Protein AF-A0A7R9M012-F1 (afdb_monomer)

Radius of gyration: 38.67 Å; Cα contacts (8 Å, |Δi|>4): 1023; chains: 1; bounding box: 116×91×99 Å

Organism: NCBI:txid334625

Secondary structure (DSSP, 8-state):
-HHHHHHHTTTTTGGGGGGGGGS---------SS--TTHHHHHHHHTT-HHHHHHHHHH---SSHHHHHHHHHHHHHHHHHTT-HHHHHHH--TTS-HHHHHHHHHHHHHTS-HHHHHHHHHHHHHHGGG--TT-HHHHHHHHHHHHHTT-HHHHHHHHTTS--HHHHHHHHHHHHHTT-HHHHHHHHHHHHHHHTT-HHHHHHHHHHHHHH-TTHHHHHHHHHHHHHHHTT--HHHHHHHHHHHHHTT-HHHHHHHHHHHHHH-TT-HHHHHHHHHHHHHTT--HHHHHHHHHHHHHH-TT-HHHHHHHHHHHHHHHHHHHHHHHHHHHHHHHHHHHHHHHHHHHHHHHHHHHHHTT-SS------------------------------------------------GGGHHHHGGG----EEEEEEEEETTTTEEEEEEEEEESPPPS-TTT----EEEEEEEES-TT-EEEPPP--S-SS-EEEEEEEEES--HHHHTT-EEEEEEEE--SSSPPEEEEEEEEEGGGS-TTGGGG-EEEEEEPBPTTHHHHHH---EEEEEEEEEGGGTEEEEEEEEEES----STTS---EEEEEEEEETTEEEEEEEPPP-TT-SS-EEEEEEEEEPPTTSTTTSEEEEEEEEE--SSSPPPEEEEEEESTTS-HHHHHHHHHHHHSTT--EEEEEE-B-

Nearest PDB structures (foldseek):
  3mkr-assembly1_A  TM=9.824E-01  e=4.310E-24  Bos taurus
  6tzt-assembly1_A  TM=9.731E-01  e=6.600E-24  Homo sapiens
  5a1v-assembly1_Q  TM=9.823E-01  e=2.864E-23  Mus musculus
  1ugk-assembly1_A  TM=9.211E-01  e=1.365E-11  Homo sapiens
  4lcv-assembly3_C  TM=9.199E-01  e=1.934E-10  Rattus norvegicus

Mean predicted aligned error: 21.12 Å

pLDDT: mean 76.09, std 19.94, range [22.23, 97.62]

Solvent-accessible surface area (backbone atoms only — not comparable to full-atom values): 39254 Å² total; per-residue (Å²): 111,86,72,49,57,76,52,46,66,62,48,78,47,68,61,67,65,74,55,71,66,61,85,56,72,88,84,83,88,76,92,64,103,64,85,68,87,52,51,67,38,46,50,26,37,58,49,55,35,31,70,56,16,39,55,42,44,76,66,57,77,60,92,44,74,65,54,40,52,52,43,50,49,51,34,44,51,29,34,46,75,70,69,41,29,64,60,41,56,71,69,61,51,94,89,53,60,67,66,52,51,40,52,31,49,45,29,49,48,75,69,42,56,71,78,51,34,64,48,52,52,57,52,44,62,56,52,65,76,70,64,58,62,84,45,53,56,48,34,48,42,53,25,48,52,28,52,75,74,62,40,54,66,63,18,45,59,43,24,74,58,26,97,41,68,54,37,41,50,49,46,25,51,50,24,54,74,67,72,33,62,72,57,22,55,53,37,49,48,52,39,41,72,75,38,71,83,40,69,67,40,50,51,54,50,26,57,51,23,51,74,65,38,72,81,32,19,59,58,20,26,50,49,32,45,53,53,28,73,75,51,77,67,22,58,55,31,29,46,49,30,22,54,22,26,48,76,69,68,38,53,74,65,19,49,57,37,36,49,58,21,36,79,74,41,77,70,43,63,58,43,37,52,53,46,40,53,44,33,59,77,70,68,50,64,66,68,61,35,49,49,36,53,49,53,40,48,74,68,41,57,87,36,69,68,50,50,50,51,57,46,52,52,49,52,50,51,53,49,53,52,49,53,52,49,51,53,51,52,51,52,51,50,53,52,52,51,52,53,50,49,51,50,50,51,50,52,50,49,50,49,49,50,57,43,54,75,62,47,86,72,76,80,86,90,91,87,90,90,89,83,90,86,92,86,92,86,93,93,86,86,91,84,93,88,92,93,86,88,90,84,90,85,88,91,89,81,89,89,86,90,87,88,90,87,88,86,88,76,73,83,60,54,78,68,57,56,78,80,57,75,44,23,36,42,34,34,33,40,30,44,40,79,93,70,23,26,43,35,39,34,41,38,30,43,38,64,38,69,59,80,40,92,92,72,65,51,23,26,38,31,41,40,41,35,46,36,86,53,82,83,52,64,52,66,59,72,74,41,73,66,35,46,58,45,73,66,71,43,79,45,75,46,69,75,53,49,78,78,51,40,61,68,29,31,43,37,38,38,37,26,27,61,53,95,89,58,70,50,47,73,66,22,34,39,79,46,56,46,60,83,49,65,70,80,52,26,62,75,50,39,80,47,75,46,67,29,37,54,78,63,59,62,40,75,76,69,36,40,24,36,38,35,42,27,39,23,33,33,76,98,72,39,31,39,38,40,32,41,42,33,38,36,63,36,49,59,77,39,98,86,69,22,22,25,37,29,41,40,39,29,41,28,46,80,90,40,79,78,46,80,50,71,57,74,71,38,74,71,33,37,55,39,76,64,72,43,78,45,80,42,79,52,70,84,95,60,76,61,77,50,36,34,39,41,38,37,34,27,34,62,46,96,80,52,72,62,46,76,55,18,28,44,57,38,19,75,91,44,57,77,71,33,27,46,56,40,49,56,28,68,76,34,64,70,38,80,48,72,52,80,43,70,36,40,127

InterPro domains:
  IPR000008 C2 domain [PF00168] (437-536)
  IPR000008 C2 domain [PF00168] (574-677)
  IPR000008 C2 domain [PR00360] (590-602)
  IPR000008 C2 domain [PR00360] (619-632)
  IPR000008 C2 domain [PR00360] (644-652)
  IPR000008 C2 domain [PS50004] (421-545)
  IPR000008 C2 domain [PS50004] (558-692)
  IPR000008 C2 domain [SM00239] (437-543)
  IPR000008 C2 domain [SM00239] (574-689)
  IPR001565 Synaptotagmin [PR00399] (562-577)
  IPR001565 Synaptotagmin [PR00399] (577-590)
  IPR001565 Synaptotagmin [PR00399] (635-650)
  IPR001565 Synaptotagmin [PR00399] (655-665)
  IPR006822 Coatomer, epsilon subunit [PF04733] (35-317)
  IPR006822 Coatomer, epsilon subunit [PTHR10805] (31-320)
  IPR011990 Tetratricopeptide-like helical domain superfamily [G3DSA:1.25.40.10] (36-323)
  IPR011990 Tetratricopeptide-like helical domain superfamily [SSF48452] (174-288)
  IPR035892 C2 domain superfamily [G3DSA:2.60.40.150] (417-546)
  IPR035892 C2 domain superfamily [G3DSA:2.60.40.150] (547-696)
  IPR035892 C2 domain superfamily [SSF49562] (419-536)

Foldseek 3Di:
DVVVVVVVLVVLCVLLVLCPLLLDADDDCPDDPDPDLCVQLRLCSRLLVLVVNLVSLVVRDDPDPVSVLNSVLSNLVSCVSVLVLVCLLVPDDPVDDPLSVLSNLLSCLSVDDVVVVVVSLVVLVVVLVVDDLAPVSNLSSSLSSCVVVVVLVSSLVSLVSHPGLSSLLVPLSSCLVVVNLVVNVVSLVVNCVRPVPDLSSLQSQLSSLLSVADPSLVVSLVSLVCSCVVDPNALSSLLSNLSSCVSVVVLVVSVVSLVVSCVRPVLPLSSLVSQLVSCVSVVHDVVSSVVSVVSNCVSPVPDVVNVVVVVVVVVVVVVVVVVVVVVVVVVVVVVVVVVVVVVVVVVVVVVVVVVVVVPVPPDDDDDDDDDDDDDDDDDDYDDDDDDDDYDDDDDDDDDDDDDDDDDDDDPCVVVVVPVWFQWKWKKKWAADQVQRKIKIWGFKTAQGDDPDPVVQFFFKKKWKDKPPDGPRIDIFDTHTGDRIDTGRDIDMDTDHHPVCLQVIKIKMWMWGDDDPDATHTSAIDIDRSNVDDPVVNNVMDMDMDTGGHLCPQCVVQALWKWKKKWAAAVVQQKIKIWGFKTASGAQSDPVRFFFKKKKKFKAFQNHGDDIDIFDTHPGHRIDGGRDMDMDRHDPPPPQQRIKMKMWMWGDDPRGDIGTSFMDMAGCPDDDVSNVSNVVNVVDHRDMDIDMDGGHD

Sequence (696 aa):
MKHTEHTIGRRCHDSRNAWQPLLTVVVTTNMSSAPDLLFELRNAFYLGNYQQSINEALKVKPQTSEHKLERDVFMYRSYVAQKKYRVVCDEINSSMPSQLQDIKYLATYLAADDNKKANIVKELETKTQTLDANDWIQCLMFATIYYYENNLETALRVLHSCDHIECSAMVLQIYVKLDRLDLARKELKRIQETDDDSTLCQLCQASIDLAQGGDKLQDAYYIYQELADKYSASPLLLNGQAVALIGQTKYTEAEALVQEAIDKDSNNAETLINSIVLTQYLGKPPEVTNRYISQLKDSNINHPFIQDYLAKERELQNHILYDNASAAATVVAVCIGSAFFIVVIAATTCYLYKRRNSEQFGHKTLLIKRNIPVDQSISFKKSSAVKSPGSGAVLKKSPSPTGNKSPPDKENELKAMNEMFLGKLHFKLKYNYEKRALCVTIIKCSDLPPKDPNFGSSDPYIKLQLLPEKQHKVKTRVLRKTHNPVYDEDFTFYGINPNQLQTTVLHFVVLSFDRYSRDDVIGEVFCQLNLLEFDSLEKQIHLTKDISPRSHKMRMQGRGEILVSLCYQPAANRLTVVILKARNLPKMDLTGLCDPYVKIYLVHNNQKIVKKRTHVKKRTTSPVFNESFVFDIPYNEGLENVSIEFQVLDYDRVTKNEVIGKLELGPKTGASTLKHWQDVIASPRRQIAEWHKLKD

Structure (mmCIF, N/CA/C/O backbone):
data_AF-A0A7R9M012-F1
#
_entry.id   AF-A0A7R9M012-F1
#
loop_
_atom_site.group_PDB
_atom_site.id
_atom_site.type_symbol
_atom_site.label_atom_id
_atom_site.label_alt_id
_atom_site.label_comp_id
_atom_site.label_asym_id
_atom_site.label_entity_id
_atom_site.label_seq_id
_atom_site.pdbx_PDB_ins_code
_atom_site.Cartn_x
_atom_site.Cartn_y
_atom_site.Cartn_z
_atom_site.occupancy
_atom_site.B_iso_or_equiv
_atom_site.auth_seq_id
_atom_site.auth_comp_id
_atom_site.auth_asym_id
_atom_site.auth_atom_id
_atom_site.pdbx_PDB_model_num
ATOM 1 N N . MET A 1 1 ? -32.598 10.092 -6.531 1.00 30.45 1 MET A N 1
ATOM 2 C CA . MET A 1 1 ? -32.163 9.499 -5.246 1.00 30.45 1 MET A CA 1
ATOM 3 C C . MET A 1 1 ? -31.434 8.169 -5.456 1.00 30.45 1 MET A C 1
ATOM 5 O O . MET A 1 1 ? -30.219 8.233 -5.516 1.00 30.45 1 MET A O 1
ATOM 9 N N . LYS A 1 2 ? -32.066 7.007 -5.703 1.00 24.34 2 LYS A N 1
ATOM 10 C CA . LYS A 1 2 ? -31.281 5.749 -5.857 1.00 24.34 2 LYS A CA 1
ATOM 11 C C . LYS A 1 2 ? -30.385 5.634 -7.111 1.00 24.34 2 LYS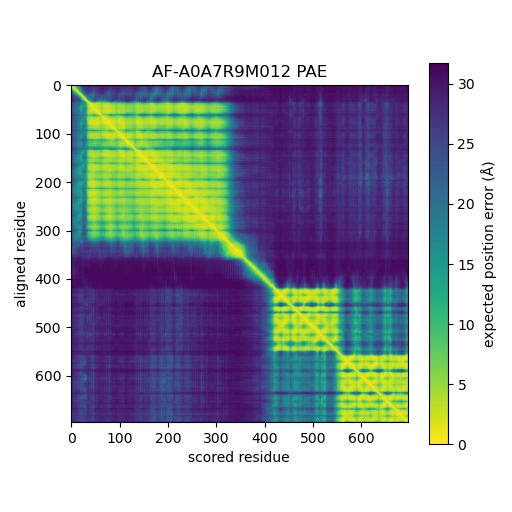 A C 1
ATOM 13 O O . LYS A 1 2 ? -29.413 4.894 -7.098 1.00 24.34 2 LYS A O 1
ATOM 18 N N . HIS A 1 3 ? -30.659 6.378 -8.189 1.00 22.23 3 HIS A N 1
ATOM 19 C CA . HIS A 1 3 ? -29.786 6.388 -9.383 1.00 22.23 3 HIS A CA 1
ATOM 20 C C . HIS A 1 3 ? -28.566 7.325 -9.272 1.00 22.23 3 HIS A C 1
ATOM 22 O O . HIS A 1 3 ? -27.617 7.202 -10.047 1.00 22.23 3 HIS A O 1
ATOM 28 N N . THR A 1 4 ? -28.576 8.265 -8.323 1.00 25.73 4 THR A N 1
ATOM 29 C CA . THR A 1 4 ? -27.504 9.263 -8.166 1.00 25.73 4 THR A CA 1
ATOM 30 C C . THR A 1 4 ? -26.292 8.696 -7.423 1.00 25.73 4 THR A C 1
ATOM 32 O O . THR A 1 4 ? -25.166 9.002 -7.800 1.00 25.73 4 THR A O 1
ATOM 35 N N . GLU A 1 5 ? -26.498 7.795 -6.459 1.00 28.30 5 GLU A N 1
ATOM 36 C CA . GLU A 1 5 ? -25.434 7.182 -5.642 1.00 28.30 5 GLU A CA 1
ATOM 37 C C . GLU A 1 5 ? -24.418 6.411 -6.509 1.00 28.30 5 GLU A C 1
ATOM 39 O O . GLU A 1 5 ? -23.224 6.711 -6.494 1.00 28.30 5 GLU A O 1
ATOM 44 N N . HIS A 1 6 ? -24.896 5.506 -7.373 1.00 26.39 6 HIS A N 1
ATOM 45 C CA . HIS A 1 6 ? -24.043 4.746 -8.302 1.00 26.39 6 HIS A CA 1
ATOM 46 C C . HIS A 1 6 ? -23.325 5.606 -9.357 1.00 26.39 6 HIS A C 1
ATOM 48 O O . HIS A 1 6 ? -22.335 5.157 -9.934 1.00 26.39 6 HIS A O 1
ATOM 54 N N . THR A 1 7 ? -23.810 6.822 -9.619 1.00 26.98 7 THR A N 1
ATOM 55 C CA . THR A 1 7 ? -23.239 7.721 -10.634 1.00 26.98 7 THR A CA 1
ATOM 56 C C . THR A 1 7 ? -22.210 8.679 -10.026 1.00 26.98 7 THR A C 1
ATOM 58 O O . THR A 1 7 ? -21.230 9.017 -10.682 1.00 26.98 7 THR A O 1
ATOM 61 N N . ILE A 1 8 ? -22.379 9.080 -8.761 1.00 32.84 8 ILE A N 1
ATOM 62 C CA . ILE A 1 8 ? -21.459 9.994 -8.063 1.00 32.84 8 ILE A CA 1
ATOM 63 C C . ILE A 1 8 ? -20.239 9.248 -7.503 1.00 32.84 8 ILE A C 1
ATOM 65 O O . ILE A 1 8 ? -19.140 9.799 -7.517 1.00 32.84 8 ILE A O 1
ATOM 69 N N . GLY A 1 9 ? -20.368 7.958 -7.166 1.00 27.31 9 GLY A N 1
ATOM 70 C CA . GLY A 1 9 ? -19.204 7.089 -6.929 1.00 27.31 9 GLY A CA 1
ATOM 71 C C . GLY A 1 9 ? -18.236 7.030 -8.125 1.00 27.31 9 GLY A C 1
ATOM 72 O O . GLY A 1 9 ? -17.039 6.863 -7.928 1.00 27.31 9 GLY A O 1
ATOM 73 N N . ARG A 1 10 ? -18.730 7.263 -9.353 1.00 29.94 10 ARG A N 1
ATOM 74 C CA . ARG A 1 10 ? -17.916 7.426 -10.573 1.00 29.94 10 ARG A CA 1
ATOM 75 C C . ARG A 1 10 ? -17.471 8.869 -10.865 1.00 29.94 10 ARG A C 1
ATOM 77 O O . ARG A 1 10 ? -16.824 9.072 -11.879 1.00 29.94 10 ARG A O 1
ATOM 84 N N . ARG A 1 11 ? -17.797 9.856 -10.021 1.00 31.41 11 ARG A N 1
ATOM 85 C CA . ARG A 1 11 ? -17.380 11.271 -10.171 1.00 31.41 11 ARG A CA 1
ATOM 86 C C . ARG A 1 11 ? -16.433 11.749 -9.073 1.00 31.41 11 ARG A C 1
ATOM 88 O O . ARG A 1 11 ? -15.522 12.515 -9.356 1.00 31.41 11 ARG A O 1
ATOM 95 N N . CYS A 1 12 ? -16.471 11.124 -7.894 1.00 31.89 12 CYS A N 1
ATOM 96 C CA . CYS A 1 12 ? -15.289 11.027 -7.018 1.00 31.89 12 CYS A CA 1
ATOM 97 C C . CYS A 1 12 ? -14.171 10.136 -7.623 1.00 31.89 12 CYS A C 1
ATOM 99 O O . CYS A 1 12 ? -13.249 9.715 -6.929 1.00 31.89 12 CYS A O 1
ATOM 101 N N . HIS A 1 13 ? -14.269 9.812 -8.916 1.00 33.12 13 HIS A N 1
ATOM 102 C CA . HIS A 1 13 ? -13.211 9.241 -9.739 1.00 33.12 13 HIS A CA 1
ATOM 103 C C . HIS A 1 13 ? -12.628 10.251 -10.745 1.00 33.12 13 HIS A C 1
ATOM 105 O O . HIS A 1 13 ? -11.571 9.975 -11.296 1.00 33.12 13 HIS A O 1
ATOM 111 N N . ASP A 1 14 ? -13.205 11.439 -10.949 1.00 30.73 14 ASP A N 1
ATOM 112 C CA . ASP A 1 14 ? -12.584 12.459 -11.816 1.00 30.73 14 ASP A CA 1
ATOM 113 C C . ASP A 1 14 ? -11.448 13.223 -11.092 1.00 30.73 14 ASP A C 1
ATOM 115 O O . ASP A 1 14 ? -10.538 13.775 -11.717 1.00 30.73 14 ASP A O 1
ATOM 119 N N . SER A 1 15 ? -11.390 13.106 -9.758 1.00 31.28 15 SER A N 1
ATOM 120 C CA . SER A 1 15 ? -10.203 13.375 -8.930 1.00 31.28 15 SER A CA 1
ATOM 121 C C . SER A 1 15 ? -9.100 12.301 -9.044 1.00 31.28 15 SER A C 1
ATOM 123 O O . SER A 1 15 ? -8.095 12.368 -8.341 1.00 31.28 15 SER A O 1
ATOM 125 N N . ARG A 1 16 ? -9.183 11.344 -9.989 1.00 37.38 16 ARG A N 1
ATOM 126 C CA . ARG A 1 16 ? -8.056 10.447 -10.357 1.00 37.38 16 ARG A CA 1
ATOM 127 C C . ARG A 1 16 ? -6.813 11.191 -10.877 1.00 37.38 16 ARG A C 1
ATOM 129 O O . ARG A 1 16 ? -5.779 10.561 -11.089 1.00 37.38 16 ARG A O 1
ATOM 136 N N . ASN A 1 17 ? -6.878 12.509 -11.060 1.00 34.59 17 ASN A N 1
ATOM 137 C CA . ASN A 1 17 ? -5.708 13.345 -11.337 1.00 34.59 17 ASN A CA 1
ATOM 138 C C . ASN A 1 17 ? -4.788 13.542 -10.112 1.00 34.59 17 ASN A C 1
ATOM 140 O O . ASN A 1 17 ? -3.627 13.900 -10.307 1.00 34.59 17 ASN A O 1
ATOM 144 N N . ALA A 1 18 ? -5.224 13.155 -8.903 1.00 33.06 18 ALA A N 1
ATOM 145 C CA . ALA A 1 18 ? -4.474 13.261 -7.644 1.00 33.06 18 ALA A CA 1
ATOM 146 C C . ALA A 1 18 ? -3.142 12.487 -7.556 1.00 33.06 18 ALA A C 1
ATOM 148 O O . ALA A 1 18 ? -2.463 12.501 -6.530 1.00 33.06 18 ALA A O 1
ATOM 149 N N . TRP A 1 19 ? -2.754 11.823 -8.641 1.00 37.22 19 TRP A N 1
ATOM 150 C CA . TRP A 1 19 ? -1.579 10.968 -8.760 1.00 37.22 19 TRP A CA 1
ATOM 151 C C . TRP A 1 19 ? -0.474 11.560 -9.655 1.00 37.22 19 TRP A C 1
ATOM 153 O O . TRP A 1 19 ? 0.454 10.849 -10.034 1.00 37.22 19 TRP A O 1
ATOM 163 N N . GLN A 1 20 ? -0.523 12.863 -9.967 1.00 34.38 20 GLN A N 1
ATOM 164 C CA . GLN A 1 20 ? 0.629 13.591 -10.536 1.00 34.38 20 GLN A CA 1
ATOM 165 C C . GLN A 1 20 ? 1.944 13.422 -9.726 1.00 34.38 20 GLN A C 1
ATOM 167 O O . GLN A 1 20 ? 3.003 13.385 -10.348 1.00 34.38 20 GLN A O 1
ATOM 172 N N . PRO A 1 21 ? 1.925 13.243 -8.386 1.00 32.97 21 PRO A N 1
ATOM 173 C CA . PRO A 1 21 ? 3.121 12.906 -7.602 1.00 32.97 21 PRO A CA 1
ATOM 174 C C . PRO A 1 21 ? 3.850 11.592 -7.933 1.00 32.97 21 PRO A C 1
ATOM 176 O O . PRO A 1 21 ? 5.022 11.473 -7.597 1.00 32.97 21 PRO A O 1
ATOM 179 N N . LEU A 1 22 ? 3.189 10.595 -8.539 1.00 31.00 22 LEU A N 1
ATOM 180 C CA . LEU A 1 22 ? 3.741 9.233 -8.684 1.00 31.00 22 LEU A CA 1
ATOM 181 C C . LEU A 1 22 ? 4.612 9.005 -9.931 1.00 31.00 22 LEU A C 1
ATOM 183 O O . LEU A 1 22 ? 5.098 7.898 -10.139 1.00 31.00 22 LEU A O 1
ATOM 187 N N . LEU A 1 23 ? 4.817 10.021 -10.768 1.00 34.97 23 LEU A N 1
ATOM 188 C CA . LEU A 1 23 ? 5.495 9.906 -12.069 1.00 34.97 23 LEU A CA 1
ATOM 189 C C . LEU A 1 23 ? 7.034 9.784 -11.937 1.00 34.97 23 LEU A C 1
ATOM 191 O O . LEU A 1 23 ? 7.772 10.356 -12.743 1.00 34.97 23 LEU A O 1
ATOM 195 N N . THR A 1 24 ? 7.528 9.242 -10.815 1.00 35.41 24 THR A N 1
ATOM 196 C CA . THR A 1 24 ? 8.920 9.387 -10.350 1.00 35.41 24 THR A CA 1
ATOM 197 C C . THR A 1 24 ? 9.291 8.523 -9.114 1.00 35.41 24 THR A C 1
ATOM 199 O O . THR A 1 24 ? 8.583 8.568 -8.111 1.00 35.41 24 THR A O 1
ATOM 202 N N . VAL A 1 25 ? 10.451 7.821 -9.118 1.00 31.05 25 VAL A N 1
ATOM 203 C CA . VAL A 1 25 ? 10.977 7.014 -7.977 1.00 31.05 25 VAL A CA 1
ATOM 204 C C . VAL A 1 25 ? 11.865 5.723 -8.219 1.00 31.05 25 VAL A C 1
ATOM 206 O O . VAL A 1 25 ? 11.310 4.652 -8.033 1.00 31.05 25 VAL A O 1
ATOM 209 N N . VAL A 1 26 ? 13.190 5.673 -8.540 1.00 33.88 26 VAL A N 1
ATOM 210 C CA . VAL A 1 26 ? 13.907 4.376 -8.909 1.00 33.88 26 VAL A CA 1
ATOM 211 C C . VAL A 1 26 ? 15.337 4.114 -8.380 1.00 33.88 26 VAL A C 1
ATOM 213 O O . VAL A 1 26 ? 16.207 4.946 -8.606 1.00 33.88 26 VAL A O 1
ATOM 216 N N . VAL A 1 27 ? 15.629 2.875 -7.921 1.00 31.69 27 VAL A N 1
ATOM 217 C CA . VAL A 1 27 ? 16.791 2.059 -8.402 1.00 31.69 27 VAL A CA 1
ATOM 218 C C . VAL A 1 27 ? 16.610 0.548 -8.164 1.00 31.69 27 VAL A C 1
ATOM 220 O O . VAL A 1 27 ? 15.783 0.142 -7.348 1.00 31.69 27 VAL A O 1
ATOM 223 N N . THR A 1 28 ? 17.359 -0.283 -8.903 1.00 26.95 28 THR A N 1
ATOM 224 C CA . THR A 1 28 ? 17.386 -1.754 -8.804 1.00 26.95 28 THR A CA 1
ATOM 225 C C . THR A 1 28 ? 18.166 -2.271 -7.587 1.00 26.95 28 THR A C 1
ATOM 227 O O . THR A 1 28 ? 19.281 -1.842 -7.301 1.00 26.95 28 THR A O 1
ATOM 230 N N . THR A 1 29 ? 17.637 -3.292 -6.908 1.00 28.52 29 THR A N 1
ATOM 231 C CA . THR A 1 29 ? 18.329 -4.000 -5.817 1.00 28.52 29 THR A CA 1
ATOM 232 C C . THR A 1 29 ? 19.202 -5.147 -6.335 1.00 28.52 29 THR A C 1
ATOM 234 O O . THR A 1 29 ? 18.869 -6.324 -6.204 1.00 28.52 29 THR A O 1
ATOM 237 N N . ASN A 1 30 ? 20.378 -4.823 -6.879 1.00 28.78 30 ASN A N 1
ATOM 238 C CA . ASN A 1 30 ? 21.427 -5.835 -7.028 1.00 28.78 30 ASN A CA 1
ATOM 239 C C . ASN A 1 30 ? 22.006 -6.145 -5.632 1.00 28.78 30 ASN A C 1
ATOM 241 O O . ASN A 1 30 ? 22.483 -5.237 -4.947 1.00 28.78 30 ASN A O 1
ATOM 245 N N . MET A 1 31 ? 21.893 -7.391 -5.154 1.00 32.97 31 MET A N 1
ATOM 246 C CA . MET A 1 31 ? 22.081 -7.689 -3.726 1.00 32.97 31 MET A CA 1
ATOM 247 C C . MET A 1 31 ? 23.529 -7.479 -3.257 1.00 32.97 31 MET A C 1
ATOM 249 O O . MET A 1 31 ? 24.405 -8.308 -3.497 1.00 32.97 31 MET A O 1
ATOM 253 N N . SER A 1 32 ? 23.749 -6.417 -2.483 1.00 26.00 32 SER A N 1
ATOM 254 C CA . SER A 1 32 ? 24.942 -6.225 -1.657 1.00 26.00 32 SER A CA 1
ATOM 255 C C . SER A 1 32 ? 24.527 -5.859 -0.229 1.00 26.00 32 SER A C 1
ATOM 257 O O . SER A 1 32 ? 23.496 -5.227 -0.006 1.00 26.00 32 SER A O 1
ATOM 259 N N . SER A 1 33 ? 25.290 -6.313 0.766 1.00 32.12 33 SER A N 1
ATOM 260 C CA . SER A 1 33 ? 24.915 -6.245 2.186 1.00 32.12 33 SER A CA 1
ATOM 261 C C . SER A 1 33 ? 25.265 -4.899 2.838 1.00 32.12 33 SER A C 1
ATOM 263 O O . SER A 1 33 ? 25.902 -4.864 3.892 1.00 32.12 33 SER A O 1
ATOM 265 N N . ALA A 1 34 ? 24.892 -3.796 2.191 1.00 35.31 34 ALA A N 1
ATOM 266 C CA . ALA A 1 34 ? 25.137 -2.428 2.642 1.00 35.31 34 ALA A CA 1
ATOM 267 C C . ALA A 1 34 ? 23.809 -1.668 2.835 1.00 35.31 34 ALA A C 1
ATOM 269 O O . ALA A 1 34 ? 22.834 -1.970 2.145 1.00 35.31 34 ALA A O 1
ATOM 270 N N . PRO A 1 35 ? 23.738 -0.684 3.751 1.00 50.91 35 PRO A N 1
ATOM 271 C CA . PRO A 1 35 ? 22.584 0.203 3.836 1.00 50.91 35 PRO A CA 1
ATOM 272 C C . PRO A 1 35 ? 22.498 1.066 2.571 1.00 50.91 35 PRO A C 1
ATOM 274 O O . PRO A 1 35 ? 23.465 1.726 2.191 1.00 50.91 35 PRO A O 1
ATOM 277 N N . ASP A 1 36 ? 21.330 1.066 1.935 1.00 66.69 36 ASP A N 1
ATOM 278 C CA . ASP A 1 36 ? 21.049 1.865 0.744 1.00 66.69 36 ASP A CA 1
ATOM 279 C C . ASP A 1 36 ? 21.087 3.366 1.073 1.00 66.69 36 ASP A C 1
ATOM 281 O O . ASP A 1 36 ? 20.206 3.908 1.745 1.00 66.69 36 ASP A O 1
ATOM 285 N N . LEU A 1 37 ? 22.132 4.033 0.577 1.00 66.44 37 LEU A N 1
ATOM 286 C CA . LEU A 1 37 ? 22.452 5.435 0.851 1.00 66.44 37 LEU A CA 1
ATOM 287 C C . LEU A 1 37 ? 21.399 6.420 0.307 1.00 66.44 37 LEU A C 1
ATOM 289 O O . LEU A 1 37 ? 21.404 7.590 0.689 1.00 66.44 37 LEU A O 1
ATOM 293 N N . LEU A 1 38 ? 20.514 5.970 -0.588 1.00 76.12 38 LEU A N 1
ATOM 294 C CA . LEU A 1 38 ? 19.482 6.790 -1.223 1.00 76.12 38 LEU A CA 1
ATOM 295 C C . LEU A 1 38 ? 18.068 6.454 -0.723 1.00 76.12 38 LEU A C 1
ATOM 297 O O . LEU A 1 38 ? 17.128 7.170 -1.059 1.00 76.12 38 LEU A O 1
ATOM 301 N N . PHE A 1 39 ? 17.899 5.439 0.133 1.00 81.00 39 PHE A N 1
ATOM 302 C CA . PHE A 1 39 ? 16.597 4.963 0.621 1.00 81.00 39 PHE A CA 1
ATOM 303 C C . PHE A 1 39 ? 15.715 6.060 1.244 1.00 81.00 39 PHE A C 1
ATOM 305 O O . PHE A 1 39 ? 14.523 6.150 0.941 1.00 81.00 39 PHE A O 1
ATOM 312 N N . GLU A 1 40 ? 16.270 6.920 2.103 1.00 78.44 40 GLU A N 1
ATOM 313 C CA . GLU A 1 40 ? 15.509 8.007 2.744 1.00 78.44 40 GLU A CA 1
ATOM 314 C C . GLU A 1 40 ? 15.035 9.048 1.721 1.00 78.44 40 GLU A C 1
ATOM 316 O O . GLU A 1 40 ? 13.873 9.457 1.736 1.00 78.44 40 GLU A O 1
ATOM 321 N N . LEU A 1 41 ? 15.909 9.395 0.775 1.00 83.31 41 LEU A N 1
ATOM 322 C CA . LEU A 1 41 ? 15.634 10.274 -0.360 1.00 83.31 41 LEU A CA 1
ATOM 323 C C . LEU A 1 41 ? 14.582 9.665 -1.307 1.00 83.31 41 LEU A C 1
ATOM 325 O O . LEU A 1 41 ? 13.682 10.380 -1.750 1.00 83.31 41 LEU A O 1
ATOM 329 N N . ARG A 1 42 ? 14.610 8.341 -1.543 1.00 81.06 42 ARG A N 1
ATOM 330 C CA . ARG A 1 42 ? 13.593 7.649 -2.353 1.00 81.06 42 ARG A CA 1
ATOM 331 C C . ARG A 1 42 ? 12.210 7.747 -1.714 1.00 81.06 42 ARG A C 1
ATOM 333 O O . ARG A 1 42 ? 11.245 8.143 -2.363 1.00 81.06 42 ARG A O 1
ATOM 340 N N . ASN A 1 43 ? 12.122 7.431 -0.423 1.00 83.50 43 ASN A N 1
ATOM 341 C CA . ASN A 1 43 ? 10.866 7.477 0.324 1.00 83.50 43 ASN A CA 1
ATOM 342 C C . ASN A 1 43 ? 10.328 8.907 0.469 1.00 83.50 43 ASN A C 1
ATOM 344 O O . ASN A 1 43 ? 9.134 9.131 0.281 1.00 83.50 43 ASN A O 1
ATOM 348 N N . ALA A 1 44 ? 11.196 9.887 0.741 1.00 83.06 44 ALA A N 1
ATOM 349 C CA . ALA A 1 44 ? 10.804 11.292 0.793 1.00 83.06 44 ALA A CA 1
ATOM 350 C C . ALA A 1 44 ? 10.228 11.782 -0.547 1.00 83.06 44 ALA A C 1
ATOM 352 O O . ALA A 1 44 ? 9.294 12.585 -0.536 1.00 83.06 44 ALA A O 1
ATOM 353 N N . PHE A 1 45 ? 10.725 11.272 -1.683 1.00 84.75 45 PHE A N 1
ATOM 354 C CA . PHE A 1 45 ? 10.101 11.523 -2.978 1.00 84.75 45 PHE A CA 1
ATOM 355 C C . PHE A 1 45 ? 8.719 10.861 -3.093 1.00 84.75 45 PHE A C 1
ATOM 357 O O . PHE A 1 45 ? 7.730 11.577 -3.233 1.00 84.75 45 PHE A O 1
ATOM 364 N N . TYR A 1 46 ? 8.640 9.522 -3.020 1.00 82.44 46 TYR A N 1
ATOM 365 C CA . TYR A 1 46 ? 7.406 8.754 -3.279 1.00 82.44 46 TYR A CA 1
ATOM 366 C C . TYR A 1 46 ? 6.200 9.253 -2.473 1.00 82.44 46 TYR A C 1
ATOM 368 O O . TYR A 1 46 ? 5.065 9.242 -2.944 1.00 82.44 46 TYR A O 1
ATOM 376 N N . LEU A 1 47 ? 6.448 9.676 -1.232 1.00 82.81 47 LEU A N 1
ATOM 377 C CA . LEU A 1 47 ? 5.419 10.119 -0.297 1.00 82.81 47 LEU A CA 1
ATOM 378 C C . LEU A 1 47 ? 4.996 11.582 -0.524 1.00 82.81 47 LEU A C 1
ATOM 380 O O . LEU A 1 47 ? 4.162 12.087 0.220 1.00 82.81 47 LEU A O 1
ATOM 384 N N . GLY A 1 48 ? 5.542 12.279 -1.526 1.00 79.00 48 GLY A N 1
ATOM 385 C CA . GLY A 1 48 ? 5.215 13.668 -1.868 1.00 79.00 48 GLY A CA 1
ATOM 386 C C . GLY A 1 48 ? 5.946 14.731 -1.038 1.00 79.00 48 GLY A C 1
ATOM 387 O O . GLY A 1 48 ? 5.641 15.917 -1.147 1.00 79.00 48 GLY A O 1
ATOM 388 N N . ASN A 1 49 ? 6.926 14.348 -0.214 1.00 84.50 49 ASN A N 1
ATOM 389 C CA . ASN A 1 49 ? 7.691 15.261 0.643 1.00 84.50 49 ASN A CA 1
ATOM 390 C C . ASN A 1 49 ? 8.911 15.841 -0.099 1.00 84.50 49 ASN A C 1
ATOM 392 O O . ASN A 1 49 ? 10.047 15.781 0.373 1.00 84.50 49 ASN A O 1
ATOM 396 N N . TYR A 1 50 ? 8.687 16.439 -1.274 1.00 84.81 50 TYR A N 1
ATOM 397 C CA . TYR A 1 50 ? 9.753 16.847 -2.204 1.00 84.81 50 TYR A CA 1
ATOM 398 C C . TYR A 1 50 ? 10.813 17.770 -1.592 1.00 84.81 50 TYR A C 1
ATOM 400 O O . TYR A 1 50 ? 11.984 17.679 -1.947 1.00 84.81 50 TYR A O 1
ATOM 408 N N . GLN A 1 51 ? 10.435 18.655 -0.660 1.00 86.12 51 GLN A N 1
ATOM 409 C CA . GLN A 1 51 ? 11.417 19.531 -0.011 1.00 86.12 51 GLN A CA 1
ATOM 410 C C . GLN A 1 51 ? 12.352 18.749 0.919 1.00 86.12 51 GLN A C 1
ATOM 412 O O . GLN A 1 51 ? 13.528 19.084 1.014 1.00 86.12 51 GLN A O 1
ATOM 417 N N . GLN A 1 52 ? 11.861 17.684 1.556 1.00 85.44 52 GLN A N 1
ATOM 418 C CA . GLN A 1 52 ? 12.693 16.760 2.322 1.00 85.44 52 GLN A CA 1
ATOM 419 C C . GLN A 1 52 ? 13.591 15.944 1.378 1.00 85.44 52 GLN A C 1
ATOM 421 O O . GLN A 1 52 ? 14.785 15.856 1.629 1.00 85.44 52 GLN A O 1
ATOM 426 N N . SER A 1 53 ? 13.062 15.462 0.246 1.00 85.00 53 SER A N 1
ATOM 427 C CA . SER A 1 53 ? 13.849 14.783 -0.801 1.00 85.00 53 SER A CA 1
ATOM 428 C C . SER A 1 53 ? 15.033 15.635 -1.295 1.00 85.00 53 SER A C 1
ATOM 430 O O . SER A 1 53 ? 16.169 15.164 -1.310 1.00 85.00 53 SER A O 1
ATOM 432 N N . ILE A 1 54 ? 14.807 16.923 -1.599 1.00 87.50 54 ILE A N 1
ATOM 433 C CA . ILE A 1 54 ? 15.872 17.878 -1.970 1.00 87.50 54 ILE A CA 1
ATOM 434 C C . ILE A 1 54 ? 16.870 18.071 -0.817 1.00 87.50 54 ILE A C 1
ATOM 436 O O . ILE A 1 54 ? 18.081 18.047 -1.035 1.00 87.50 54 ILE A O 1
ATOM 440 N N . ASN A 1 55 ? 16.385 18.240 0.416 1.00 89.12 55 ASN A N 1
ATOM 441 C CA . ASN A 1 55 ? 17.252 18.445 1.578 1.00 89.12 55 ASN A CA 1
ATOM 442 C C . ASN A 1 55 ? 18.155 17.226 1.855 1.00 89.12 55 ASN A C 1
ATOM 444 O O . ASN A 1 55 ? 19.321 17.410 2.206 1.00 89.12 55 ASN A O 1
ATOM 448 N N . GLU A 1 56 ? 17.660 15.998 1.663 1.00 85.50 56 GLU A N 1
ATOM 449 C CA . GLU A 1 56 ? 18.478 14.782 1.758 1.00 85.50 56 GLU A CA 1
ATOM 450 C C . GLU A 1 56 ? 19.431 14.631 0.560 1.00 85.50 56 GLU A C 1
ATOM 452 O O . GLU A 1 56 ? 20.597 14.288 0.758 1.00 85.50 56 GLU A O 1
ATOM 457 N N . ALA A 1 57 ? 19.020 14.997 -0.661 1.00 85.06 57 ALA A N 1
ATOM 458 C CA . ALA A 1 57 ? 19.896 14.984 -1.842 1.00 85.06 57 ALA A CA 1
ATOM 459 C C . ALA A 1 57 ? 21.144 15.867 -1.664 1.00 85.06 57 ALA A C 1
ATOM 461 O O . ALA A 1 57 ? 22.245 15.487 -2.067 1.00 85.06 57 ALA A O 1
ATOM 462 N N . LEU A 1 58 ? 20.995 17.019 -1.003 1.00 85.44 58 LEU A N 1
ATOM 463 C CA . LEU A 1 58 ? 22.103 17.927 -0.692 1.00 85.44 58 LEU A CA 1
ATOM 464 C C . LEU A 1 58 ? 23.024 17.409 0.431 1.00 85.44 58 LEU A C 1
ATOM 466 O O . LEU A 1 58 ? 24.193 17.795 0.484 1.00 85.44 58 LEU A O 1
ATOM 470 N N . LYS A 1 59 ? 22.537 16.521 1.310 1.00 84.31 59 LYS A N 1
ATOM 471 C CA . LYS A 1 59 ? 23.338 15.873 2.367 1.00 84.31 59 LYS A CA 1
ATOM 472 C C . LYS A 1 59 ? 24.085 14.634 1.866 1.00 84.31 59 LYS A C 1
ATOM 474 O O . LYS A 1 59 ? 25.206 14.382 2.315 1.00 84.31 59 LYS A O 1
ATOM 479 N N . VAL A 1 60 ? 23.482 13.849 0.967 1.00 82.12 60 VAL A N 1
ATOM 480 C CA . VAL A 1 60 ? 24.075 12.602 0.462 1.00 82.12 60 VAL A CA 1
ATOM 481 C C . VAL A 1 60 ? 25.336 12.901 -0.351 1.00 82.12 60 VAL A C 1
ATOM 483 O O . VAL A 1 60 ? 25.297 13.526 -1.416 1.00 82.12 60 VAL A O 1
ATOM 486 N N . LYS A 1 61 ? 26.468 12.395 0.150 1.00 74.50 61 LYS A N 1
ATOM 487 C CA . LYS A 1 61 ? 27.762 12.372 -0.540 1.00 74.50 61 LYS A CA 1
ATOM 488 C C . LYS A 1 61 ? 27.853 11.081 -1.369 1.00 74.50 61 LYS A C 1
ATOM 490 O O . LYS A 1 61 ? 28.034 10.019 -0.772 1.00 74.50 61 LYS A O 1
ATOM 495 N N . PRO A 1 62 ? 27.708 11.131 -2.705 1.00 73.88 62 PRO A N 1
ATOM 496 C CA . PRO A 1 62 ? 27.704 9.927 -3.528 1.00 73.88 62 PRO A CA 1
ATOM 497 C C . PRO A 1 62 ? 29.096 9.285 -3.569 1.00 73.88 62 PRO A C 1
ATOM 499 O O . PRO A 1 62 ? 30.095 9.971 -3.776 1.00 73.88 62 PRO A O 1
ATOM 502 N N . GLN A 1 63 ? 29.151 7.963 -3.393 1.00 67.62 63 GLN A N 1
ATOM 503 C CA . GLN A 1 63 ? 30.399 7.185 -3.442 1.00 67.62 63 GLN A CA 1
ATOM 504 C C . GLN A 1 63 ? 30.744 6.688 -4.859 1.00 67.62 63 GLN A C 1
ATOM 506 O O . GLN A 1 63 ? 31.896 6.366 -5.133 1.00 67.62 63 GLN A O 1
ATOM 511 N N . THR A 1 64 ? 29.760 6.665 -5.764 1.00 75.75 64 THR A N 1
ATOM 512 C CA . THR A 1 64 ? 29.878 6.161 -7.144 1.00 75.75 64 THR A CA 1
ATOM 513 C C . THR A 1 64 ? 29.320 7.196 -8.122 1.00 75.75 64 THR A C 1
ATOM 515 O O . THR A 1 64 ? 28.429 7.969 -7.765 1.00 75.75 64 THR A O 1
ATOM 518 N N . SER A 1 65 ? 29.792 7.187 -9.370 1.00 74.44 65 SER A N 1
ATOM 519 C CA . SER A 1 65 ? 29.210 7.955 -10.483 1.00 74.44 65 SER A CA 1
ATOM 520 C C . SER A 1 65 ? 27.713 7.678 -10.667 1.00 74.44 65 SER A C 1
ATOM 522 O O . SER A 1 65 ? 26.937 8.615 -10.835 1.00 74.44 65 SER A O 1
ATOM 524 N N . GLU A 1 66 ? 27.305 6.413 -10.560 1.00 74.44 66 GLU A N 1
ATOM 525 C CA . GLU A 1 66 ? 25.909 5.961 -10.643 1.00 74.44 66 GLU A CA 1
ATOM 526 C C . GLU A 1 66 ? 25.061 6.544 -9.503 1.00 74.44 66 GLU A C 1
ATOM 528 O O . GLU A 1 66 ? 24.083 7.241 -9.758 1.00 74.44 66 GLU A O 1
ATOM 533 N N . HIS A 1 67 ? 25.501 6.386 -8.247 1.00 78.19 67 HIS A N 1
ATOM 534 C CA . HIS A 1 67 ? 24.850 6.994 -7.079 1.00 78.19 67 HIS A CA 1
ATOM 535 C C . HIS A 1 67 ? 24.760 8.527 -7.161 1.00 78.19 67 HIS A C 1
ATOM 537 O O . HIS A 1 67 ? 23.829 9.116 -6.614 1.00 78.19 67 HIS A O 1
ATOM 543 N N . LYS A 1 68 ? 25.713 9.198 -7.829 1.00 81.31 68 LYS A N 1
ATOM 544 C CA . LYS A 1 68 ? 25.617 10.640 -8.098 1.00 81.31 68 LYS A CA 1
ATOM 545 C C . LYS A 1 68 ? 24.507 10.930 -9.108 1.00 81.31 68 LYS A C 1
ATOM 547 O O . LYS A 1 68 ? 23.669 11.783 -8.836 1.00 81.31 68 LYS A O 1
ATOM 552 N N . LEU A 1 69 ? 24.503 10.232 -10.245 1.00 82.31 69 LEU A N 1
ATOM 553 C CA . LEU A 1 69 ? 23.489 10.404 -11.285 1.00 82.31 69 LEU A CA 1
ATOM 554 C C . LEU A 1 69 ? 22.083 10.171 -10.725 1.00 82.31 69 LEU A C 1
ATOM 556 O O . LEU A 1 69 ? 21.210 11.007 -10.925 1.00 82.31 69 LEU A O 1
ATOM 560 N N . GLU A 1 70 ? 21.881 9.089 -9.975 1.00 80.69 70 GLU A N 1
ATOM 561 C CA . GLU A 1 70 ? 20.590 8.744 -9.377 1.00 80.69 70 GLU A CA 1
ATOM 562 C C . GLU A 1 70 ? 20.107 9.818 -8.383 1.00 80.69 70 GLU A C 1
ATOM 564 O O . GLU A 1 70 ? 18.983 10.312 -8.481 1.00 80.69 70 GLU A O 1
ATOM 569 N N . ARG A 1 71 ? 20.980 10.267 -7.474 1.00 86.69 71 ARG A N 1
ATOM 570 C CA . ARG A 1 71 ? 20.697 11.374 -6.547 1.00 86.69 71 ARG A CA 1
ATOM 571 C C . ARG A 1 71 ? 20.279 12.652 -7.284 1.00 86.69 71 ARG A C 1
ATOM 573 O O . ARG A 1 71 ? 19.302 13.297 -6.900 1.00 86.69 71 ARG A O 1
ATOM 580 N N . ASP A 1 72 ? 21.011 13.013 -8.336 1.00 84.81 72 ASP A N 1
ATOM 581 C CA . ASP A 1 72 ? 20.784 14.241 -9.103 1.00 84.81 72 ASP A CA 1
ATOM 582 C C . ASP A 1 72 ? 19.463 14.146 -9.899 1.00 84.81 72 ASP A C 1
ATOM 584 O O . ASP A 1 72 ? 18.643 15.064 -9.849 1.00 84.81 72 ASP A O 1
ATOM 588 N N . VAL A 1 73 ? 19.191 12.991 -10.522 1.00 86.50 73 VAL A N 1
ATOM 589 C CA . VAL A 1 73 ? 17.910 12.622 -11.159 1.00 86.50 73 VAL A CA 1
ATOM 590 C C . VAL A 1 73 ? 16.737 12.907 -10.212 1.00 86.50 73 VAL A C 1
ATOM 592 O O . VAL A 1 73 ? 15.789 13.599 -10.587 1.00 86.50 73 VAL A O 1
ATOM 595 N N . PHE A 1 74 ? 16.800 12.448 -8.961 1.00 84.81 74 PHE A N 1
ATOM 596 C CA . PHE A 1 74 ? 15.726 12.620 -7.973 1.00 84.81 74 PHE A CA 1
ATOM 597 C C . PHE A 1 74 ? 15.576 14.063 -7.489 1.00 84.81 74 PHE A C 1
ATOM 599 O O . PHE A 1 74 ? 14.455 14.529 -7.266 1.00 84.81 74 PHE A O 1
ATOM 606 N N . MET A 1 75 ? 16.687 14.782 -7.336 1.00 86.75 75 MET A N 1
ATOM 607 C CA . MET A 1 75 ? 16.688 16.192 -6.955 1.00 86.75 75 MET A CA 1
ATOM 608 C C . MET A 1 75 ? 15.970 17.039 -8.017 1.00 86.75 75 MET A C 1
ATOM 610 O O . MET A 1 75 ? 15.041 17.779 -7.692 1.00 86.75 75 MET A O 1
ATOM 614 N N . TYR A 1 76 ? 16.307 16.863 -9.299 1.00 86.56 76 TYR A N 1
ATOM 615 C CA . TYR A 1 76 ? 15.634 17.564 -10.397 1.00 86.56 76 TYR A CA 1
ATOM 616 C C . TYR A 1 76 ? 14.167 17.157 -10.546 1.00 86.56 76 TYR A C 1
ATOM 618 O O . TYR A 1 76 ? 13.303 18.022 -10.686 1.00 86.56 76 TYR A O 1
ATOM 626 N N . ARG A 1 77 ? 13.852 15.867 -10.409 1.00 85.56 77 ARG A N 1
ATOM 627 C CA . ARG A 1 77 ? 12.470 15.361 -10.355 1.00 85.56 77 ARG A CA 1
ATOM 628 C C . ARG A 1 77 ? 11.662 15.987 -9.203 1.00 85.56 77 ARG A C 1
ATOM 630 O O . ARG A 1 77 ? 10.510 16.363 -9.400 1.00 85.56 77 ARG A O 1
ATOM 637 N N . SER A 1 78 ? 12.281 16.215 -8.042 1.00 85.12 78 SER A N 1
ATOM 638 C CA . SER A 1 78 ? 11.675 16.946 -6.912 1.00 85.12 78 SER A CA 1
ATOM 639 C C . SER A 1 78 ? 11.392 18.415 -7.251 1.00 85.12 78 SER A C 1
ATOM 641 O O . SER A 1 78 ? 10.335 18.934 -6.891 1.00 85.12 78 SER A O 1
ATOM 643 N N . TYR A 1 79 ? 12.285 19.088 -7.986 1.00 85.00 79 TYR A N 1
ATOM 644 C CA . TYR A 1 79 ? 12.038 20.446 -8.486 1.00 85.00 79 TYR A CA 1
ATOM 645 C C . TYR A 1 79 ? 10.912 20.499 -9.534 1.00 85.00 79 TYR A C 1
ATOM 647 O O . TYR A 1 79 ? 10.097 21.423 -9.484 1.00 85.00 79 TYR A O 1
ATOM 655 N N . VAL A 1 80 ? 10.806 19.506 -10.431 1.00 84.44 80 VAL A N 1
ATOM 656 C CA . VAL A 1 80 ? 9.667 19.373 -11.364 1.00 84.44 80 VAL A CA 1
ATOM 657 C C . VAL A 1 80 ? 8.354 19.219 -10.592 1.00 84.44 80 VAL A C 1
ATOM 659 O O . VAL A 1 80 ? 7.408 19.957 -10.855 1.00 84.44 80 VAL A O 1
ATOM 662 N N . ALA A 1 81 ? 8.304 18.337 -9.590 1.00 81.19 81 ALA A N 1
ATOM 663 C CA . ALA A 1 81 ? 7.104 18.117 -8.781 1.00 81.19 81 ALA A CA 1
ATOM 664 C C . ALA A 1 81 ? 6.699 19.349 -7.939 1.00 81.19 81 ALA A C 1
ATOM 666 O O . ALA A 1 81 ? 5.514 19.621 -7.759 1.00 81.19 81 ALA A O 1
ATOM 667 N N . GLN A 1 82 ? 7.668 20.167 -7.507 1.00 81.25 82 GLN A N 1
ATOM 668 C CA . GLN A 1 82 ? 7.429 21.491 -6.909 1.00 81.25 82 GLN A CA 1
ATOM 669 C C . GLN A 1 82 ? 7.057 22.593 -7.929 1.00 81.25 82 GLN A C 1
ATOM 671 O O . GLN A 1 82 ? 6.997 23.766 -7.559 1.00 81.25 82 GLN A O 1
ATOM 676 N N . LYS A 1 83 ? 6.841 22.260 -9.211 1.00 81.19 83 LYS A N 1
ATOM 677 C CA . LYS A 1 83 ? 6.562 23.196 -10.322 1.00 81.19 83 LYS A CA 1
ATOM 678 C C . LYS A 1 83 ? 7.682 24.228 -10.576 1.00 81.19 83 LYS A C 1
ATOM 680 O O . LYS A 1 83 ? 7.480 25.227 -11.264 1.00 81.19 83 LYS A O 1
ATOM 685 N N . LYS A 1 84 ? 8.900 23.988 -10.070 1.00 85.38 84 LYS A N 1
ATOM 686 C CA . LYS A 1 84 ? 10.079 24.872 -10.190 1.00 85.38 84 LYS A CA 1
ATOM 687 C C . LYS A 1 84 ? 10.850 24.627 -11.495 1.00 85.38 84 LYS A C 1
ATOM 689 O O . LYS A 1 84 ? 12.076 24.557 -11.499 1.00 85.38 84 LYS A O 1
ATOM 694 N N . TYR A 1 85 ? 10.134 24.518 -12.616 1.00 85.25 85 TYR A N 1
ATOM 695 C CA . TYR A 1 85 ? 10.682 24.069 -13.905 1.00 85.25 85 TYR A CA 1
ATOM 696 C C . TYR A 1 85 ? 11.888 24.886 -14.395 1.00 85.25 85 TYR A C 1
ATOM 698 O O . TYR A 1 85 ? 12.798 24.317 -14.987 1.00 85.25 85 TYR A O 1
ATOM 706 N N . ARG A 1 86 ? 11.933 26.199 -14.110 1.00 85.06 86 ARG A N 1
ATOM 707 C CA . ARG A 1 86 ? 13.059 27.075 -14.493 1.00 85.06 86 ARG A CA 1
ATOM 708 C C . ARG A 1 86 ? 14.396 26.568 -13.948 1.00 85.06 86 ARG A C 1
ATOM 710 O O . ARG A 1 86 ? 15.314 26.391 -14.729 1.00 85.06 86 ARG A O 1
ATOM 717 N N . VAL A 1 87 ? 14.457 26.203 -12.664 1.00 86.00 87 VAL A N 1
ATOM 718 C CA . VAL A 1 87 ? 15.669 25.657 -12.016 1.00 86.00 87 VAL A CA 1
ATOM 719 C C . VAL A 1 87 ? 16.202 24.443 -12.785 1.00 86.00 87 VAL A C 1
ATOM 721 O O . VAL A 1 87 ? 17.385 24.360 -13.092 1.00 86.00 87 VAL A O 1
ATOM 724 N N . VAL A 1 88 ? 15.306 23.535 -13.179 1.00 85.12 88 VAL A N 1
ATOM 725 C CA . VAL A 1 88 ? 15.638 22.322 -13.943 1.00 85.12 88 VAL A CA 1
ATOM 726 C C . VAL A 1 88 ? 16.125 22.663 -15.357 1.00 85.12 88 VAL A C 1
ATOM 728 O O . VAL A 1 88 ? 17.079 22.063 -15.850 1.00 85.12 88 VAL A O 1
ATOM 731 N N . CYS A 1 89 ? 15.501 23.644 -16.011 1.00 84.94 89 CYS A N 1
ATOM 732 C CA . CYS A 1 89 ? 15.902 24.106 -17.339 1.00 84.94 89 CYS A CA 1
ATOM 733 C C . CYS A 1 89 ? 17.222 24.894 -17.339 1.00 84.94 89 CYS A C 1
ATOM 735 O O . CYS A 1 89 ? 17.958 24.803 -18.322 1.00 84.94 89 CYS A O 1
ATOM 737 N N . ASP A 1 90 ? 17.530 25.629 -16.273 1.00 85.50 90 ASP A N 1
ATOM 738 C CA . ASP A 1 90 ? 18.700 26.507 -16.177 1.00 85.50 90 ASP A CA 1
ATOM 739 C C . ASP A 1 90 ? 19.951 25.750 -15.679 1.00 85.50 90 ASP A C 1
ATOM 741 O O . ASP A 1 90 ? 21.057 25.996 -16.160 1.00 85.50 90 ASP A O 1
ATOM 745 N N . GLU A 1 91 ? 19.796 24.784 -14.764 1.00 84.75 91 GLU A N 1
ATOM 746 C CA . GLU A 1 91 ? 20.921 24.007 -14.218 1.00 84.75 91 GLU A CA 1
ATOM 747 C C . GLU A 1 91 ? 21.349 22.831 -15.117 1.00 84.75 91 GLU A C 1
ATOM 749 O O . GLU A 1 91 ? 22.549 22.547 -15.235 1.00 84.75 91 GLU A O 1
ATOM 754 N N . ILE A 1 92 ? 20.405 22.156 -15.791 1.00 84.12 92 ILE A N 1
ATOM 755 C CA . ILE A 1 92 ? 20.721 21.000 -16.644 1.00 84.12 92 ILE A CA 1
ATOM 756 C C . ILE A 1 92 ? 21.260 21.468 -18.001 1.00 84.12 92 ILE A C 1
ATOM 758 O O . ILE A 1 92 ? 20.528 21.906 -18.893 1.00 84.12 92 ILE A O 1
ATOM 762 N N . ASN A 1 93 ? 22.572 21.339 -18.174 1.00 81.94 93 ASN A N 1
ATOM 763 C CA . ASN A 1 93 ? 23.292 21.697 -19.395 1.00 81.94 93 ASN A CA 1
ATOM 764 C C . ASN A 1 93 ? 23.475 20.486 -20.323 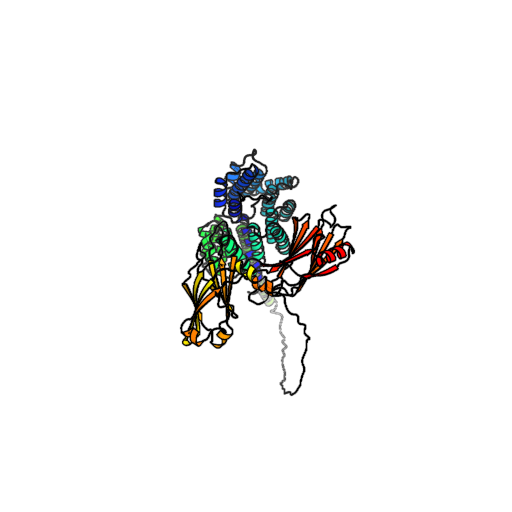1.00 81.94 93 ASN A C 1
ATOM 766 O O . ASN A 1 93 ? 23.553 19.355 -19.852 1.00 81.94 93 ASN A O 1
ATOM 770 N N . SER A 1 94 ? 23.637 20.709 -21.631 1.00 73.06 94 SER A N 1
ATOM 771 C CA . SER A 1 94 ? 23.790 19.654 -22.660 1.00 73.06 94 SER A CA 1
ATOM 772 C C . SER A 1 94 ? 25.041 18.767 -22.523 1.00 73.06 94 SER A C 1
ATOM 774 O O . SER A 1 94 ? 25.184 17.795 -23.255 1.00 73.06 94 SER A O 1
ATOM 776 N N . SER A 1 95 ? 25.934 19.084 -21.580 1.00 75.00 95 SER A N 1
ATOM 777 C CA . SER A 1 95 ? 27.094 18.268 -21.187 1.00 75.00 95 SER A CA 1
ATOM 778 C C . SER A 1 95 ? 26.757 17.219 -20.103 1.00 75.00 95 SER A C 1
ATOM 780 O O . SER A 1 95 ? 27.594 16.398 -19.734 1.00 75.00 95 SER A O 1
ATOM 782 N N . MET A 1 96 ? 25.539 17.246 -19.549 1.00 81.00 96 MET A N 1
ATOM 783 C CA . MET A 1 96 ? 25.065 16.270 -18.560 1.00 81.00 96 MET A CA 1
ATOM 784 C C . MET A 1 96 ? 24.510 14.990 -19.224 1.00 81.00 96 MET A C 1
ATOM 786 O O . MET A 1 96 ? 24.052 15.066 -20.367 1.00 81.00 96 MET A O 1
ATOM 790 N N . PRO A 1 97 ? 24.494 13.834 -18.525 1.00 81.00 97 PRO A N 1
ATOM 791 C CA . PRO A 1 97 ? 23.999 12.560 -19.066 1.00 81.00 97 PRO A CA 1
ATOM 792 C C . PRO A 1 97 ? 22.562 12.611 -19.614 1.00 81.00 97 PRO A C 1
ATOM 794 O O . PRO A 1 97 ? 21.755 13.431 -19.167 1.00 81.00 97 PRO A O 1
ATOM 797 N N . SER A 1 98 ? 22.234 11.712 -20.552 1.00 79.19 98 SER A N 1
ATOM 798 C CA . SER A 1 98 ? 20.933 11.640 -21.251 1.00 79.19 98 SER A CA 1
ATOM 799 C C . SER A 1 98 ? 19.745 11.647 -20.291 1.00 79.19 98 SER A C 1
ATOM 801 O O . SER A 1 98 ? 18.809 12.420 -20.470 1.00 79.19 98 SER A O 1
ATOM 803 N N . GLN A 1 99 ? 19.866 10.898 -19.198 1.00 80.31 99 GLN A N 1
ATOM 804 C CA . GLN A 1 99 ? 18.884 10.779 -18.122 1.00 80.31 99 GLN A CA 1
ATOM 805 C C . GLN A 1 99 ? 18.450 12.138 -17.543 1.00 80.31 99 GLN A C 1
ATOM 807 O O . GLN A 1 99 ? 17.291 12.332 -17.180 1.00 80.31 99 GLN A O 1
ATOM 812 N N . LEU A 1 100 ? 19.375 13.102 -17.454 1.00 82.81 100 LEU A N 1
ATOM 813 C CA . LEU A 1 100 ? 19.073 14.459 -16.995 1.00 82.81 100 LEU A CA 1
ATOM 814 C C . LEU A 1 100 ? 18.463 15.312 -18.117 1.00 82.81 100 LEU A C 1
ATOM 816 O O . LEU A 1 100 ? 17.577 16.125 -17.848 1.00 82.81 100 LEU A O 1
ATOM 820 N N . GLN A 1 101 ? 18.856 15.091 -19.375 1.00 83.19 101 GLN A N 1
ATOM 821 C CA . GLN A 1 101 ? 18.226 15.751 -20.525 1.00 83.19 101 GLN A CA 1
ATOM 822 C C . GLN A 1 101 ? 16.749 15.360 -20.666 1.00 83.19 101 GLN A C 1
ATOM 824 O O . GLN A 1 101 ? 15.926 16.231 -20.930 1.00 83.19 101 GLN A O 1
ATOM 829 N N . ASP A 1 102 ? 16.390 14.098 -20.418 1.00 82.94 102 ASP A N 1
ATOM 830 C CA . ASP A 1 102 ? 14.998 13.629 -20.476 1.00 82.94 102 ASP A CA 1
ATOM 831 C C . ASP A 1 102 ? 14.123 14.268 -19.375 1.00 82.94 102 ASP A C 1
ATOM 833 O O . ASP A 1 102 ? 12.976 14.649 -19.622 1.00 82.94 102 ASP A O 1
ATOM 837 N N . ILE A 1 103 ? 14.686 14.514 -18.183 1.00 83.44 103 ILE A N 1
ATOM 838 C CA . ILE A 1 103 ? 14.021 15.288 -17.116 1.00 83.44 103 ILE A CA 1
ATOM 839 C C . ILE A 1 103 ? 13.873 16.764 -17.516 1.00 83.44 103 ILE A C 1
ATOM 841 O O . ILE A 1 103 ? 12.816 17.359 -17.294 1.00 83.44 103 ILE A O 1
ATOM 845 N N . LYS A 1 104 ? 14.890 17.363 -18.152 1.00 85.00 104 LYS A N 1
ATOM 846 C CA . LYS A 1 104 ? 14.794 18.722 -18.716 1.00 85.00 104 LYS A CA 1
ATOM 847 C C . LYS A 1 104 ? 13.769 18.802 -19.851 1.00 85.00 104 LYS A C 1
ATOM 849 O O . LYS A 1 104 ? 13.095 19.824 -19.983 1.00 85.00 104 LYS A O 1
ATOM 854 N N . TYR A 1 105 ? 13.599 17.738 -20.632 1.00 83.56 105 TYR A N 1
ATOM 855 C CA . TYR A 1 105 ? 12.601 17.644 -21.697 1.00 83.56 105 TYR A CA 1
ATOM 856 C C . TYR A 1 105 ? 11.177 17.643 -21.119 1.00 83.56 105 TYR A C 1
ATOM 858 O O . TYR A 1 105 ? 10.350 18.457 -21.533 1.00 83.56 105 TYR A O 1
ATOM 866 N N . LEU A 1 106 ? 10.924 16.849 -20.069 1.00 83.06 106 LEU A N 1
ATOM 867 C CA . LEU A 1 106 ? 9.674 16.903 -19.302 1.00 83.06 106 LEU A CA 1
ATOM 868 C C . LEU A 1 106 ? 9.448 18.278 -18.642 1.00 83.06 106 LEU A C 1
ATOM 870 O O . LEU A 1 106 ? 8.351 18.826 -18.731 1.00 83.06 106 LEU A O 1
ATOM 874 N N . ALA A 1 107 ? 10.469 18.873 -18.016 1.00 84.25 107 ALA A N 1
ATOM 875 C CA . ALA A 1 107 ? 10.359 20.206 -17.412 1.00 84.25 107 ALA A CA 1
ATOM 876 C C . ALA A 1 107 ? 10.036 21.293 -18.456 1.00 84.25 107 ALA A C 1
ATOM 878 O O . ALA A 1 107 ? 9.225 22.182 -18.197 1.00 84.25 107 ALA A O 1
ATOM 879 N N . THR A 1 108 ? 10.619 21.189 -19.655 1.00 86.50 108 THR A N 1
ATOM 880 C CA . THR A 1 108 ? 10.343 22.079 -20.794 1.00 86.50 108 THR A CA 1
ATOM 881 C C . THR A 1 108 ? 8.910 21.902 -21.295 1.00 86.50 108 THR A C 1
ATOM 883 O O . THR A 1 108 ? 8.230 22.898 -21.518 1.00 86.50 108 THR A O 1
ATOM 886 N N . TYR A 1 109 ? 8.420 20.662 -21.404 1.00 85.69 109 TYR A N 1
ATOM 887 C CA . TYR A 1 109 ? 7.026 20.357 -21.746 1.00 85.69 109 TYR A CA 1
ATOM 888 C C . TYR A 1 109 ? 6.028 20.930 -20.720 1.00 85.69 109 TYR A C 1
ATOM 890 O O . TYR A 1 109 ? 5.056 21.582 -21.096 1.00 85.69 109 TYR A O 1
ATOM 898 N N . LEU A 1 110 ? 6.284 20.756 -19.419 1.00 81.12 110 LEU A N 1
ATOM 899 C CA . LEU A 1 110 ? 5.406 21.259 -18.352 1.00 81.12 110 LEU A CA 1
ATOM 900 C C . LEU A 1 110 ? 5.442 22.791 -18.198 1.00 81.12 110 LEU A C 1
ATOM 902 O O . LEU A 1 110 ? 4.485 23.378 -17.692 1.00 81.12 110 LEU A O 1
ATOM 906 N N . ALA A 1 111 ? 6.515 23.443 -18.656 1.00 84.12 111 ALA A N 1
ATOM 907 C CA . ALA A 1 111 ? 6.649 24.900 -18.717 1.00 84.12 111 ALA A CA 1
ATOM 908 C C . ALA A 1 111 ? 6.204 25.521 -20.060 1.00 84.12 111 ALA A C 1
ATOM 910 O O . ALA A 1 111 ? 6.265 26.742 -20.214 1.00 84.12 111 ALA A O 1
ATOM 911 N N . ALA A 1 112 ? 5.806 24.708 -21.043 1.00 82.56 112 ALA A N 1
ATOM 912 C CA . ALA A 1 112 ? 5.495 25.150 -22.398 1.00 82.56 112 ALA A CA 1
ATOM 913 C C . ALA A 1 112 ? 4.046 25.640 -22.568 1.00 82.56 112 ALA A C 1
ATOM 915 O O . ALA A 1 112 ? 3.108 25.098 -21.985 1.00 82.56 112 ALA A O 1
ATOM 916 N N . ASP A 1 113 ? 3.857 26.614 -23.462 1.00 78.94 113 ASP A N 1
ATOM 917 C CA . ASP A 1 113 ? 2.545 26.957 -24.024 1.00 78.94 113 ASP A CA 1
ATOM 918 C C . ASP A 1 113 ? 2.041 25.817 -24.930 1.00 78.94 113 ASP A C 1
ATOM 920 O O . ASP A 1 113 ? 2.843 25.082 -25.510 1.00 78.94 113 ASP A O 1
ATOM 924 N N . ASP A 1 114 ? 0.730 25.693 -25.141 1.00 76.12 114 ASP A N 1
ATOM 925 C CA . ASP A 1 114 ? 0.148 24.537 -25.851 1.00 76.12 114 ASP A CA 1
ATOM 926 C C . ASP A 1 114 ? 0.664 24.373 -27.298 1.00 76.12 114 ASP A C 1
ATOM 928 O O . ASP A 1 114 ? 0.927 23.260 -27.752 1.00 76.12 114 ASP A O 1
ATOM 932 N N . ASN A 1 115 ? 0.949 25.482 -27.992 1.00 76.69 115 ASN A N 1
ATOM 933 C CA . ASN A 1 115 ? 1.593 25.466 -29.315 1.00 76.69 115 ASN A CA 1
ATOM 934 C C . ASN A 1 115 ? 3.018 24.876 -29.294 1.00 76.69 115 ASN A C 1
ATOM 936 O O . ASN A 1 115 ? 3.472 24.311 -30.288 1.00 76.69 115 ASN A O 1
ATOM 940 N N . LYS A 1 116 ? 3.743 25.016 -28.177 1.00 79.75 116 LYS A N 1
ATOM 941 C CA . LYS A 1 116 ? 5.077 24.430 -27.982 1.00 79.75 116 LYS A CA 1
ATOM 942 C C . LYS A 1 116 ? 4.964 22.963 -27.560 1.00 79.75 116 LYS A C 1
ATOM 944 O O . LYS A 1 116 ? 5.700 22.146 -28.109 1.00 79.75 116 LYS A O 1
ATOM 949 N N . LYS A 1 117 ? 4.004 22.606 -26.691 1.00 82.12 117 LYS A N 1
ATOM 950 C CA . LYS A 1 117 ? 3.685 21.202 -26.352 1.00 82.12 117 LYS A CA 1
ATOM 951 C C . LYS A 1 117 ? 3.422 20.374 -27.609 1.00 82.12 117 LYS A C 1
ATOM 953 O O . LYS A 1 117 ? 4.090 19.370 -27.822 1.00 82.12 117 LYS A O 1
ATOM 958 N N . ALA A 1 118 ? 2.558 20.855 -28.506 1.00 81.31 118 ALA A N 1
ATOM 959 C CA . ALA A 1 118 ? 2.221 20.167 -29.755 1.00 81.31 118 ALA A CA 1
ATOM 960 C C . ALA A 1 118 ? 3.415 19.945 -30.712 1.00 81.31 118 ALA A C 1
ATOM 962 O O . ALA A 1 118 ? 3.353 19.071 -31.579 1.00 81.31 118 ALA A O 1
ATOM 963 N N . ASN A 1 119 ? 4.500 20.717 -30.579 1.00 83.81 119 ASN A N 1
ATOM 964 C CA . ASN A 1 119 ? 5.747 20.491 -31.318 1.00 83.81 119 ASN A CA 1
ATOM 965 C C . ASN A 1 119 ? 6.673 19.509 -30.583 1.00 83.81 119 ASN A C 1
ATOM 967 O O . ASN A 1 119 ? 7.231 18.620 -31.222 1.00 83.81 119 ASN A O 1
ATOM 971 N N . ILE A 1 120 ? 6.772 19.619 -29.253 1.00 84.12 120 ILE A N 1
ATOM 972 C CA . ILE A 1 120 ? 7.497 18.670 -28.392 1.00 84.12 120 ILE A CA 1
ATOM 973 C C . ILE A 1 120 ? 6.937 17.250 -28.560 1.00 84.12 120 ILE A C 1
ATOM 975 O O . ILE A 1 120 ? 7.704 16.308 -28.703 1.00 84.12 120 ILE A O 1
ATOM 979 N N . VAL A 1 121 ? 5.614 17.080 -28.636 1.00 83.38 121 VAL A N 1
ATOM 980 C CA . VAL A 1 121 ? 4.974 15.763 -28.818 1.00 83.38 121 VAL A CA 1
ATOM 981 C C . VAL A 1 121 ? 5.327 15.122 -30.169 1.00 83.38 121 VAL A C 1
ATOM 983 O O . VAL A 1 121 ? 5.577 13.924 -30.221 1.00 83.38 121 VAL A O 1
ATOM 986 N N . LYS A 1 122 ? 5.452 15.895 -31.255 1.00 82.69 122 LYS A N 1
ATOM 987 C CA . LYS A 1 122 ? 5.874 15.364 -32.573 1.00 82.69 122 LYS A CA 1
ATOM 988 C C . LYS A 1 122 ? 7.350 14.954 -32.597 1.00 82.69 122 LYS A C 1
ATOM 990 O O . LYS A 1 122 ? 7.738 13.974 -33.234 1.00 82.69 122 LYS A O 1
ATOM 995 N N . GLU A 1 123 ? 8.194 15.703 -31.892 1.00 83.31 123 GLU A N 1
ATOM 996 C CA . GLU A 1 123 ? 9.600 15.340 -31.702 1.00 83.31 123 GLU A CA 1
ATOM 997 C C . GLU A 1 123 ? 9.727 14.093 -30.798 1.00 83.31 123 GLU A C 1
ATOM 999 O O . GLU A 1 123 ? 10.508 13.189 -31.099 1.00 83.31 123 GLU A O 1
ATOM 1004 N N . LEU A 1 124 ? 8.892 13.984 -29.758 1.00 83.25 124 LEU A N 1
ATOM 1005 C CA . LEU A 1 124 ? 8.757 12.810 -28.893 1.00 83.25 124 LEU A CA 1
ATOM 1006 C C . LEU A 1 124 ? 8.325 11.564 -29.681 1.00 83.25 124 LEU A C 1
ATOM 1008 O O . LEU A 1 124 ? 8.950 10.519 -29.524 1.00 83.25 124 LEU A O 1
ATOM 1012 N N . GLU A 1 125 ? 7.323 11.655 -30.561 1.00 81.38 125 GLU A N 1
ATOM 1013 C CA . GLU A 1 125 ? 6.891 10.559 -31.453 1.00 81.38 125 GLU A CA 1
ATOM 1014 C C . GLU A 1 125 ? 8.029 10.042 -32.348 1.00 81.38 125 GLU A C 1
ATOM 1016 O O . GLU A 1 125 ? 8.092 8.851 -32.666 1.00 81.38 125 GLU A O 1
ATOM 1021 N N . THR A 1 126 ? 8.958 10.927 -32.720 1.00 81.25 126 THR A N 1
ATOM 1022 C CA . THR A 1 126 ? 10.157 10.574 -33.491 1.00 81.25 126 THR A CA 1
ATOM 1023 C C . THR A 1 126 ? 11.190 9.875 -32.597 1.00 81.25 126 THR A C 1
ATOM 1025 O O . THR A 1 126 ? 11.634 8.775 -32.916 1.00 81.25 126 THR A O 1
ATOM 1028 N N . LYS A 1 127 ? 11.511 10.449 -31.428 1.00 77.56 127 LYS A N 1
ATOM 1029 C CA . LYS A 1 127 ? 12.446 9.876 -30.433 1.00 77.56 127 LYS A CA 1
ATOM 1030 C C . LYS A 1 127 ? 11.970 8.544 -29.839 1.00 77.56 127 LYS A C 1
ATOM 1032 O O . LYS A 1 127 ? 12.779 7.680 -29.521 1.00 77.56 127 LYS A O 1
ATOM 1037 N N . THR A 1 128 ? 10.657 8.337 -29.749 1.00 74.38 128 THR A N 1
ATOM 1038 C CA . THR A 1 128 ? 10.033 7.089 -29.271 1.00 74.38 128 THR A CA 1
ATOM 1039 C C . THR A 1 128 ? 10.367 5.892 -30.174 1.00 74.38 128 THR A C 1
ATOM 1041 O O . THR A 1 128 ? 10.318 4.750 -29.727 1.00 74.38 128 THR A O 1
ATOM 1044 N N . GLN A 1 129 ? 10.741 6.122 -31.438 1.00 70.50 129 GLN A N 1
ATOM 1045 C CA . GLN A 1 129 ? 11.138 5.059 -32.373 1.00 70.50 129 GLN A CA 1
ATOM 1046 C C . GLN A 1 129 ? 12.601 4.616 -32.195 1.00 70.50 129 GLN A C 1
ATOM 1048 O O . GLN A 1 129 ? 12.991 3.582 -32.733 1.00 70.50 129 GLN A O 1
ATOM 1053 N N . THR A 1 130 ? 13.397 5.368 -31.429 1.00 67.88 130 THR A N 1
ATOM 1054 C CA . THR A 1 130 ? 14.823 5.117 -31.157 1.00 67.88 130 THR A CA 1
ATOM 1055 C C . THR A 1 130 ? 15.093 4.911 -29.660 1.00 67.88 130 THR A C 1
ATOM 1057 O O . THR A 1 130 ? 16.145 5.304 -29.168 1.00 67.88 130 THR A O 1
ATOM 1060 N N . LEU A 1 131 ? 14.124 4.353 -28.926 1.00 68.88 131 LEU A N 1
ATOM 1061 C CA . LEU A 1 131 ? 14.214 4.098 -27.484 1.00 68.88 131 LEU A CA 1
ATOM 1062 C C . LEU A 1 131 ? 15.227 2.991 -27.153 1.00 68.88 131 LEU A C 1
ATOM 1064 O O . LEU A 1 131 ? 15.049 1.840 -27.559 1.00 68.88 131 LEU A O 1
ATOM 1068 N N . ASP A 1 132 ? 16.220 3.313 -26.323 1.00 63.56 132 ASP A N 1
ATOM 1069 C CA . ASP A 1 132 ? 17.070 2.318 -25.666 1.00 63.56 132 ASP A CA 1
ATOM 1070 C C . ASP A 1 132 ? 16.323 1.704 -24.472 1.00 63.56 132 ASP A C 1
ATOM 1072 O O . ASP A 1 132 ? 16.182 2.327 -23.421 1.00 63.56 132 ASP A O 1
ATOM 1076 N N . ALA A 1 133 ? 15.887 0.446 -24.593 1.00 60.88 133 ALA A N 1
ATOM 1077 C CA . ALA A 1 133 ? 15.117 -0.263 -23.556 1.00 60.88 133 ALA A CA 1
ATOM 1078 C C . ALA A 1 133 ? 15.861 -0.473 -22.213 1.00 60.88 133 ALA A C 1
ATOM 1080 O O . ALA A 1 133 ? 15.269 -0.944 -21.243 1.00 60.88 133 ALA A O 1
ATOM 1081 N N . ASN A 1 134 ? 17.150 -0.121 -22.146 1.00 63.22 134 ASN A N 1
ATOM 1082 C CA . ASN A 1 134 ? 17.937 -0.106 -20.912 1.00 63.22 134 ASN A CA 1
ATOM 1083 C C . ASN A 1 134 ? 17.770 1.203 -20.111 1.00 63.22 134 ASN A C 1
ATOM 1085 O O . ASN A 1 134 ? 18.031 1.205 -18.907 1.00 63.22 134 ASN A O 1
ATOM 1089 N N . ASP A 1 135 ? 17.348 2.311 -20.739 1.00 77.62 135 ASP A N 1
ATOM 1090 C CA . ASP A 1 135 ? 17.150 3.596 -20.059 1.00 77.62 135 ASP A CA 1
ATOM 1091 C C . ASP A 1 135 ? 15.691 3.773 -19.609 1.00 77.62 135 ASP A C 1
ATOM 1093 O O . ASP A 1 135 ? 14.828 4.355 -20.275 1.00 77.62 135 ASP A O 1
ATOM 1097 N N . TRP A 1 136 ? 15.419 3.260 -18.411 1.00 79.31 136 TRP A N 1
ATOM 1098 C CA . TRP A 1 136 ? 14.116 3.371 -17.764 1.00 79.31 136 TRP A CA 1
ATOM 1099 C C . TRP A 1 136 ? 13.717 4.828 -17.446 1.00 79.31 136 TRP A C 1
ATOM 1101 O O . TRP A 1 136 ? 12.520 5.087 -17.297 1.00 79.31 136 TRP A O 1
ATOM 1111 N N . ILE A 1 137 ? 14.659 5.786 -17.361 1.00 80.62 137 ILE A N 1
ATOM 1112 C CA . ILE A 1 137 ? 14.327 7.211 -17.161 1.00 80.62 137 ILE A CA 1
ATOM 1113 C C . ILE A 1 137 ? 13.664 7.732 -18.421 1.00 80.62 137 ILE A C 1
ATOM 1115 O O . ILE A 1 137 ? 12.595 8.338 -18.336 1.00 80.62 137 ILE A O 1
ATOM 1119 N N . GLN A 1 138 ? 14.250 7.443 -19.579 1.00 81.75 138 GLN A N 1
ATOM 1120 C CA . GLN A 1 138 ? 13.695 7.847 -20.862 1.00 81.75 138 GLN A CA 1
ATOM 1121 C C . GLN A 1 138 ? 12.306 7.232 -21.094 1.00 81.75 138 GLN A C 1
ATOM 1123 O O . GLN A 1 138 ? 11.354 7.968 -21.361 1.00 81.75 138 GLN A O 1
ATOM 1128 N N . CYS A 1 139 ? 12.156 5.916 -20.870 1.00 82.56 139 CYS A N 1
ATOM 1129 C CA . CYS A 1 139 ? 10.857 5.222 -20.863 1.00 82.56 139 CYS A CA 1
ATOM 1130 C C . CYS A 1 139 ? 9.798 5.981 -20.037 1.00 82.56 139 CYS A C 1
ATOM 1132 O O . CYS A 1 139 ? 8.707 6.292 -20.522 1.00 82.56 139 CYS A O 1
ATOM 1134 N N . LEU A 1 140 ? 10.123 6.306 -18.785 1.00 82.62 140 LEU A N 1
ATOM 1135 C CA . LEU A 1 140 ? 9.190 6.913 -17.843 1.00 82.62 140 LEU A CA 1
ATOM 1136 C C . LEU A 1 140 ? 8.888 8.390 -18.153 1.00 82.62 140 LEU A C 1
ATOM 1138 O O . LEU A 1 140 ? 7.728 8.801 -18.102 1.00 82.62 140 LEU A O 1
ATOM 1142 N N . MET A 1 141 ? 9.896 9.205 -18.483 1.00 85.19 141 MET A N 1
ATOM 1143 C CA . MET A 1 141 ? 9.695 10.623 -18.817 1.00 85.19 141 MET A CA 1
ATOM 1144 C C . MET A 1 141 ? 8.882 10.774 -20.109 1.00 85.19 141 MET A C 1
ATOM 1146 O O . MET A 1 141 ? 7.992 11.623 -20.177 1.00 85.19 141 MET A O 1
ATOM 1150 N N . PHE A 1 142 ? 9.100 9.910 -21.105 1.00 84.25 142 PHE A N 1
ATOM 1151 C CA . PHE A 1 142 ? 8.320 9.924 -22.345 1.00 84.25 142 PHE A CA 1
ATOM 1152 C C . PHE A 1 142 ? 6.877 9.460 -22.103 1.00 84.25 142 PHE A C 1
ATOM 1154 O O . PHE A 1 142 ? 5.933 10.131 -22.525 1.00 84.25 142 PHE A O 1
ATOM 1161 N N . ALA A 1 143 ? 6.679 8.375 -21.348 1.00 84.38 143 ALA A N 1
ATOM 1162 C CA . ALA A 1 143 ? 5.347 7.934 -20.933 1.00 84.38 143 ALA A CA 1
ATOM 1163 C C . ALA A 1 143 ? 4.612 8.983 -20.080 1.00 84.38 143 ALA A C 1
ATOM 1165 O O . ALA A 1 143 ? 3.388 9.091 -20.163 1.00 84.38 143 ALA A O 1
ATOM 1166 N N . THR A 1 144 ? 5.342 9.791 -19.305 1.00 82.69 144 THR A N 1
ATOM 1167 C CA . THR A 1 144 ? 4.790 10.915 -18.533 1.00 82.69 144 THR A CA 1
ATOM 1168 C C . THR A 1 144 ? 4.205 11.986 -19.447 1.00 82.69 144 THR A C 1
ATOM 1170 O O . THR A 1 144 ? 3.078 12.422 -19.221 1.00 82.69 144 THR A O 1
ATOM 1173 N N . ILE A 1 145 ? 4.911 12.368 -20.515 1.00 83.38 145 ILE A N 1
ATOM 1174 C CA . ILE A 1 145 ? 4.392 13.332 -21.497 1.00 83.38 145 ILE A CA 1
ATOM 1175 C C . ILE A 1 145 ? 3.138 12.764 -22.187 1.00 83.38 145 ILE A C 1
ATOM 1177 O O . ILE A 1 145 ? 2.103 13.430 -22.217 1.00 83.38 145 ILE A O 1
ATOM 1181 N N . TYR A 1 146 ? 3.165 11.502 -22.635 1.00 84.44 146 TYR A N 1
ATOM 1182 C CA . TYR A 1 146 ? 1.984 10.845 -23.216 1.00 84.44 146 TYR A CA 1
ATOM 1183 C C . TYR A 1 146 ? 0.798 10.727 -22.233 1.00 84.44 146 TYR A C 1
ATOM 1185 O O . TYR A 1 146 ? -0.355 10.820 -22.654 1.00 84.44 146 TYR A O 1
ATOM 1193 N N . TYR A 1 147 ? 1.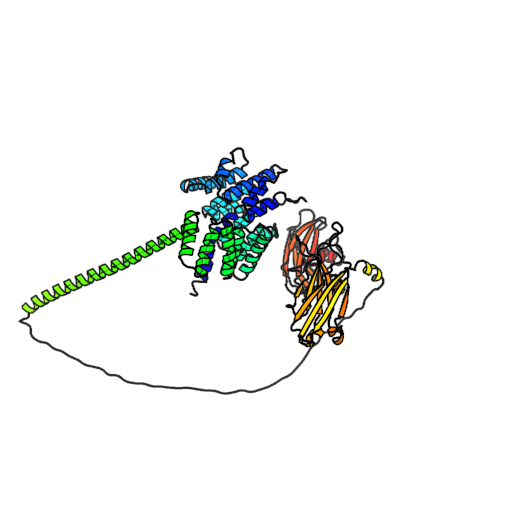045 10.573 -20.926 1.00 83.56 147 TYR A N 1
ATOM 1194 C CA . TYR A 1 147 ? -0.002 10.564 -19.895 1.00 83.56 147 TYR A CA 1
ATOM 1195 C C . TYR A 1 147 ? -0.702 11.926 -19.742 1.00 83.56 147 TYR A C 1
ATOM 1197 O O . TYR A 1 147 ? -1.924 11.953 -19.543 1.00 83.56 147 TYR A O 1
ATOM 1205 N N . TYR A 1 148 ? 0.041 13.035 -19.865 1.00 80.88 148 TYR A N 1
ATOM 1206 C CA . TYR A 1 148 ? -0.508 14.398 -19.859 1.00 80.88 148 TYR A CA 1
ATOM 1207 C C . TYR A 1 148 ? -1.280 14.724 -21.146 1.00 80.88 148 TYR A C 1
ATOM 1209 O O . TYR A 1 148 ? -2.383 15.257 -21.059 1.00 80.88 148 TYR A O 1
ATOM 1217 N N . GLU A 1 149 ? -0.789 14.296 -22.314 1.00 82.44 149 GLU A N 1
ATOM 1218 C CA . GLU A 1 149 ? -1.527 14.341 -23.596 1.00 82.44 149 GLU A CA 1
ATOM 1219 C C . GLU A 1 149 ? -2.707 13.343 -23.661 1.00 82.44 149 GLU A C 1
ATOM 1221 O O . GLU A 1 149 ? -3.393 13.226 -24.675 1.00 82.44 149 GLU A O 1
ATOM 1226 N N . ASN A 1 150 ? -2.947 12.588 -22.583 1.00 80.44 150 ASN A N 1
ATOM 1227 C CA . ASN A 1 150 ? -3.979 11.557 -22.461 1.00 80.44 150 ASN A CA 1
ATOM 1228 C C . ASN A 1 150 ? -3.885 10.410 -23.498 1.00 80.44 150 ASN A C 1
ATOM 1230 O O . ASN A 1 150 ? -4.823 9.621 -23.635 1.00 80.44 150 ASN A O 1
ATOM 1234 N N . ASN A 1 151 ? -2.743 10.255 -24.174 1.00 85.31 151 ASN A N 1
ATOM 1235 C CA . ASN A 1 151 ? -2.451 9.133 -25.065 1.00 85.31 151 ASN A CA 1
ATOM 1236 C C . ASN A 1 151 ? -1.948 7.928 -24.251 1.00 85.31 151 ASN A C 1
ATOM 1238 O O . ASN A 1 151 ? -0.766 7.586 -24.206 1.00 85.31 151 ASN A O 1
ATOM 1242 N N . LEU A 1 152 ? -2.881 7.300 -23.536 1.00 83.00 152 LEU A N 1
ATOM 1243 C CA . LEU A 1 152 ? -2.577 6.230 -22.585 1.00 83.00 152 LEU A CA 1
ATOM 1244 C C . LEU A 1 152 ? -2.070 4.945 -23.266 1.00 83.00 152 LEU A C 1
ATOM 1246 O O . LEU A 1 152 ? -1.359 4.166 -22.635 1.00 83.00 152 LEU A O 1
ATOM 1250 N N . GLU A 1 153 ? -2.379 4.732 -24.549 1.00 85.75 153 GLU A N 1
ATOM 1251 C CA . GLU A 1 153 ? -1.924 3.557 -25.301 1.00 85.75 153 GLU A CA 1
ATOM 1252 C C . GLU A 1 153 ? -0.442 3.644 -25.691 1.00 85.75 153 GLU A C 1
ATOM 1254 O O . GLU A 1 153 ? 0.288 2.663 -25.524 1.00 85.75 153 GLU A O 1
ATOM 1259 N N . THR A 1 154 ? 0.048 4.809 -26.143 1.00 85.31 154 THR A N 1
ATOM 1260 C CA . THR A 1 154 ? 1.489 4.989 -26.399 1.00 85.31 154 THR A CA 1
ATOM 1261 C C . THR A 1 154 ? 2.289 4.984 -25.100 1.00 85.31 154 THR A C 1
ATOM 1263 O O . THR A 1 154 ? 3.349 4.360 -25.059 1.00 85.31 154 THR A O 1
ATOM 1266 N N . ALA A 1 155 ? 1.758 5.572 -24.020 1.00 84.31 155 ALA A N 1
ATOM 1267 C CA . ALA A 1 155 ? 2.370 5.503 -22.692 1.00 84.31 155 ALA A CA 1
ATOM 1268 C C . ALA A 1 155 ? 2.577 4.046 -22.232 1.00 84.31 155 ALA A C 1
ATOM 1270 O O . ALA A 1 155 ? 3.697 3.662 -21.896 1.00 84.31 155 ALA A O 1
ATOM 1271 N N . LEU A 1 156 ? 1.538 3.200 -22.294 1.00 86.31 156 LEU A N 1
ATOM 1272 C CA . LEU A 1 156 ? 1.656 1.768 -21.976 1.00 86.31 156 LEU A CA 1
ATOM 1273 C C . LEU A 1 156 ? 2.662 1.046 -22.882 1.00 86.31 156 LEU A C 1
ATOM 1275 O O . LEU A 1 156 ? 3.424 0.207 -22.405 1.00 86.31 156 LEU A O 1
ATOM 1279 N N . ARG A 1 157 ? 2.688 1.369 -24.182 1.00 85.81 157 ARG A N 1
ATOM 1280 C CA . ARG A 1 157 ? 3.609 0.748 -25.144 1.00 85.81 157 ARG A CA 1
ATOM 1281 C C . ARG A 1 157 ? 5.076 1.038 -24.822 1.00 85.81 157 ARG A C 1
ATOM 1283 O O . ARG A 1 157 ? 5.887 0.129 -24.944 1.00 85.81 157 ARG A O 1
ATOM 1290 N N . VAL A 1 158 ? 5.394 2.262 -24.395 1.00 83.50 158 VAL A N 1
ATOM 1291 C CA . VAL A 1 158 ? 6.746 2.666 -23.973 1.00 83.50 158 VAL A CA 1
ATOM 1292 C C . VAL A 1 158 ? 7.134 2.015 -22.642 1.00 83.50 158 VAL A C 1
ATOM 1294 O O . VAL A 1 158 ? 8.243 1.500 -22.510 1.00 83.50 158 VAL A O 1
ATOM 1297 N N . LEU A 1 159 ? 6.221 1.966 -21.669 1.00 83.44 159 LEU A N 1
ATOM 1298 C CA . LEU A 1 159 ? 6.510 1.385 -20.354 1.00 83.44 159 LEU A CA 1
ATOM 1299 C C . LEU A 1 159 ? 6.674 -0.142 -20.395 1.00 83.44 159 LEU A C 1
ATOM 1301 O O . LEU A 1 159 ? 7.508 -0.677 -19.673 1.00 83.44 159 LEU A O 1
ATOM 1305 N N . HIS A 1 160 ? 5.940 -0.855 -21.258 1.00 83.50 160 HIS A N 1
ATOM 1306 C CA . HIS A 1 160 ? 6.080 -2.310 -21.411 1.00 83.50 160 HIS A CA 1
ATOM 1307 C C . HIS A 1 160 ? 7.441 -2.759 -21.989 1.00 83.50 160 HIS A C 1
ATOM 1309 O O . HIS A 1 160 ? 7.754 -3.945 -21.904 1.00 83.50 160 HIS A O 1
ATOM 1315 N N . SER A 1 161 ? 8.249 -1.855 -22.557 1.00 78.38 161 SER A N 1
ATOM 1316 C CA . SER A 1 161 ? 9.636 -2.145 -22.972 1.00 78.38 161 SER A CA 1
ATOM 1317 C C . SER A 1 161 ? 10.643 -2.149 -21.815 1.00 78.38 161 SER A C 1
ATOM 1319 O O . SER A 1 161 ? 11.737 -2.678 -21.987 1.00 78.38 161 SER A O 1
ATOM 1321 N N . CYS A 1 162 ? 10.294 -1.572 -20.660 1.00 76.81 162 CYS A N 1
ATOM 1322 C CA . CYS A 1 162 ? 11.203 -1.347 -19.537 1.00 76.81 162 CYS A CA 1
ATOM 1323 C C . CYS A 1 162 ? 10.756 -2.146 -18.297 1.00 76.81 162 CYS A C 1
ATOM 1325 O O . CYS A 1 162 ? 9.803 -1.768 -17.611 1.00 76.81 162 CYS A O 1
ATOM 1327 N N . ASP A 1 163 ? 11.455 -3.243 -17.980 1.00 76.06 163 ASP A N 1
ATOM 1328 C CA . ASP A 1 163 ? 11.150 -4.093 -16.815 1.00 76.06 163 ASP A CA 1
ATOM 1329 C C . ASP A 1 163 ? 11.653 -3.455 -15.510 1.00 76.06 163 ASP A C 1
ATOM 1331 O O . ASP A 1 163 ? 12.728 -3.762 -14.993 1.00 76.06 163 ASP A O 1
ATOM 1335 N N . HIS A 1 164 ? 10.882 -2.492 -15.003 1.00 80.38 164 HIS A N 1
ATOM 1336 C CA . HIS A 1 164 ? 11.196 -1.790 -13.765 1.00 80.38 164 HIS A CA 1
ATOM 1337 C C . HIS A 1 164 ? 9.961 -1.556 -12.880 1.00 80.38 164 HIS A C 1
ATOM 1339 O O . HIS A 1 164 ? 8.839 -1.410 -13.377 1.00 80.38 164 HIS A O 1
ATOM 1345 N N . ILE A 1 165 ? 10.158 -1.480 -11.555 1.00 78.44 165 ILE A N 1
ATOM 1346 C CA . ILE A 1 165 ? 9.064 -1.346 -10.577 1.00 78.44 165 ILE A CA 1
ATOM 1347 C C . ILE A 1 165 ? 8.303 -0.014 -10.724 1.00 78.44 165 ILE A C 1
ATOM 1349 O O . ILE A 1 165 ? 7.082 -0.007 -10.615 1.00 78.44 165 ILE A O 1
ATOM 1353 N N . GLU A 1 166 ? 8.978 1.080 -11.104 1.00 76.69 166 GLU A N 1
ATOM 1354 C CA . GLU A 1 166 ? 8.309 2.339 -11.494 1.00 76.69 166 GLU A CA 1
ATOM 1355 C C . GLU A 1 166 ? 7.492 2.206 -12.772 1.00 76.69 166 GLU A C 1
ATOM 1357 O O . GLU A 1 166 ? 6.348 2.646 -12.814 1.00 76.69 166 GLU A O 1
ATOM 1362 N N . CYS A 1 167 ? 8.059 1.598 -13.818 1.00 82.75 167 CYS A N 1
ATOM 1363 C CA . CYS A 1 167 ? 7.342 1.439 -15.080 1.00 82.75 167 CYS A CA 1
ATOM 1364 C C . CYS A 1 167 ? 6.091 0.576 -14.858 1.00 82.75 167 CYS A C 1
ATOM 1366 O O . CYS A 1 167 ? 5.016 0.916 -15.341 1.00 82.75 167 CYS A O 1
ATOM 1368 N N . SER A 1 168 ? 6.195 -0.452 -14.011 1.00 83.94 168 SER A N 1
ATOM 1369 C CA . SER A 1 168 ? 5.068 -1.267 -13.545 1.00 83.94 168 SER A CA 1
ATOM 1370 C C . SER A 1 168 ? 4.053 -0.472 -12.705 1.00 83.94 168 SER A C 1
ATOM 1372 O O . SER A 1 168 ? 2.850 -0.631 -12.901 1.00 83.94 168 SER A O 1
ATOM 1374 N N . ALA A 1 169 ? 4.499 0.406 -11.799 1.00 84.38 169 ALA A N 1
ATOM 1375 C CA . ALA A 1 169 ? 3.624 1.256 -10.984 1.00 84.38 169 ALA A CA 1
ATOM 1376 C C . ALA A 1 169 ? 2.885 2.316 -11.822 1.00 84.38 169 ALA A C 1
ATOM 1378 O O . ALA A 1 169 ? 1.690 2.542 -11.630 1.00 84.38 169 ALA A O 1
ATOM 1379 N N . MET A 1 170 ? 3.555 2.907 -12.812 1.00 83.19 170 MET A N 1
ATOM 1380 C CA . MET A 1 170 ? 2.944 3.840 -13.753 1.00 83.19 170 MET A CA 1
ATOM 1381 C C . MET A 1 170 ? 1.980 3.125 -14.715 1.00 83.19 170 MET A C 1
ATOM 1383 O O . MET A 1 170 ? 0.882 3.621 -14.960 1.00 83.19 170 MET A O 1
ATOM 1387 N N . VAL A 1 171 ? 2.324 1.928 -15.202 1.00 86.88 171 VAL A N 1
ATOM 1388 C CA . VAL A 1 171 ? 1.405 1.050 -15.953 1.00 86.88 171 VAL A CA 1
ATOM 1389 C C . VAL A 1 171 ? 0.161 0.726 -15.115 1.00 86.88 171 VAL A C 1
ATOM 1391 O O . VAL A 1 171 ? -0.959 0.814 -15.615 1.00 86.88 171 VAL A O 1
ATOM 1394 N N . LEU A 1 172 ? 0.328 0.415 -13.826 1.00 87.44 172 LEU A N 1
ATOM 1395 C CA . LEU A 1 172 ? -0.765 0.188 -12.878 1.00 87.44 172 LEU A CA 1
ATOM 1396 C C . LEU A 1 172 ? -1.640 1.440 -12.709 1.00 87.44 172 LEU A C 1
ATOM 1398 O O . LEU A 1 172 ? -2.864 1.332 -12.790 1.00 87.44 172 LEU A O 1
ATOM 1402 N N . GLN A 1 173 ? -1.043 2.624 -12.547 1.00 82.06 173 GLN A N 1
ATOM 1403 C CA . GLN A 1 173 ? -1.755 3.906 -12.495 1.00 82.06 173 GLN A CA 1
ATOM 1404 C C . GLN A 1 173 ? -2.541 4.178 -13.789 1.00 82.06 173 GLN A C 1
ATOM 1406 O O . GLN A 1 173 ? -3.699 4.596 -13.727 1.00 82.06 173 GLN A O 1
ATOM 1411 N N . ILE A 1 174 ? -1.966 3.881 -14.959 1.00 84.44 174 ILE A N 1
ATOM 1412 C CA . ILE A 1 174 ? -2.663 3.985 -16.248 1.00 84.44 174 ILE A CA 1
ATOM 1413 C C . ILE A 1 174 ? -3.824 2.982 -16.323 1.00 84.44 174 ILE A C 1
ATOM 1415 O O . ILE A 1 174 ? -4.924 3.370 -16.711 1.00 84.44 174 ILE A O 1
ATOM 1419 N N . TYR A 1 175 ? -3.650 1.730 -15.887 1.00 86.94 175 TYR A N 1
ATOM 1420 C CA . TYR A 1 175 ? -4.751 0.760 -15.838 1.00 86.94 175 TYR A CA 1
ATOM 1421 C C . TYR A 1 175 ? -5.866 1.165 -14.861 1.00 86.94 175 TYR A C 1
ATOM 1423 O O . TYR A 1 175 ? -7.033 0.917 -15.158 1.00 86.94 175 TYR A O 1
ATOM 1431 N N . VAL A 1 176 ? -5.555 1.840 -13.748 1.00 83.50 176 VAL A N 1
ATOM 1432 C CA . VAL A 1 176 ? -6.568 2.441 -12.858 1.00 83.50 176 VAL A CA 1
ATOM 1433 C C . VAL A 1 176 ? -7.278 3.624 -13.537 1.00 83.50 176 VAL A C 1
ATOM 1435 O O . VAL A 1 176 ? -8.502 3.715 -13.453 1.00 83.50 176 VAL A O 1
ATOM 1438 N N . LYS A 1 177 ? -6.559 4.488 -14.272 1.00 81.75 177 LYS A N 1
ATOM 1439 C CA . LYS A 1 177 ? -7.152 5.580 -15.075 1.00 81.75 177 LYS A CA 1
ATOM 1440 C C . LYS A 1 177 ? -8.047 5.055 -16.213 1.00 81.75 177 LYS A C 1
ATOM 1442 O O . LYS A 1 177 ? -9.044 5.694 -16.528 1.00 81.75 177 LYS A O 1
ATOM 1447 N N . LEU A 1 178 ? -7.733 3.883 -16.772 1.00 84.19 178 LEU A N 1
ATOM 1448 C CA . LEU A 1 178 ? -8.506 3.170 -17.803 1.00 84.19 178 LEU A CA 1
ATOM 1449 C C . LEU A 1 178 ? -9.653 2.289 -17.251 1.00 84.19 178 LEU A C 1
ATOM 1451 O O . LEU A 1 178 ? -10.235 1.518 -18.012 1.00 84.19 178 LEU A O 1
ATOM 1455 N N . ASP A 1 179 ? -9.960 2.332 -15.946 1.00 82.56 179 ASP A N 1
ATOM 1456 C CA . ASP A 1 179 ? -10.945 1.453 -15.275 1.00 82.56 179 ASP A CA 1
ATOM 1457 C C . ASP A 1 179 ? -10.662 -0.070 -15.395 1.00 82.56 179 ASP A C 1
ATOM 1459 O O . ASP A 1 179 ? -11.511 -0.918 -15.106 1.00 82.56 179 ASP A O 1
ATOM 1463 N N . ARG A 1 180 ? -9.431 -0.459 -15.754 1.00 87.56 180 ARG A N 1
ATOM 1464 C CA . ARG A 1 180 ? -8.978 -1.853 -15.926 1.00 87.56 180 ARG A CA 1
ATOM 1465 C C . ARG A 1 180 ? -8.350 -2.423 -14.657 1.00 87.56 180 ARG A C 1
ATOM 1467 O O . ARG A 1 180 ? -7.183 -2.815 -14.616 1.00 87.56 180 ARG A O 1
ATOM 1474 N N . LEU A 1 181 ? -9.168 -2.520 -13.607 1.00 86.19 181 LEU A N 1
ATOM 1475 C CA . LEU A 1 181 ? -8.782 -3.079 -12.302 1.00 86.19 181 LEU A CA 1
ATOM 1476 C C . LEU A 1 181 ? -8.348 -4.556 -12.350 1.00 86.19 181 LEU A C 1
ATOM 1478 O O . LEU A 1 181 ? -7.705 -5.036 -11.417 1.00 86.19 181 LEU A O 1
ATOM 1482 N N . ASP A 1 182 ? -8.692 -5.285 -13.411 1.00 87.62 182 ASP A N 1
ATOM 1483 C CA . ASP A 1 182 ? -8.225 -6.645 -13.680 1.00 87.62 182 ASP A CA 1
ATOM 1484 C C . ASP A 1 182 ? -6.745 -6.669 -14.100 1.00 87.62 182 ASP A C 1
ATOM 1486 O O . ASP A 1 182 ? -5.966 -7.466 -13.571 1.00 87.62 182 ASP A O 1
ATOM 1490 N N . LEU A 1 183 ? -6.340 -5.748 -14.982 1.00 87.88 183 LEU A N 1
ATOM 1491 C CA . LEU A 1 183 ? -4.949 -5.581 -15.406 1.00 87.88 183 LEU A CA 1
ATOM 1492 C C . LEU A 1 183 ? -4.110 -4.933 -14.301 1.00 87.88 183 LEU A C 1
ATOM 1494 O O . LEU A 1 183 ? -3.047 -5.452 -13.971 1.00 87.88 183 LEU A O 1
ATOM 1498 N N . ALA A 1 184 ? -4.625 -3.895 -13.632 1.00 84.81 184 ALA A N 1
ATOM 1499 C CA . ALA A 1 184 ? -3.941 -3.248 -12.509 1.00 84.81 184 ALA A CA 1
ATOM 1500 C C . ALA A 1 184 ? -3.546 -4.255 -11.404 1.00 84.81 184 ALA A C 1
ATOM 1502 O O . ALA A 1 184 ? -2.431 -4.211 -10.890 1.00 84.81 184 ALA A O 1
ATOM 1503 N N . ARG A 1 185 ? -4.408 -5.238 -11.091 1.00 88.75 185 ARG A N 1
ATOM 1504 C CA . ARG A 1 185 ? -4.102 -6.321 -10.129 1.00 88.75 185 ARG A CA 1
ATOM 1505 C C . ARG A 1 185 ? -3.076 -7.337 -10.621 1.00 88.75 185 ARG A C 1
ATOM 1507 O O . ARG A 1 185 ? -2.461 -8.006 -9.794 1.00 88.75 185 ARG A O 1
ATOM 1514 N N . LYS A 1 186 ? -2.917 -7.510 -11.934 1.00 90.25 186 LYS A N 1
ATOM 1515 C CA . LYS A 1 186 ? -1.866 -8.363 -12.505 1.00 90.25 186 LYS A CA 1
ATOM 1516 C C . LYS A 1 186 ? -0.501 -7.690 -12.355 1.00 90.25 186 LYS A C 1
ATOM 1518 O O . LYS A 1 186 ? 0.457 -8.348 -11.967 1.00 90.25 186 LYS A O 1
ATOM 1523 N N . GLU A 1 187 ? -0.440 -6.384 -12.586 1.00 85.75 187 GLU A N 1
ATOM 1524 C CA . GLU A 1 187 ? 0.784 -5.593 -12.439 1.00 85.75 187 GLU A CA 1
ATOM 1525 C C . GLU A 1 187 ? 1.162 -5.396 -10.967 1.00 85.75 187 GLU A C 1
ATOM 1527 O O . GLU A 1 187 ? 2.320 -5.590 -10.610 1.00 85.75 187 GLU A O 1
ATOM 1532 N N . LEU A 1 188 ? 0.181 -5.175 -10.082 1.00 86.81 188 LEU A N 1
ATOM 1533 C CA . LEU A 1 188 ? 0.387 -5.176 -8.628 1.00 86.81 188 LEU A CA 1
ATOM 1534 C C . LEU A 1 188 ? 1.050 -6.473 -8.142 1.00 86.81 188 LEU A C 1
ATOM 1536 O O . LEU A 1 188 ? 1.922 -6.428 -7.283 1.00 86.81 188 LEU A O 1
ATOM 1540 N N . LYS A 1 189 ? 0.682 -7.626 -8.718 1.00 89.00 189 LYS A N 1
ATOM 1541 C CA . LYS A 1 189 ? 1.333 -8.905 -8.401 1.00 89.00 189 LYS A CA 1
ATOM 1542 C C . LYS A 1 189 ? 2.779 -8.978 -8.888 1.00 89.00 189 LYS A C 1
ATOM 1544 O O . LYS A 1 189 ? 3.586 -9.549 -8.170 1.00 89.00 189 LYS A O 1
ATOM 1549 N N . ARG A 1 190 ? 3.129 -8.381 -10.038 1.00 85.56 190 ARG A N 1
ATOM 1550 C CA . ARG A 1 190 ? 4.538 -8.277 -10.472 1.00 85.56 190 ARG A CA 1
ATOM 1551 C C . ARG A 1 190 ? 5.335 -7.410 -9.494 1.00 85.56 190 ARG A C 1
ATOM 1553 O O . ARG A 1 190 ? 6.384 -7.835 -9.033 1.00 85.56 190 ARG A O 1
ATOM 1560 N N . ILE A 1 191 ? 4.786 -6.256 -9.111 1.00 83.06 191 ILE A N 1
ATOM 1561 C CA . ILE A 1 191 ? 5.373 -5.344 -8.114 1.00 83.06 191 ILE A CA 1
ATOM 1562 C C . ILE A 1 191 ? 5.597 -6.073 -6.772 1.00 83.06 191 ILE A C 1
ATOM 1564 O O . ILE A 1 191 ? 6.685 -5.995 -6.214 1.00 83.06 191 ILE A O 1
ATOM 1568 N N . GLN A 1 192 ? 4.612 -6.849 -6.304 1.00 85.62 192 GLN A N 1
ATOM 1569 C CA . GLN A 1 192 ? 4.683 -7.686 -5.093 1.00 85.62 192 GLN A CA 1
ATOM 1570 C C . GLN A 1 192 ? 5.666 -8.868 -5.201 1.00 85.62 192 GLN A C 1
ATOM 1572 O O . GLN A 1 192 ? 6.262 -9.281 -4.207 1.00 85.62 192 GLN A O 1
ATOM 1577 N N . GLU A 1 193 ? 5.847 -9.435 -6.396 1.00 83.19 193 GLU A N 1
ATOM 1578 C CA . GLU A 1 193 ? 6.839 -10.486 -6.654 1.00 83.19 193 GLU A CA 1
ATOM 1579 C C . GLU A 1 193 ? 8.279 -9.939 -6.664 1.00 83.19 193 GLU A C 1
ATOM 1581 O O . GLU A 1 193 ? 9.196 -10.681 -6.307 1.00 83.19 193 GLU A O 1
ATOM 1586 N N . THR A 1 194 ? 8.470 -8.652 -6.986 1.00 77.38 194 THR A N 1
ATOM 1587 C CA . THR A 1 194 ? 9.747 -7.929 -6.852 1.00 77.38 194 THR A CA 1
ATOM 1588 C C . THR A 1 194 ? 10.006 -7.460 -5.414 1.00 77.38 194 THR A C 1
ATOM 1590 O O . THR A 1 194 ? 11.038 -7.811 -4.847 1.00 77.38 194 THR A O 1
ATOM 1593 N N . ASP A 1 195 ? 9.090 -6.689 -4.816 1.00 75.31 195 ASP A N 1
ATOM 1594 C CA . ASP A 1 195 ? 9.219 -6.156 -3.451 1.00 75.31 195 ASP A CA 1
ATOM 1595 C C . ASP A 1 195 ? 7.842 -5.947 -2.772 1.00 75.31 195 ASP A C 1
ATOM 1597 O O . ASP A 1 195 ? 7.237 -4.870 -2.841 1.00 75.31 195 ASP A O 1
ATOM 1601 N N . ASP A 1 196 ? 7.372 -7.005 -2.093 1.00 75.25 196 ASP A N 1
ATOM 1602 C CA . ASP A 1 196 ? 6.167 -7.064 -1.235 1.00 75.25 196 ASP A CA 1
ATOM 1603 C C . ASP A 1 196 ? 6.149 -5.959 -0.135 1.00 75.25 196 ASP A C 1
ATOM 1605 O O . ASP A 1 196 ? 5.062 -5.586 0.305 1.00 75.25 196 ASP A O 1
ATOM 1609 N N . ASP A 1 197 ? 7.306 -5.436 0.313 1.00 72.00 197 ASP A N 1
ATOM 1610 C CA . ASP A 1 197 ? 7.437 -4.533 1.479 1.00 72.00 197 ASP A CA 1
ATOM 1611 C C . ASP A 1 197 ? 7.760 -3.059 1.111 1.00 72.00 197 ASP A C 1
ATOM 1613 O O . ASP A 1 197 ? 7.729 -2.178 1.979 1.00 72.00 197 ASP A O 1
ATOM 1617 N N . SER A 1 198 ? 8.044 -2.755 -0.163 1.00 79.94 198 SER A N 1
ATOM 1618 C CA . SER A 1 198 ? 8.362 -1.392 -0.629 1.00 79.94 198 SER A CA 1
ATOM 1619 C C . SER A 1 198 ? 7.221 -0.379 -0.437 1.00 79.94 198 SER A C 1
ATOM 1621 O O . SER A 1 198 ? 6.040 -0.673 -0.634 1.00 79.94 198 SER A O 1
ATOM 1623 N N . THR A 1 199 ? 7.570 0.879 -0.148 1.00 82.31 199 THR A N 1
ATOM 1624 C CA . THR A 1 199 ? 6.602 1.991 -0.041 1.00 82.31 199 THR A CA 1
ATOM 1625 C C . THR A 1 199 ? 5.834 2.234 -1.342 1.00 82.31 199 THR A C 1
ATOM 1627 O O . THR A 1 199 ? 4.643 2.538 -1.295 1.00 82.31 199 THR A O 1
ATOM 1630 N N . LEU A 1 200 ? 6.465 2.027 -2.503 1.00 82.00 200 LEU A N 1
ATOM 1631 C CA . LEU A 1 200 ? 5.796 2.085 -3.806 1.00 82.00 200 LEU A CA 1
ATOM 1632 C C . LEU A 1 200 ? 4.759 0.962 -3.976 1.00 82.00 200 LEU A C 1
ATOM 1634 O O . LEU A 1 200 ? 3.656 1.228 -4.451 1.00 82.00 200 LEU A O 1
ATOM 1638 N N . CYS A 1 201 ? 5.067 -0.269 -3.548 1.00 85.56 201 CYS A N 1
ATOM 1639 C CA . CYS A 1 201 ? 4.105 -1.376 -3.533 1.00 85.56 201 CYS A CA 1
ATOM 1640 C C . CYS A 1 201 ? 2.915 -1.075 -2.609 1.00 85.56 201 CYS A C 1
ATOM 1642 O O . CYS A 1 201 ? 1.763 -1.254 -3.008 1.00 85.56 201 CYS A O 1
ATOM 1644 N N . GLN A 1 202 ? 3.176 -0.530 -1.415 1.00 87.12 202 GLN A N 1
ATOM 1645 C CA . GLN A 1 202 ? 2.134 -0.105 -0.475 1.00 87.12 202 GLN A CA 1
ATOM 1646 C C . GLN A 1 202 ? 1.231 0.988 -1.075 1.00 87.12 202 GLN A C 1
ATOM 1648 O O . GLN A 1 202 ? 0.007 0.847 -1.050 1.00 87.12 202 GLN A O 1
ATOM 1653 N N . LEU A 1 203 ? 1.804 2.024 -1.699 1.00 84.50 203 LEU A N 1
ATOM 1654 C CA . LEU A 1 203 ? 1.035 3.052 -2.411 1.00 84.50 203 LEU A CA 1
ATOM 1655 C C . LEU A 1 203 ? 0.200 2.447 -3.554 1.00 84.50 203 LEU A C 1
ATOM 1657 O O . LEU A 1 203 ? -0.993 2.722 -3.635 1.00 84.50 203 LEU A O 1
ATOM 1661 N N . CYS A 1 204 ? 0.768 1.557 -4.375 1.00 86.62 204 CYS A N 1
ATOM 1662 C CA . CYS A 1 204 ? 0.047 0.865 -5.452 1.00 86.62 204 CYS A CA 1
ATOM 1663 C C . CYS A 1 204 ? -1.118 -0.008 -4.944 1.00 86.62 204 CYS A C 1
ATOM 1665 O O . CYS A 1 204 ? -2.184 -0.055 -5.566 1.00 86.62 204 CYS A O 1
ATOM 1667 N N . GLN A 1 205 ? -0.933 -0.690 -3.809 1.00 87.88 205 GLN A N 1
ATOM 1668 C CA . GLN A 1 205 ? -1.977 -1.465 -3.135 1.00 87.88 205 GLN A CA 1
ATOM 1669 C C . GLN A 1 205 ? -3.107 -0.542 -2.650 1.00 87.88 205 GLN A C 1
ATOM 1671 O O . GLN A 1 205 ? -4.277 -0.842 -2.899 1.00 87.88 205 GLN A O 1
ATOM 1676 N N . ALA A 1 206 ? -2.775 0.604 -2.044 1.00 86.94 206 ALA A N 1
ATOM 1677 C CA . ALA A 1 206 ? -3.753 1.611 -1.631 1.00 86.94 206 ALA A CA 1
ATOM 1678 C C . ALA A 1 206 ? -4.527 2.201 -2.827 1.00 86.94 206 ALA A C 1
ATOM 1680 O O . ALA A 1 206 ? -5.751 2.312 -2.751 1.00 86.94 206 ALA A O 1
ATOM 1681 N N . SER A 1 207 ? -3.867 2.485 -3.959 1.00 83.94 207 SER A N 1
ATOM 1682 C CA . SER A 1 207 ? -4.520 2.944 -5.200 1.00 83.94 207 SER A CA 1
ATOM 1683 C C . SER A 1 207 ? -5.585 1.965 -5.702 1.00 83.94 207 SER A C 1
ATOM 1685 O O . SER A 1 207 ? -6.680 2.371 -6.095 1.00 83.94 207 SER A O 1
ATOM 1687 N N . ILE A 1 208 ? -5.279 0.664 -5.686 1.00 86.56 208 ILE A N 1
ATOM 1688 C CA . ILE A 1 208 ? -6.194 -0.390 -6.148 1.00 86.56 208 ILE A CA 1
ATOM 1689 C C . ILE A 1 208 ? -7.317 -0.654 -5.143 1.00 86.56 208 ILE A C 1
ATOM 1691 O O . ILE A 1 208 ? -8.444 -0.915 -5.565 1.00 86.56 208 ILE A O 1
ATOM 1695 N N . ASP A 1 209 ? -7.047 -0.571 -3.841 1.00 86.56 209 ASP A N 1
ATOM 1696 C CA . ASP A 1 209 ? -8.071 -0.738 -2.807 1.00 86.56 209 ASP A CA 1
ATOM 1697 C C . ASP A 1 209 ? -9.027 0.473 -2.740 1.00 86.56 209 ASP A C 1
ATOM 1699 O O . ASP A 1 209 ? -10.237 0.277 -2.601 1.00 86.56 209 ASP A O 1
ATOM 1703 N N . LEU A 1 210 ? -8.536 1.701 -2.977 1.00 85.00 210 LEU A N 1
ATOM 1704 C CA . LEU A 1 210 ? -9.379 2.881 -3.228 1.00 85.00 210 LEU A CA 1
ATOM 1705 C C . LEU A 1 210 ? -10.282 2.682 -4.451 1.00 85.00 210 LEU A C 1
ATOM 1707 O O . LEU A 1 210 ? -11.493 2.885 -4.371 1.00 85.00 210 LEU A O 1
ATOM 1711 N N . ALA A 1 211 ? -9.705 2.267 -5.582 1.00 83.69 211 ALA A N 1
ATOM 1712 C CA . ALA A 1 211 ? -10.448 2.091 -6.827 1.00 83.69 211 ALA A CA 1
ATOM 1713 C C . ALA A 1 211 ? -11.376 0.857 -6.821 1.00 83.69 211 ALA A C 1
ATOM 1715 O O . ALA A 1 211 ? -12.289 0.772 -7.639 1.00 83.69 211 ALA A O 1
ATOM 1716 N N . GLN A 1 212 ? -11.182 -0.093 -5.897 1.00 86.06 212 GLN A N 1
ATOM 1717 C CA . GLN A 1 212 ? -12.105 -1.209 -5.671 1.00 86.06 212 GLN A CA 1
ATOM 1718 C C . GLN A 1 212 ? -13.370 -0.789 -4.911 1.00 86.06 212 GLN A C 1
ATOM 1720 O O . GLN A 1 212 ? -14.447 -1.321 -5.185 1.00 86.06 212 GLN A O 1
ATOM 1725 N N . GLY A 1 213 ? -13.242 0.129 -3.950 1.00 82.75 213 GLY A N 1
ATOM 1726 C CA . GLY A 1 213 ? -14.348 0.554 -3.096 1.00 82.75 213 GLY A CA 1
ATOM 1727 C C . GLY A 1 213 ? -14.823 -0.506 -2.086 1.00 82.75 213 GLY A C 1
ATOM 1728 O O . GLY A 1 213 ? -14.241 -1.583 -1.929 1.00 82.75 213 GLY A O 1
ATOM 1729 N N . GLY A 1 214 ? -15.912 -0.185 -1.379 1.00 86.31 214 GLY A N 1
ATOM 1730 C CA . GLY A 1 214 ? -16.499 -1.046 -0.344 1.00 86.31 214 GLY A CA 1
ATOM 1731 C C . GLY A 1 214 ? -15.547 -1.279 0.832 1.00 86.31 214 GLY A C 1
ATOM 1732 O O . GLY A 1 214 ? -14.813 -0.373 1.226 1.00 86.31 214 GLY A O 1
ATOM 1733 N N . ASP A 1 215 ? -15.523 -2.507 1.361 1.00 84.38 215 ASP A N 1
ATOM 1734 C CA . ASP A 1 215 ? -14.674 -2.927 2.491 1.00 84.38 215 ASP A CA 1
ATOM 1735 C C . ASP A 1 215 ? -13.191 -2.537 2.322 1.00 84.38 215 ASP A C 1
ATOM 1737 O O . ASP A 1 215 ? -12.484 -2.294 3.302 1.00 84.38 215 ASP A O 1
ATOM 1741 N N . LYS A 1 216 ? -12.716 -2.436 1.072 1.00 86.50 216 LYS A N 1
ATOM 1742 C CA . LYS A 1 216 ? -11.325 -2.104 0.753 1.00 86.50 216 LYS A CA 1
ATOM 1743 C C . LYS A 1 216 ? -10.924 -0.655 1.006 1.00 86.50 216 LYS A C 1
ATOM 1745 O O . LYS A 1 216 ? -9.742 -0.392 1.211 1.00 86.50 216 LYS A O 1
ATOM 1750 N N . LEU A 1 217 ? -11.881 0.260 1.134 1.00 83.06 217 LEU A N 1
ATOM 1751 C CA . LEU A 1 217 ? -11.601 1.643 1.530 1.00 83.06 217 LEU A CA 1
ATOM 1752 C C . LEU A 1 217 ? -10.994 1.729 2.939 1.00 83.06 217 LEU A C 1
ATOM 1754 O O . LEU A 1 217 ? -10.232 2.652 3.219 1.00 83.06 217 LEU A O 1
ATOM 1758 N N . GLN A 1 218 ? -11.299 0.769 3.819 1.00 89.81 218 GLN A N 1
ATOM 1759 C CA . GLN A 1 218 ? -10.734 0.725 5.167 1.00 89.81 218 GLN A CA 1
ATOM 1760 C C . GLN A 1 218 ? -9.308 0.146 5.182 1.00 89.81 218 GLN A C 1
ATOM 1762 O O . GLN A 1 218 ? -8.486 0.628 5.960 1.00 89.81 218 GLN A O 1
ATOM 1767 N N . ASP A 1 219 ? -8.996 -0.816 4.303 1.00 89.81 219 ASP A N 1
ATOM 1768 C CA . ASP A 1 219 ? -7.621 -1.296 4.083 1.00 89.81 219 ASP A CA 1
ATOM 1769 C C . ASP A 1 219 ? -6.744 -0.170 3.498 1.00 89.81 219 ASP A C 1
ATOM 1771 O O . ASP A 1 219 ? -5.674 0.111 4.034 1.00 89.81 219 ASP A O 1
ATOM 1775 N N . ALA A 1 220 ? -7.225 0.536 2.463 1.00 85.62 220 ALA A N 1
ATOM 1776 C CA . ALA A 1 220 ? -6.514 1.665 1.855 1.00 85.62 220 ALA A CA 1
ATOM 1777 C C . ALA A 1 220 ? -6.224 2.791 2.864 1.00 85.62 220 ALA A C 1
ATOM 1779 O O . ALA A 1 220 ? -5.096 3.277 2.933 1.00 85.62 220 ALA A O 1
ATOM 1780 N N . TYR A 1 221 ? -7.215 3.164 3.685 1.00 90.62 221 TYR A N 1
ATOM 1781 C CA . TYR A 1 221 ? -7.038 4.147 4.759 1.00 90.62 221 TYR A CA 1
ATOM 1782 C C . TYR A 1 221 ? -5.889 3.764 5.704 1.00 90.62 221 TYR A C 1
ATOM 1784 O O . TYR A 1 221 ? -5.033 4.598 5.990 1.00 90.62 221 TYR A O 1
ATOM 1792 N N . TYR A 1 222 ? -5.834 2.503 6.155 1.00 93.69 222 TYR A N 1
ATOM 1793 C CA . TYR A 1 222 ? -4.779 2.059 7.068 1.00 93.69 222 TYR A CA 1
ATOM 1794 C C . TYR A 1 222 ? -3.387 2.078 6.430 1.00 93.69 222 TYR A C 1
ATOM 1796 O O . TYR A 1 222 ? -2.433 2.396 7.129 1.00 93.69 222 TYR A O 1
ATOM 1804 N N . ILE A 1 223 ? -3.257 1.813 5.125 1.00 89.12 223 ILE A N 1
ATOM 1805 C CA . ILE A 1 223 ? -1.964 1.915 4.428 1.00 89.12 223 ILE A CA 1
ATOM 1806 C C . ILE A 1 223 ? -1.472 3.370 4.408 1.00 89.12 223 ILE A C 1
ATOM 1808 O O . ILE A 1 223 ? -0.326 3.638 4.766 1.00 89.12 223 ILE A O 1
ATOM 1812 N N . TYR A 1 224 ? -2.332 4.331 4.051 1.00 88.81 224 TYR A N 1
ATOM 1813 C CA . TYR A 1 224 ? -1.947 5.745 4.106 1.00 88.81 224 TYR A CA 1
ATOM 1814 C C . TYR A 1 224 ? -1.718 6.247 5.535 1.00 88.81 224 TYR A C 1
ATOM 1816 O O . TYR A 1 224 ? -0.925 7.168 5.723 1.00 88.81 224 TYR A O 1
ATOM 1824 N N . GLN A 1 225 ? -2.407 5.688 6.536 1.00 91.12 225 GLN A N 1
ATOM 1825 C CA . GLN A 1 225 ? -2.141 6.007 7.936 1.00 91.12 225 GLN A CA 1
ATOM 1826 C C . GLN A 1 225 ? -0.769 5.467 8.365 1.00 91.12 225 GLN A C 1
ATOM 1828 O O . GLN A 1 225 ? 0.042 6.237 8.862 1.00 91.12 225 GLN A O 1
ATOM 1833 N N . GLU A 1 226 ? -0.460 4.194 8.103 1.00 91.19 226 GLU A N 1
ATOM 1834 C CA . GLU A 1 226 ? 0.841 3.598 8.436 1.00 91.19 226 GLU A CA 1
ATOM 1835 C C . GLU A 1 226 ? 1.996 4.359 7.767 1.00 91.19 226 GLU A C 1
ATOM 1837 O O . GLU A 1 226 ? 2.997 4.653 8.415 1.00 91.19 226 GLU A O 1
ATOM 1842 N N . LEU A 1 227 ? 1.839 4.766 6.502 1.00 85.69 227 LEU A N 1
ATOM 1843 C CA . LEU A 1 227 ? 2.818 5.607 5.808 1.00 85.69 227 LEU A CA 1
ATOM 1844 C C . LEU A 1 227 ? 2.945 7.018 6.414 1.00 85.69 227 LEU A C 1
ATOM 1846 O O . LEU A 1 227 ? 4.053 7.550 6.464 1.00 85.69 227 LEU A O 1
ATOM 1850 N N . ALA A 1 228 ? 1.854 7.623 6.889 1.00 88.00 228 ALA A N 1
ATOM 1851 C CA . ALA A 1 228 ? 1.871 8.951 7.512 1.00 88.00 228 ALA A CA 1
ATOM 1852 C C . ALA A 1 228 ? 2.392 8.949 8.961 1.00 88.00 228 ALA A C 1
ATOM 1854 O O . ALA A 1 228 ? 2.981 9.943 9.376 1.00 88.00 228 ALA A O 1
ATOM 1855 N N . ASP A 1 229 ? 2.210 7.845 9.694 1.00 88.56 229 ASP A N 1
ATOM 1856 C CA . ASP A 1 229 ? 2.711 7.635 11.060 1.00 88.56 229 ASP A CA 1
ATOM 1857 C C . ASP A 1 229 ? 4.198 7.204 11.067 1.00 88.56 229 ASP A C 1
ATOM 1859 O O . ASP A 1 229 ? 4.943 7.517 11.998 1.00 88.56 229 ASP A O 1
ATOM 1863 N N . LYS A 1 230 ? 4.646 6.474 10.032 1.00 83.50 230 LYS A N 1
ATOM 1864 C CA . LYS A 1 230 ? 6.031 5.981 9.865 1.00 83.50 230 LYS A CA 1
ATOM 1865 C C . LYS A 1 230 ? 6.986 7.028 9.282 1.00 83.50 230 LYS A C 1
ATOM 1867 O O . LYS A 1 230 ? 8.184 6.981 9.560 1.00 83.50 230 LYS A O 1
ATOM 1872 N N . TYR A 1 231 ? 6.470 7.939 8.460 1.00 82.00 231 TYR A N 1
ATOM 1873 C CA . TYR A 1 231 ? 7.218 9.023 7.820 1.00 82.00 231 TYR A CA 1
ATOM 1874 C C . TYR A 1 231 ? 6.611 10.386 8.209 1.00 82.00 231 TYR A C 1
ATOM 1876 O O . TYR A 1 231 ? 5.956 10.522 9.235 1.00 82.00 231 TYR A O 1
ATOM 1884 N N . SER A 1 232 ? 6.859 11.431 7.422 1.00 81.94 232 SER A N 1
ATOM 1885 C CA . SER A 1 232 ? 6.223 12.741 7.564 1.00 81.94 232 SER A CA 1
ATOM 1886 C C . SER A 1 232 ? 4.887 12.768 6.806 1.00 81.94 232 SER A C 1
ATOM 1888 O O . SER A 1 232 ? 4.864 12.638 5.581 1.00 81.94 232 SER A O 1
ATOM 1890 N N . ALA A 1 233 ? 3.772 12.962 7.520 1.00 84.75 233 ALA A N 1
ATOM 1891 C CA . ALA A 1 233 ? 2.434 13.085 6.934 1.00 84.75 233 ALA A CA 1
ATOM 1892 C C . ALA A 1 233 ? 2.367 14.228 5.897 1.00 84.75 233 ALA A C 1
ATOM 1894 O O . ALA A 1 233 ? 2.368 15.410 6.254 1.00 84.75 233 ALA A O 1
ATOM 1895 N N . SER A 1 234 ? 2.327 13.871 4.614 1.00 85.50 234 SER A N 1
ATOM 1896 C CA . SER A 1 234 ? 2.375 14.806 3.486 1.00 85.50 234 SER A CA 1
ATOM 1897 C C . SER A 1 234 ? 0.977 15.209 2.998 1.00 85.50 234 SER A C 1
ATOM 1899 O O . SER A 1 234 ? 0.004 14.501 3.274 1.00 85.50 234 SER A O 1
ATOM 1901 N N . PRO A 1 235 ? 0.853 16.274 2.180 1.00 82.88 235 PRO A N 1
ATOM 1902 C CA . PRO A 1 235 ? -0.398 16.583 1.493 1.00 82.88 235 PRO A CA 1
ATOM 1903 C C . PRO A 1 235 ? -0.916 15.436 0.607 1.00 82.88 235 PRO A C 1
ATOM 1905 O O . PRO A 1 235 ? -2.127 15.304 0.465 1.00 82.88 235 PRO A O 1
ATOM 1908 N N . LEU A 1 236 ? -0.054 14.577 0.041 1.00 83.31 236 LEU A N 1
ATOM 1909 C CA . LEU A 1 236 ? -0.498 13.387 -0.706 1.00 83.31 236 LEU A CA 1
ATOM 1910 C C . LEU A 1 236 ? -1.119 12.341 0.229 1.00 83.31 236 LEU A C 1
ATOM 1912 O O . LEU A 1 236 ? -2.208 11.844 -0.050 1.00 83.31 236 LEU A O 1
ATOM 1916 N N . LEU A 1 237 ? -0.453 12.023 1.343 1.00 87.06 237 LEU A N 1
ATOM 1917 C CA . LEU A 1 237 ? -0.918 10.986 2.269 1.00 87.06 237 LEU A CA 1
ATOM 1918 C C . LEU A 1 237 ? -2.228 11.400 2.949 1.00 87.06 237 LEU A C 1
ATOM 1920 O O . LEU A 1 237 ? -3.166 10.608 2.996 1.00 87.06 237 LEU A O 1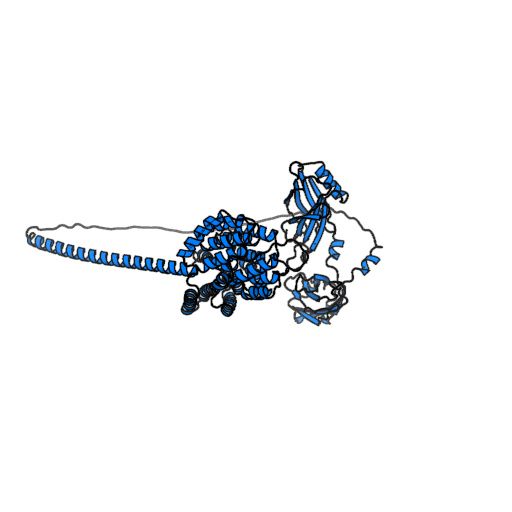
ATOM 1924 N N . LEU A 1 238 ? -2.326 12.659 3.386 1.00 87.31 238 LEU A N 1
ATOM 1925 C CA . LEU A 1 238 ? -3.538 13.225 3.987 1.00 87.31 238 LEU A CA 1
ATOM 1926 C C . LEU A 1 238 ? -4.719 13.240 3.004 1.00 87.31 238 LEU A C 1
ATOM 1928 O O . LEU A 1 238 ? -5.827 12.857 3.375 1.00 87.31 238 LEU A O 1
ATOM 1932 N N . ASN A 1 239 ? -4.496 13.595 1.731 1.00 86.44 239 ASN A N 1
ATOM 1933 C CA . ASN A 1 239 ? -5.545 13.501 0.710 1.00 86.44 239 ASN A CA 1
ATOM 1934 C C . ASN A 1 239 ? -5.939 12.041 0.412 1.00 86.44 239 ASN A C 1
ATOM 1936 O O . ASN A 1 239 ? -7.124 11.764 0.242 1.00 86.44 239 ASN A O 1
ATOM 1940 N N . GLY A 1 240 ? -4.996 11.093 0.416 1.00 86.00 240 GLY A N 1
ATOM 1941 C CA . GLY A 1 240 ? -5.290 9.660 0.286 1.00 86.00 240 GLY A CA 1
ATOM 1942 C C . GLY A 1 240 ? -6.175 9.124 1.419 1.00 86.00 240 GLY A C 1
ATOM 1943 O O . GLY A 1 240 ? -7.181 8.456 1.165 1.00 86.00 240 GLY A O 1
ATOM 1944 N N . GLN A 1 241 ? -5.862 9.489 2.667 1.00 88.00 241 GLN A N 1
ATOM 1945 C CA . GLN A 1 241 ? -6.694 9.189 3.839 1.00 88.00 241 GLN A CA 1
ATOM 1946 C C . GLN A 1 241 ? -8.081 9.843 3.730 1.00 88.00 241 GLN A C 1
ATOM 1948 O O . GLN A 1 241 ? -9.094 9.176 3.940 1.00 88.00 241 GLN A O 1
ATOM 1953 N N . ALA A 1 242 ? -8.145 11.125 3.353 1.00 87.88 242 ALA A N 1
ATOM 1954 C CA . ALA A 1 242 ? -9.399 11.855 3.200 1.00 87.88 242 ALA A CA 1
ATOM 1955 C C . ALA A 1 242 ? -10.308 11.235 2.128 1.00 87.88 242 ALA A C 1
ATOM 1957 O O . ALA A 1 242 ? -11.489 11.019 2.391 1.00 87.88 242 ALA A O 1
ATOM 1958 N N . VAL A 1 243 ? -9.773 10.870 0.957 1.00 88.19 243 VAL A N 1
ATOM 1959 C CA . VAL A 1 243 ? -10.526 10.177 -0.105 1.00 88.19 243 VAL A CA 1
ATOM 1960 C C . VAL A 1 243 ? -11.042 8.817 0.380 1.00 88.19 243 VAL A C 1
ATOM 1962 O O . VAL A 1 243 ? -12.200 8.476 0.127 1.00 88.19 243 VAL A O 1
ATOM 1965 N N . ALA A 1 244 ? -10.238 8.068 1.143 1.00 87.75 244 ALA A N 1
ATOM 1966 C CA . ALA A 1 244 ? -10.675 6.809 1.746 1.00 87.75 244 ALA A CA 1
ATOM 1967 C C . ALA A 1 244 ? -11.843 7.006 2.735 1.00 87.75 244 ALA A C 1
ATOM 1969 O O . ALA A 1 244 ? -12.802 6.233 2.714 1.00 87.75 244 ALA A O 1
ATOM 1970 N N . LEU A 1 245 ? -11.801 8.052 3.568 1.00 88.62 245 LEU A N 1
ATOM 1971 C CA . LEU A 1 245 ? -12.861 8.389 4.528 1.00 88.62 245 LEU A CA 1
ATOM 1972 C C . LEU A 1 245 ? -14.123 8.959 3.859 1.00 88.62 245 LEU A C 1
ATOM 1974 O O . LEU A 1 245 ? -15.231 8.596 4.254 1.00 88.62 245 LEU A O 1
ATOM 1978 N N . ILE A 1 246 ? -13.979 9.780 2.812 1.00 87.69 246 ILE A N 1
ATOM 1979 C CA . ILE A 1 246 ? -15.085 10.263 1.965 1.00 87.69 246 ILE A CA 1
ATOM 1980 C C . ILE A 1 246 ? -15.819 9.070 1.344 1.00 87.69 246 ILE A C 1
ATOM 1982 O O . ILE A 1 246 ? -17.044 8.995 1.426 1.00 87.69 246 ILE A O 1
ATOM 1986 N N . GLY A 1 247 ? -15.085 8.088 0.807 1.00 83.25 247 GLY A N 1
ATOM 1987 C CA . GLY A 1 247 ? -15.666 6.840 0.303 1.00 83.25 247 GLY A CA 1
ATOM 1988 C C . GLY A 1 247 ? -16.367 6.002 1.385 1.00 83.25 247 GLY A C 1
ATOM 1989 O O . GLY A 1 247 ? -17.349 5.324 1.094 1.00 83.25 247 GLY A O 1
ATOM 1990 N N . GLN A 1 248 ? -15.903 6.072 2.638 1.00 87.56 248 GLN A N 1
ATOM 1991 C CA . GLN A 1 248 ? -16.549 5.456 3.808 1.00 87.56 248 GLN A CA 1
ATOM 1992 C C . GLN A 1 248 ? -17.713 6.293 4.382 1.00 87.56 248 GLN A C 1
ATOM 1994 O O . GLN A 1 248 ? -18.296 5.902 5.392 1.00 87.56 248 GLN A O 1
ATOM 1999 N N . THR A 1 249 ? -18.067 7.435 3.777 1.00 88.62 249 THR A N 1
ATOM 2000 C CA . THR A 1 249 ? -19.063 8.420 4.259 1.00 88.62 249 THR A CA 1
ATOM 2001 C C . THR A 1 249 ? -18.723 9.119 5.591 1.00 88.62 249 THR A C 1
ATOM 2003 O O . THR A 1 249 ? -19.575 9.760 6.204 1.00 88.62 249 THR A O 1
ATOM 2006 N N . LYS A 1 250 ? -17.459 9.061 6.031 1.00 89.88 250 LYS A N 1
ATOM 2007 C CA . LYS A 1 250 ? -16.948 9.664 7.280 1.00 89.88 250 LYS A CA 1
ATOM 2008 C C . LYS A 1 250 ? -16.476 11.111 7.070 1.00 89.88 250 LYS A C 1
ATOM 2010 O O . LYS A 1 250 ? -15.318 11.453 7.312 1.00 89.88 250 LYS A O 1
ATOM 2015 N N . TYR A 1 251 ? -17.369 11.973 6.588 1.00 91.12 251 TYR A N 1
ATOM 2016 C CA . TYR A 1 251 ? -17.016 13.324 6.123 1.00 91.12 251 TYR A CA 1
ATOM 2017 C C . TYR A 1 251 ? -16.376 14.221 7.201 1.00 91.12 251 TYR A C 1
ATOM 2019 O O . TYR A 1 251 ? -15.501 15.019 6.884 1.00 91.12 251 TYR A O 1
ATOM 2027 N N . THR A 1 252 ? -16.757 14.066 8.473 1.00 90.44 252 THR A N 1
ATOM 2028 C CA . THR A 1 252 ? -16.204 14.844 9.599 1.00 90.44 252 THR A CA 1
ATOM 2029 C C . THR A 1 252 ? -14.778 14.442 9.980 1.00 90.44 252 THR A C 1
ATOM 2031 O O . THR A 1 252 ? -14.006 15.283 10.425 1.00 90.44 252 THR A O 1
ATOM 2034 N N . GLU A 1 253 ? -14.407 13.169 9.807 1.00 90.94 253 GLU A N 1
ATOM 2035 C CA . GLU A 1 253 ? -13.025 12.707 10.013 1.00 90.94 253 GLU A CA 1
ATOM 2036 C C . GLU A 1 253 ? -12.139 13.162 8.841 1.00 90.94 253 GLU A C 1
ATOM 2038 O O . GLU A 1 253 ? -11.028 13.646 9.046 1.00 90.94 253 GLU A O 1
ATOM 2043 N N . ALA A 1 254 ? -12.664 13.087 7.611 1.00 89.12 254 ALA A N 1
ATOM 2044 C CA . ALA A 1 254 ? -11.980 13.563 6.410 1.00 89.12 254 ALA A CA 1
ATOM 2045 C C . ALA A 1 254 ? -11.701 15.079 6.439 1.00 89.12 254 ALA A C 1
ATOM 2047 O O . ALA A 1 254 ? -10.644 15.512 5.987 1.00 89.12 254 ALA A O 1
ATOM 2048 N N . GLU A 1 255 ? -12.617 15.882 6.990 1.00 90.75 255 GLU A N 1
ATOM 2049 C CA . GLU A 1 255 ? -12.452 17.335 7.131 1.00 90.75 255 GLU A CA 1
ATOM 2050 C C . GLU A 1 255 ? -11.200 17.724 7.926 1.00 90.75 255 GLU A C 1
ATOM 2052 O O . GLU A 1 255 ? -10.464 18.613 7.495 1.00 90.75 255 GLU A O 1
ATOM 2057 N N . ALA A 1 256 ? -10.925 17.047 9.044 1.00 92.75 256 ALA A N 1
ATOM 2058 C CA . ALA A 1 256 ? -9.755 17.340 9.869 1.00 92.75 256 ALA A CA 1
ATOM 2059 C C . ALA A 1 256 ? -8.440 17.114 9.099 1.00 92.75 256 ALA A C 1
ATOM 2061 O O . ALA A 1 256 ? -7.549 17.962 9.129 1.00 92.75 256 ALA A O 1
ATOM 2062 N N . LEU A 1 257 ? -8.351 16.010 8.350 1.00 91.00 257 LEU A N 1
ATOM 2063 C CA . LEU A 1 257 ? -7.170 15.658 7.551 1.00 91.00 257 LEU A CA 1
ATOM 2064 C C . LEU A 1 257 ? -6.985 16.581 6.339 1.00 91.00 257 LEU A C 1
ATOM 2066 O O . LEU A 1 257 ? -5.858 16.928 5.986 1.00 91.00 257 LEU A O 1
ATOM 2070 N N . VAL A 1 258 ? -8.083 17.017 5.711 1.00 89.44 258 VAL A N 1
ATOM 2071 C CA . VAL A 1 258 ? -8.028 18.000 4.619 1.00 89.44 258 VAL A CA 1
ATOM 2072 C C . VAL A 1 258 ? -7.600 19.371 5.142 1.00 89.44 258 VAL A C 1
ATOM 2074 O O . VAL A 1 258 ? -6.787 20.016 4.488 1.00 89.44 258 VAL A O 1
ATOM 2077 N N . GLN A 1 259 ? -8.049 19.801 6.327 1.00 90.62 259 GLN A N 1
ATOM 2078 C CA . GLN A 1 259 ? -7.561 21.049 6.923 1.00 90.62 259 GLN A CA 1
ATOM 2079 C C . GLN A 1 259 ? -6.066 20.968 7.272 1.00 90.62 259 GLN A C 1
ATOM 2081 O O . GLN A 1 259 ? -5.324 21.882 6.924 1.00 90.62 259 GLN A O 1
ATOM 2086 N N . GLU A 1 260 ? -5.589 19.853 7.838 1.00 92.06 260 GLU A N 1
ATOM 2087 C CA . GLU A 1 260 ? -4.149 19.635 8.063 1.00 92.06 260 GLU A CA 1
ATOM 2088 C C . GLU A 1 260 ? -3.343 19.699 6.747 1.00 92.06 260 GLU A C 1
ATOM 2090 O O . GLU A 1 260 ? -2.216 20.198 6.712 1.00 92.06 260 GLU A O 1
ATOM 2095 N N . ALA A 1 261 ? -3.927 19.242 5.633 1.00 87.81 261 ALA A N 1
ATOM 2096 C CA . ALA A 1 261 ? -3.321 19.361 4.312 1.00 87.81 261 ALA A CA 1
ATOM 2097 C C . ALA A 1 261 ? -3.348 20.800 3.753 1.00 87.81 261 ALA A C 1
ATOM 2099 O O . ALA A 1 261 ? -2.410 21.163 3.043 1.00 87.81 261 ALA A O 1
ATOM 2100 N N . ILE A 1 262 ? -4.356 21.628 4.076 1.00 89.31 262 ILE A N 1
ATOM 2101 C CA . ILE A 1 262 ? -4.387 23.070 3.735 1.00 89.31 262 ILE A CA 1
ATOM 2102 C C . ILE A 1 262 ? -3.294 23.817 4.504 1.00 89.31 262 ILE A C 1
ATOM 2104 O O . ILE A 1 262 ? -2.599 24.651 3.925 1.00 89.31 262 ILE A O 1
ATOM 2108 N N . ASP A 1 263 ? -3.124 23.501 5.788 1.00 89.44 263 ASP A N 1
ATOM 2109 C CA . ASP A 1 263 ? -2.138 24.144 6.662 1.00 89.44 263 ASP A CA 1
ATOM 2110 C C . ASP A 1 263 ? -0.688 23.821 6.234 1.00 89.44 263 ASP A C 1
ATOM 2112 O O . ASP A 1 263 ? 0.241 24.565 6.555 1.00 89.44 263 ASP A O 1
ATOM 2116 N N . LYS A 1 264 ? -0.496 22.732 5.472 1.00 85.56 264 LYS A N 1
ATOM 2117 C CA . LYS A 1 264 ? 0.785 22.307 4.877 1.00 85.56 264 LYS A CA 1
ATOM 211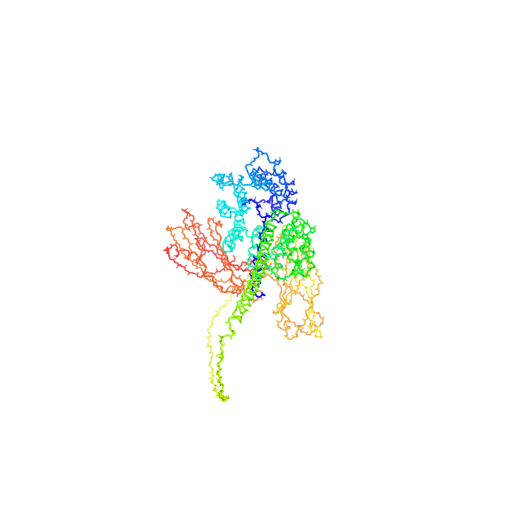8 C C . LYS A 1 264 ? 1.001 22.817 3.448 1.00 85.56 264 LYS A C 1
ATOM 2120 O O . LYS A 1 264 ? 2.105 23.256 3.134 1.00 85.56 264 LYS A O 1
ATOM 2125 N N . ASP A 1 265 ? -0.015 22.754 2.587 1.00 82.31 265 ASP A N 1
ATOM 2126 C CA . ASP A 1 265 ? -0.004 23.361 1.249 1.00 82.31 265 ASP A CA 1
ATOM 2127 C C . ASP A 1 265 ? -1.409 23.837 0.841 1.00 82.31 265 ASP A C 1
ATOM 2129 O O . ASP A 1 265 ? -2.248 23.081 0.340 1.00 82.31 265 ASP A O 1
ATOM 2133 N N . SER A 1 266 ? -1.632 25.140 1.002 1.00 84.06 266 SER A N 1
ATOM 2134 C CA . SER A 1 266 ? -2.876 25.830 0.654 1.00 84.06 266 SER A CA 1
ATOM 2135 C C . SER A 1 266 ? -3.094 26.021 -0.854 1.00 84.06 266 SER A C 1
ATOM 2137 O O . SER A 1 266 ? -4.165 26.478 -1.257 1.00 84.06 266 SER A O 1
ATOM 2139 N N . ASN A 1 267 ? -2.118 25.670 -1.698 1.00 81.00 267 ASN A N 1
ATOM 2140 C CA . ASN A 1 267 ? -2.202 25.742 -3.160 1.00 81.00 267 ASN A CA 1
ATOM 2141 C C . ASN A 1 267 ? -2.279 24.362 -3.834 1.00 81.00 267 ASN A C 1
ATOM 2143 O O . ASN A 1 267 ? -2.388 24.288 -5.066 1.00 81.00 267 ASN A O 1
ATOM 2147 N N . ASN A 1 268 ? -2.253 23.272 -3.059 1.00 82.75 268 ASN A N 1
ATOM 2148 C CA . ASN A 1 268 ? -2.424 21.925 -3.587 1.00 82.75 268 ASN A CA 1
ATOM 2149 C C . ASN A 1 268 ? -3.834 21.748 -4.176 1.00 82.75 268 ASN A C 1
ATOM 2151 O O . ASN A 1 268 ? -4.841 21.837 -3.468 1.00 82.75 268 ASN A O 1
ATOM 2155 N N . ALA A 1 269 ? -3.895 21.454 -5.477 1.00 81.06 269 ALA A N 1
ATOM 2156 C CA . ALA A 1 269 ? -5.144 21.320 -6.220 1.00 81.06 269 ALA A CA 1
ATOM 2157 C C . ALA A 1 269 ? -6.077 20.262 -5.610 1.00 81.06 269 ALA A C 1
ATOM 2159 O O . ALA A 1 269 ? -7.276 20.496 -5.486 1.00 81.06 269 ALA A O 1
ATOM 2160 N N . GLU A 1 270 ? -5.526 19.133 -5.164 1.00 82.94 270 GLU A N 1
ATOM 2161 C CA . GLU A 1 270 ? -6.316 18.010 -4.649 1.00 82.94 270 GLU A CA 1
ATOM 2162 C C . GLU A 1 270 ? -6.886 18.278 -3.257 1.00 82.94 270 GLU A C 1
ATOM 2164 O O . GLU A 1 270 ? -8.035 17.931 -2.986 1.00 82.94 270 GLU A O 1
ATOM 2169 N N . THR A 1 271 ? -6.140 18.987 -2.402 1.00 85.19 271 THR A N 1
ATOM 2170 C CA . THR A 1 271 ? -6.659 19.465 -1.114 1.00 85.19 271 THR A CA 1
ATOM 2171 C C . THR A 1 271 ? -7.868 20.382 -1.328 1.00 85.19 271 THR A C 1
ATOM 2173 O O . THR A 1 271 ? -8.879 20.258 -0.633 1.00 85.19 271 THR A O 1
ATOM 2176 N N . LEU A 1 272 ? -7.803 21.276 -2.320 1.00 85.62 272 LEU A N 1
ATOM 2177 C CA . LEU A 1 272 ? -8.900 22.187 -2.661 1.00 85.62 272 LEU A CA 1
ATOM 2178 C C . LEU A 1 272 ? -10.097 21.442 -3.279 1.00 85.62 272 LEU A C 1
ATOM 2180 O O . LEU A 1 272 ? -11.234 21.723 -2.907 1.00 85.62 272 LEU A O 1
ATOM 2184 N N . ILE A 1 273 ? -9.869 20.451 -4.147 1.00 86.56 273 ILE A N 1
ATOM 2185 C CA . ILE A 1 273 ? -10.931 19.600 -4.716 1.00 86.56 273 ILE A CA 1
ATOM 2186 C C . ILE A 1 273 ? -11.635 18.797 -3.612 1.00 86.56 273 ILE A C 1
ATOM 2188 O O . ILE A 1 273 ? -12.862 18.834 -3.514 1.00 86.56 273 ILE A O 1
ATOM 2192 N N . ASN A 1 274 ? -10.883 18.144 -2.722 1.00 88.44 274 ASN A N 1
ATOM 2193 C CA . ASN A 1 274 ? -11.456 17.428 -1.580 1.00 88.44 274 ASN A CA 1
ATOM 2194 C C . ASN A 1 274 ? -12.194 18.378 -0.618 1.00 88.44 274 ASN A C 1
ATOM 2196 O O . ASN A 1 274 ? -13.254 18.020 -0.106 1.00 88.44 274 ASN A O 1
ATOM 2200 N N . SER A 1 275 ? -11.715 19.615 -0.446 1.00 86.75 275 SER A N 1
ATOM 2201 C CA . SER A 1 275 ? -12.428 20.656 0.310 1.00 86.75 275 SER A CA 1
ATOM 2202 C C . SER A 1 275 ? -13.776 21.018 -0.321 1.00 86.75 275 SER A C 1
ATOM 2204 O O . SER A 1 275 ? -14.774 21.077 0.390 1.00 86.75 275 SER A O 1
ATOM 2206 N N . ILE A 1 276 ? -13.829 21.213 -1.645 1.00 86.69 276 ILE A N 1
ATOM 2207 C CA . ILE A 1 276 ? -15.059 21.513 -2.406 1.00 86.69 276 ILE A CA 1
ATOM 2208 C C . ILE A 1 276 ? -16.087 20.379 -2.276 1.00 86.69 276 ILE A C 1
ATOM 2210 O O . ILE A 1 276 ? -17.286 20.636 -2.167 1.00 86.69 276 ILE A O 1
ATOM 2214 N N . VAL A 1 277 ? -15.630 19.125 -2.268 1.00 87.12 277 VAL A N 1
ATOM 2215 C CA . VAL A 1 277 ? -16.489 17.949 -2.064 1.00 87.12 277 VAL A CA 1
ATOM 2216 C C . VAL A 1 277 ? -17.005 17.892 -0.620 1.00 87.12 277 VAL A C 1
ATOM 2218 O O . VAL A 1 277 ? -18.199 17.690 -0.394 1.00 87.12 277 VAL A O 1
ATOM 2221 N N . LEU A 1 278 ? -16.138 18.117 0.371 1.00 87.44 278 LEU A N 1
ATOM 2222 C CA . LEU A 1 278 ? -16.510 18.069 1.787 1.00 87.44 278 LEU A CA 1
ATOM 2223 C C . LEU A 1 278 ? -17.440 19.211 2.212 1.00 87.44 278 LEU A C 1
ATOM 2225 O O . LEU A 1 278 ? -18.386 18.955 2.955 1.00 87.44 278 LEU A O 1
ATOM 2229 N N . THR A 1 279 ? -17.250 20.444 1.728 1.00 89.12 279 THR A N 1
ATOM 2230 C CA . THR A 1 279 ? -18.166 21.556 2.050 1.00 89.12 279 THR A CA 1
ATOM 2231 C C . THR A 1 279 ? -19.592 21.275 1.576 1.00 89.12 279 THR A C 1
ATOM 2233 O O . THR A 1 279 ? -20.539 21.632 2.276 1.00 89.12 279 THR A O 1
ATOM 2236 N N . GLN A 1 280 ? -19.755 20.585 0.440 1.00 87.50 280 GLN A N 1
ATOM 2237 C CA . GLN A 1 280 ? -21.059 20.152 -0.069 1.00 87.50 280 GLN A CA 1
ATOM 2238 C C . GLN A 1 280 ? -21.684 19.049 0.801 1.00 87.50 280 GLN A C 1
ATOM 2240 O O . GLN A 1 280 ? -22.830 19.194 1.223 1.00 87.50 280 GLN A O 1
ATOM 2245 N N . TYR A 1 281 ? -20.947 17.977 1.123 1.00 86.88 281 TYR A N 1
ATOM 2246 C CA . TYR A 1 281 ? -21.475 16.880 1.954 1.00 86.88 281 TYR A CA 1
ATOM 2247 C C . TYR A 1 281 ? -21.772 17.288 3.405 1.00 86.88 281 TYR A C 1
ATOM 2249 O O . TYR A 1 281 ? -22.700 16.754 4.010 1.00 86.88 281 TYR A O 1
ATOM 2257 N N . LEU A 1 282 ? -21.027 18.251 3.955 1.00 88.75 282 LEU A N 1
ATOM 2258 C CA . LEU A 1 282 ? -21.240 18.797 5.301 1.00 88.75 282 LEU A CA 1
ATOM 2259 C C . LEU A 1 282 ? -22.305 19.910 5.349 1.00 88.75 282 LEU A C 1
ATOM 2261 O O . LEU A 1 282 ? -22.546 20.471 6.415 1.00 88.75 282 LEU A O 1
ATOM 2265 N N . GLY A 1 283 ? -22.937 20.253 4.218 1.00 86.50 283 GLY A N 1
ATOM 2266 C CA . GLY A 1 283 ? -23.996 21.266 4.157 1.00 86.50 283 GLY A CA 1
ATOM 2267 C C . GLY A 1 283 ? -23.531 22.685 4.507 1.00 86.50 283 GLY A C 1
ATOM 2268 O O . GLY A 1 283 ? -24.313 23.473 5.039 1.00 86.50 283 GLY A O 1
ATOM 2269 N N . LYS A 1 284 ? -22.257 23.012 4.254 1.00 89.81 284 LYS A N 1
ATOM 2270 C CA . LYS A 1 284 ? -21.695 24.337 4.551 1.00 89.81 284 LYS A CA 1
ATOM 2271 C C . LYS A 1 284 ? -22.233 25.415 3.593 1.00 89.81 284 LYS A C 1
ATOM 2273 O O . LYS A 1 284 ? -22.639 25.085 2.477 1.00 89.81 284 LYS A O 1
ATOM 2278 N N . PRO A 1 285 ? -22.200 26.705 3.989 1.00 88.44 285 PRO A N 1
ATOM 2279 C CA . PRO A 1 285 ? -22.649 27.802 3.135 1.00 88.44 285 PRO A CA 1
ATOM 2280 C C . PRO A 1 285 ? -21.923 27.807 1.773 1.00 88.44 285 PRO A C 1
ATOM 2282 O O . PRO A 1 285 ? -20.703 27.593 1.733 1.00 88.44 285 PRO A O 1
ATOM 2285 N N . PRO A 1 286 ? -22.638 28.019 0.649 1.00 83.62 286 PRO A N 1
ATOM 2286 C CA . PRO A 1 286 ? -22.086 27.871 -0.701 1.00 83.62 286 PRO A CA 1
ATOM 2287 C C . PRO A 1 286 ? -20.939 28.846 -1.001 1.00 83.62 286 PRO A C 1
ATOM 2289 O O . PRO A 1 286 ? -20.093 28.560 -1.846 1.00 83.62 286 PRO A O 1
ATOM 2292 N N . GLU A 1 287 ? -20.849 29.958 -0.272 1.00 87.69 287 GLU A N 1
ATOM 2293 C CA . GLU A 1 287 ? -19.760 30.934 -0.333 1.00 87.69 287 GLU A CA 1
ATOM 2294 C C . GLU A 1 287 ? -18.405 30.295 0.015 1.00 87.69 287 GLU A C 1
ATOM 2296 O O . GLU A 1 287 ? -17.389 30.640 -0.586 1.00 87.69 287 GLU A O 1
ATOM 2301 N N . VAL A 1 288 ? -18.382 29.322 0.936 1.00 86.62 288 VAL A N 1
ATOM 2302 C CA . VAL A 1 288 ? -17.162 28.592 1.324 1.00 86.62 288 VAL A CA 1
ATOM 2303 C C . VAL A 1 288 ? -16.691 27.689 0.182 1.00 86.62 288 VAL A C 1
ATOM 2305 O O . VAL A 1 288 ? -15.506 27.673 -0.151 1.00 86.62 288 VAL A O 1
ATOM 2308 N N . THR A 1 289 ? -17.626 26.984 -0.460 1.00 85.56 289 THR A N 1
ATOM 2309 C CA . THR A 1 289 ? -17.363 26.156 -1.647 1.00 85.56 289 THR A CA 1
ATOM 2310 C C . THR A 1 289 ? -16.856 27.019 -2.806 1.00 85.56 289 THR A C 1
ATOM 2312 O O . THR A 1 289 ? -15.838 26.699 -3.418 1.00 85.56 289 THR A O 1
ATOM 2315 N N . ASN A 1 290 ? -17.505 28.161 -3.055 1.00 86.75 290 ASN A N 1
ATOM 2316 C CA . ASN A 1 290 ? -17.101 29.116 -4.087 1.00 86.75 290 ASN A CA 1
ATOM 2317 C C . ASN A 1 290 ? -15.714 29.715 -3.816 1.00 86.75 290 ASN A C 1
ATOM 2319 O O . ASN A 1 290 ? -14.933 29.855 -4.753 1.00 86.75 290 ASN A O 1
ATOM 2323 N N . ARG A 1 291 ? -15.355 29.995 -2.552 1.00 88.50 291 ARG A N 1
ATOM 2324 C CA . ARG A 1 291 ? -14.003 30.452 -2.184 1.00 88.50 291 ARG A CA 1
ATOM 2325 C C . ARG A 1 291 ? -12.933 29.448 -2.615 1.00 88.50 291 ARG A C 1
ATOM 2327 O O . ARG A 1 291 ? -11.939 29.853 -3.209 1.00 88.50 291 ARG A O 1
ATOM 2334 N N . TYR A 1 292 ? -13.140 28.155 -2.351 1.00 86.00 292 TYR A N 1
ATOM 2335 C CA . TYR A 1 292 ? -12.192 27.116 -2.765 1.00 86.00 292 TYR A CA 1
ATOM 2336 C C . TYR A 1 292 ? -12.158 26.911 -4.287 1.00 86.00 292 TYR A C 1
ATOM 2338 O O . TYR A 1 292 ? -11.084 26.664 -4.829 1.00 86.00 292 TYR A O 1
ATOM 2346 N N . ILE A 1 293 ? -13.284 27.084 -4.993 1.00 85.19 293 ILE A N 1
ATOM 2347 C CA . ILE A 1 293 ? -13.310 27.078 -6.468 1.00 85.19 293 ILE A CA 1
ATOM 2348 C C . ILE A 1 293 ? -12.497 28.252 -7.035 1.00 85.19 293 ILE A C 1
ATOM 2350 O O . ILE A 1 293 ? -11.699 28.038 -7.946 1.00 85.19 293 ILE A O 1
ATOM 2354 N N . SER A 1 294 ? -12.645 29.469 -6.497 1.00 86.44 294 SER A N 1
ATOM 2355 C CA . SER A 1 294 ? -11.839 30.626 -6.918 1.00 86.44 294 SER A CA 1
ATOM 2356 C C . SER A 1 294 ? -10.352 30.410 -6.634 1.00 86.44 294 SER A C 1
ATOM 2358 O O . SER A 1 294 ? -9.549 30.496 -7.552 1.00 86.44 294 SER A O 1
ATOM 2360 N N . GLN A 1 295 ? -9.995 29.996 -5.414 1.00 87.12 295 GLN A N 1
ATOM 2361 C CA . GLN A 1 295 ? -8.612 29.682 -5.030 1.00 87.12 295 GLN A CA 1
ATOM 2362 C C . GLN A 1 295 ? -7.980 28.605 -5.935 1.00 87.12 295 GLN A C 1
ATOM 2364 O O . GLN A 1 295 ? -6.807 28.694 -6.292 1.00 87.12 295 GLN A O 1
ATOM 2369 N N . LEU A 1 296 ? -8.758 27.605 -6.367 1.00 83.56 296 LEU A N 1
ATOM 2370 C CA . LEU A 1 296 ? -8.301 26.589 -7.318 1.00 83.56 296 LEU A CA 1
ATOM 2371 C C . LEU A 1 296 ? -8.129 27.145 -8.745 1.00 83.56 296 LEU A C 1
ATOM 2373 O O . LEU A 1 296 ? -7.167 26.771 -9.419 1.00 83.56 296 LEU A O 1
ATOM 2377 N N . LYS A 1 297 ? -9.018 28.045 -9.196 1.00 84.56 297 LYS A N 1
ATOM 2378 C CA . LYS A 1 297 ? -8.891 28.764 -10.478 1.00 84.56 297 LYS A CA 1
ATOM 2379 C C . LYS A 1 297 ? -7.657 29.679 -10.487 1.00 84.56 297 LYS A C 1
ATOM 2381 O O . LYS A 1 297 ? -6.915 29.650 -11.464 1.00 84.56 297 LYS A O 1
ATOM 2386 N N . ASP A 1 298 ? -7.408 30.413 -9.403 1.00 83.38 298 ASP A N 1
ATOM 2387 C CA . ASP A 1 298 ? -6.282 31.346 -9.268 1.00 83.38 298 ASP A CA 1
ATOM 2388 C C . ASP A 1 298 ? -4.930 30.612 -9.224 1.00 83.38 298 ASP A C 1
ATOM 2390 O O . ASP A 1 298 ? -4.007 30.955 -9.965 1.00 83.38 298 ASP A O 1
ATOM 2394 N N . SER A 1 299 ? -4.808 29.563 -8.400 1.00 76.56 299 SER A N 1
ATOM 2395 C CA . SER A 1 299 ? -3.532 28.856 -8.205 1.00 76.56 299 SER A CA 1
ATOM 2396 C C . SER A 1 299 ? -3.238 27.779 -9.258 1.00 76.56 299 SER A C 1
ATOM 2398 O O . SER A 1 299 ? -2.075 27.423 -9.451 1.00 76.56 299 SER A O 1
ATOM 2400 N N . ASN A 1 300 ? -4.254 27.216 -9.929 1.00 73.19 300 ASN A N 1
ATOM 2401 C CA . ASN A 1 300 ? -4.088 26.082 -10.851 1.00 73.19 300 ASN A CA 1
ATOM 2402 C C . ASN A 1 300 ? -5.061 26.120 -12.057 1.00 73.19 300 ASN A C 1
ATOM 2404 O O . ASN A 1 300 ? -5.706 25.118 -12.366 1.00 73.19 300 ASN A O 1
ATOM 2408 N N . ILE A 1 301 ? -5.143 27.240 -12.788 1.00 73.44 301 ILE A N 1
ATOM 2409 C CA . ILE A 1 301 ? -6.053 27.409 -13.947 1.00 73.44 301 ILE A CA 1
ATOM 2410 C C . ILE A 1 301 ? -5.975 26.290 -15.011 1.00 73.44 301 ILE A C 1
ATOM 2412 O O . ILE A 1 301 ? -6.990 25.919 -15.597 1.00 73.44 301 ILE A O 1
ATOM 2416 N N . ASN A 1 302 ? -4.792 25.700 -15.220 1.00 69.19 302 ASN A N 1
ATOM 2417 C CA . ASN A 1 302 ? -4.565 24.607 -16.177 1.00 69.19 302 ASN A CA 1
ATOM 2418 C C . ASN A 1 302 ? -4.884 23.202 -15.616 1.00 69.19 302 ASN A C 1
ATOM 2420 O O . ASN A 1 302 ? -4.549 22.206 -16.253 1.00 69.19 302 ASN A O 1
ATOM 2424 N N . HIS A 1 303 ? -5.487 23.081 -14.427 1.00 75.94 303 HIS A N 1
ATOM 2425 C CA . HIS A 1 303 ? -5.812 21.773 -13.854 1.00 75.94 303 HIS A CA 1
ATOM 2426 C C . HIS A 1 303 ? -6.963 21.091 -14.620 1.00 75.94 303 HIS A C 1
ATOM 2428 O O . HIS A 1 303 ? -7.969 21.758 -14.882 1.00 75.94 303 HIS A O 1
ATOM 2434 N N . PRO A 1 304 ? -6.908 19.772 -14.909 1.00 76.44 304 PRO A N 1
ATOM 2435 C CA . PRO A 1 304 ? -7.968 19.081 -15.653 1.00 76.44 304 PRO A CA 1
ATOM 2436 C C . PRO A 1 304 ? -9.367 19.245 -15.040 1.00 76.44 304 PRO A C 1
ATOM 2438 O O . PRO A 1 304 ? -10.339 19.420 -15.766 1.00 76.44 304 PRO A O 1
ATOM 2441 N N . PHE A 1 305 ? -9.466 19.286 -13.705 1.00 78.38 305 PHE A N 1
ATOM 2442 C CA . PHE A 1 305 ? -10.726 19.553 -12.998 1.00 78.38 305 PHE A CA 1
ATOM 2443 C C . PHE A 1 305 ? -11.309 20.942 -13.312 1.00 78.38 305 PHE A C 1
ATOM 2445 O O . PHE A 1 305 ? -12.516 21.078 -13.484 1.00 78.38 305 PHE A O 1
ATOM 2452 N N . ILE A 1 306 ? -10.467 21.977 -13.426 1.00 81.00 306 ILE A N 1
ATOM 2453 C CA . ILE A 1 306 ? -10.908 23.328 -13.809 1.00 81.00 306 ILE A CA 1
ATOM 2454 C C . ILE A 1 306 ? -11.271 23.377 -15.297 1.00 81.00 306 ILE A C 1
ATOM 2456 O O . ILE A 1 306 ? -12.244 24.036 -15.660 1.00 81.00 306 ILE A O 1
ATOM 2460 N N . GLN A 1 307 ? -10.554 22.645 -16.153 1.00 81.44 307 GLN A N 1
ATOM 2461 C CA . GLN A 1 307 ? -10.881 22.552 -17.577 1.00 81.44 307 GLN A CA 1
ATOM 2462 C C . GLN A 1 307 ? -12.228 21.852 -17.826 1.00 81.44 307 GLN A C 1
ATOM 2464 O O . GLN A 1 307 ? -13.024 22.378 -18.607 1.00 81.44 307 GLN A O 1
ATOM 2469 N N . ASP A 1 308 ? -12.532 20.741 -17.139 1.00 80.50 308 ASP A N 1
ATOM 2470 C CA . ASP A 1 308 ? -13.865 20.119 -17.208 1.00 80.50 308 ASP A CA 1
ATOM 2471 C C . ASP A 1 308 ? -14.932 21.011 -16.564 1.00 80.50 308 ASP A C 1
ATOM 2473 O O . ASP A 1 308 ? -15.954 21.258 -17.194 1.00 80.50 308 ASP A O 1
ATOM 2477 N N . TYR A 1 309 ? -14.680 21.612 -15.392 1.00 81.75 309 TYR A N 1
ATOM 2478 C CA . TYR A 1 309 ? -15.616 22.566 -14.781 1.00 81.75 309 TYR A CA 1
ATOM 2479 C C . TYR A 1 309 ? -16.000 23.688 -15.763 1.00 81.75 309 TYR A C 1
ATOM 2481 O O . TYR A 1 309 ? -17.181 23.961 -15.963 1.00 81.75 309 TYR A O 1
ATOM 2489 N N . LEU A 1 310 ? -15.019 24.298 -16.440 1.00 84.25 310 LEU A N 1
ATOM 2490 C CA . LEU A 1 310 ? -15.241 25.342 -17.449 1.00 84.25 310 LEU A CA 1
ATOM 2491 C C . LEU A 1 310 ? -15.842 24.800 -18.760 1.00 84.25 310 LEU A C 1
ATOM 2493 O O . LEU A 1 310 ? -16.448 25.558 -19.520 1.00 84.25 310 LEU A O 1
ATOM 2497 N N . ALA A 1 311 ? -15.686 23.513 -19.077 1.00 85.44 311 ALA A N 1
ATOM 2498 C CA . ALA A 1 311 ? -16.403 22.866 -20.175 1.00 85.44 311 ALA A CA 1
ATOM 2499 C C . ALA A 1 311 ? -17.883 22.655 -19.819 1.00 85.44 311 ALA A C 1
ATOM 2501 O O . ALA A 1 311 ? -18.747 23.044 -20.602 1.00 85.44 311 ALA A O 1
ATOM 2502 N N . LYS A 1 312 ? -18.178 22.144 -18.618 1.00 84.31 312 LYS A N 1
ATOM 2503 C CA . LYS A 1 312 ? -19.534 21.941 -18.087 1.00 84.31 312 LYS A CA 1
ATOM 2504 C C . LYS A 1 312 ? -20.275 23.257 -17.857 1.00 84.31 312 LYS A C 1
ATOM 2506 O O . LYS A 1 312 ? -21.463 23.338 -18.147 1.00 84.31 312 LYS A O 1
ATOM 2511 N N . GLU A 1 313 ? -19.580 24.303 -17.413 1.00 84.00 313 GLU A N 1
ATOM 2512 C CA . GLU A 1 313 ? -20.124 25.660 -17.277 1.00 84.00 313 GLU A CA 1
ATOM 2513 C C . GLU A 1 313 ? -20.565 26.218 -18.645 1.00 84.00 313 GLU A C 1
ATOM 2515 O O . GLU A 1 313 ? -21.682 26.719 -18.771 1.00 84.00 313 GLU A O 1
ATOM 2520 N N . ARG A 1 314 ? -19.761 26.030 -19.705 1.00 84.12 314 ARG A N 1
ATOM 2521 C CA . ARG A 1 314 ? -20.132 26.397 -21.088 1.00 84.12 314 ARG A CA 1
ATOM 2522 C C . ARG A 1 314 ? -21.243 25.518 -21.670 1.00 84.12 314 ARG A C 1
ATOM 2524 O O . ARG A 1 314 ? -22.134 26.033 -22.336 1.00 84.12 314 ARG A O 1
ATOM 2531 N N . GLU A 1 315 ? -21.217 24.210 -21.423 1.00 84.50 315 GLU A N 1
ATOM 2532 C CA . GLU A 1 315 ? -22.264 23.266 -21.845 1.00 84.50 315 GLU A CA 1
ATOM 2533 C C . GLU A 1 315 ? -23.622 23.645 -21.232 1.00 84.50 315 GLU A C 1
ATOM 2535 O O . GLU A 1 315 ? -24.619 23.753 -21.947 1.00 84.50 315 GLU A O 1
ATOM 2540 N N . LEU A 1 316 ? -23.645 23.962 -19.933 1.00 81.44 316 LEU A N 1
ATOM 2541 C CA . LEU A 1 316 ? -24.834 24.437 -19.228 1.00 81.44 316 LEU A CA 1
ATOM 2542 C C . LEU A 1 316 ? -25.313 25.802 -19.746 1.00 81.44 316 LEU A C 1
ATOM 2544 O O . LEU A 1 316 ? -26.508 25.974 -19.972 1.00 81.44 316 LEU A O 1
ATOM 2548 N N . GLN A 1 317 ? -24.407 26.758 -19.986 1.00 80.44 317 GLN A N 1
ATOM 2549 C CA . GLN A 1 317 ? -24.758 28.052 -20.589 1.00 80.44 317 GLN A CA 1
ATOM 2550 C C . GLN A 1 317 ? -25.376 27.882 -21.987 1.00 80.44 317 GLN A C 1
ATOM 2552 O O . GLN A 1 317 ? -26.397 28.502 -22.279 1.00 80.44 317 GLN A O 1
ATOM 2557 N N . ASN A 1 318 ? -24.826 26.995 -22.822 1.00 79.62 318 ASN A N 1
ATOM 2558 C CA . ASN A 1 318 ? -25.378 26.683 -24.142 1.00 79.62 318 ASN A CA 1
ATOM 2559 C C . ASN A 1 318 ? -26.783 26.063 -24.050 1.00 79.62 318 ASN A C 1
ATOM 2561 O O . ASN A 1 318 ? -27.668 26.452 -24.812 1.00 79.62 318 ASN A O 1
ATOM 2565 N N . HIS A 1 319 ? -27.022 25.158 -23.093 1.00 77.94 319 HIS A N 1
ATOM 2566 C CA . HIS A 1 319 ? -28.359 24.612 -22.834 1.00 77.94 319 HIS A CA 1
ATOM 2567 C C . HIS A 1 319 ? -29.351 25.683 -22.357 1.00 77.94 319 HIS A C 1
ATOM 2569 O O . HIS A 1 319 ? -30.457 25.763 -22.887 1.00 77.94 319 HIS A O 1
ATOM 2575 N N . ILE A 1 320 ? -28.950 26.565 -21.436 1.00 78.62 320 ILE A N 1
ATOM 2576 C CA . ILE A 1 320 ? -29.786 27.683 -20.967 1.00 78.62 320 ILE A CA 1
ATOM 2577 C C . ILE A 1 320 ? -30.140 28.630 -22.125 1.00 78.62 320 ILE A C 1
ATOM 2579 O O . ILE A 1 320 ? -31.276 29.095 -22.220 1.00 78.62 320 ILE A O 1
ATOM 2583 N N . LEU A 1 321 ? -29.201 28.916 -23.032 1.00 76.56 321 LEU A N 1
ATOM 2584 C CA . LEU A 1 321 ? -29.468 29.722 -24.228 1.00 76.56 321 LEU A CA 1
ATOM 2585 C C . LEU A 1 321 ? -30.429 29.017 -25.199 1.00 76.56 321 LEU A C 1
ATOM 2587 O O . LEU A 1 321 ? -31.320 29.670 -25.743 1.00 76.56 321 LEU A O 1
ATOM 2591 N N . TYR A 1 322 ? -30.298 27.700 -25.377 1.00 74.31 322 TYR A N 1
ATOM 2592 C CA . TYR A 1 322 ? -31.192 26.899 -26.217 1.00 74.31 322 TYR A CA 1
ATOM 2593 C C . TYR A 1 322 ? -32.628 26.856 -25.669 1.00 74.31 322 TYR A C 1
ATOM 2595 O O . TYR A 1 322 ? -33.577 27.120 -26.410 1.00 74.31 322 TYR A O 1
ATOM 2603 N N . ASP A 1 323 ? -32.802 26.604 -24.370 1.00 73.12 323 ASP A N 1
ATOM 2604 C CA . ASP A 1 323 ? -34.124 26.556 -23.733 1.00 73.12 323 ASP A CA 1
ATOM 2605 C C . ASP A 1 323 ? -34.806 27.933 -23.739 1.00 73.12 323 ASP A C 1
ATOM 2607 O O . ASP A 1 323 ? -35.995 28.035 -24.050 1.00 73.12 323 ASP A O 1
ATOM 2611 N N . ASN A 1 324 ? -34.053 29.015 -23.502 1.00 73.44 324 ASN A N 1
ATOM 2612 C CA . ASN A 1 324 ? -34.568 30.381 -23.632 1.00 73.44 324 ASN A CA 1
ATOM 2613 C C . ASN A 1 324 ? -34.972 30.719 -25.079 1.00 73.44 324 ASN A C 1
ATOM 2615 O O . ASN A 1 324 ? -36.013 31.343 -25.294 1.00 73.44 324 ASN A O 1
ATOM 2619 N N . ALA A 1 325 ? -34.201 30.282 -26.082 1.00 70.81 325 ALA A N 1
ATOM 2620 C CA . ALA A 1 325 ? -34.557 30.454 -27.491 1.00 70.81 325 ALA A CA 1
ATOM 2621 C C . ALA A 1 325 ? -35.813 29.645 -27.874 1.00 70.81 325 ALA A C 1
ATOM 2623 O O . ALA A 1 325 ? -36.676 30.153 -28.590 1.00 70.81 325 ALA A O 1
ATOM 2624 N N . SER A 1 326 ? -35.958 28.425 -27.349 1.00 69.56 326 SER A N 1
ATOM 2625 C CA . SER A 1 326 ? -37.142 27.571 -27.522 1.00 69.56 326 SER A CA 1
ATOM 2626 C C . SER A 1 326 ? -38.399 28.191 -26.891 1.00 69.56 326 SER A C 1
ATOM 2628 O O . SER A 1 326 ? -39.459 28.268 -27.526 1.00 69.56 326 SER A O 1
ATOM 2630 N N . ALA A 1 327 ? -38.278 28.732 -25.675 1.00 68.50 327 ALA A N 1
ATOM 2631 C CA . ALA A 1 327 ? -39.349 29.467 -25.006 1.00 68.50 327 ALA A CA 1
ATOM 2632 C C . ALA A 1 327 ? -39.749 30.730 -25.792 1.00 68.50 327 ALA A C 1
ATOM 2634 O O . ALA A 1 327 ? -40.936 30.949 -26.044 1.00 68.50 327 ALA A O 1
ATOM 2635 N N . ALA A 1 328 ? -38.775 31.520 -26.256 1.00 69.88 328 ALA A N 1
ATOM 2636 C CA . ALA A 1 328 ? -39.024 32.704 -27.078 1.00 69.88 328 ALA A CA 1
ATOM 2637 C C . ALA A 1 328 ? -39.710 32.354 -28.411 1.00 69.88 328 ALA A C 1
ATOM 2639 O O . ALA A 1 328 ? -40.701 32.989 -28.774 1.00 69.88 328 ALA A O 1
ATOM 2640 N N . ALA A 1 329 ? -39.254 31.308 -29.109 1.00 70.06 329 ALA A N 1
ATOM 2641 C CA . ALA A 1 329 ? -39.881 30.821 -30.338 1.00 70.06 329 ALA A CA 1
ATOM 2642 C C . ALA A 1 329 ? -41.331 30.358 -30.106 1.00 70.06 329 ALA A C 1
ATOM 2644 O O . ALA A 1 329 ? -42.212 30.656 -30.914 1.00 70.06 329 ALA A O 1
ATOM 2645 N N . THR A 1 330 ? -41.601 29.704 -28.972 1.00 70.38 330 THR A N 1
ATOM 2646 C CA . THR A 1 330 ? -42.955 29.287 -28.573 1.00 70.38 330 THR A CA 1
ATOM 2647 C C . THR A 1 330 ? -43.868 30.494 -28.328 1.00 70.38 330 THR A C 1
ATOM 2649 O O . THR A 1 330 ? -44.989 30.529 -28.836 1.00 70.38 330 THR A O 1
ATOM 2652 N N . VAL A 1 331 ? -43.389 31.523 -27.618 1.00 71.19 331 VAL A N 1
ATOM 2653 C CA . VAL A 1 331 ? -44.139 32.776 -27.405 1.00 71.19 331 VAL A CA 1
ATOM 2654 C C . VAL A 1 331 ? -44.408 33.490 -28.733 1.00 71.19 331 VAL A C 1
ATOM 2656 O O . VAL A 1 331 ? -45.542 33.890 -28.991 1.00 71.19 331 VAL A O 1
ATOM 2659 N N . VAL A 1 332 ? -43.412 33.592 -29.619 1.00 75.06 332 VAL A N 1
ATOM 2660 C CA . VAL A 1 332 ? -43.578 34.185 -30.957 1.00 75.06 332 VAL A CA 1
ATOM 2661 C C . VAL A 1 332 ? -44.607 33.410 -31.789 1.00 75.06 332 VAL A C 1
ATOM 2663 O O . VAL A 1 332 ? -45.469 34.033 -32.408 1.00 75.06 332 VAL A O 1
ATOM 2666 N N . ALA A 1 333 ? -44.598 32.075 -31.755 1.00 73.31 333 ALA A N 1
ATOM 2667 C CA . ALA A 1 333 ? -45.594 31.251 -32.441 1.00 73.31 333 ALA A CA 1
ATOM 2668 C C . ALA A 1 333 ? -47.024 31.477 -31.905 1.00 73.31 333 ALA A C 1
ATOM 2670 O O . ALA A 1 333 ? -47.963 31.579 -32.696 1.00 73.31 333 ALA A O 1
ATOM 2671 N N . VAL A 1 334 ? -47.200 31.631 -30.587 1.00 79.00 334 VAL A N 1
ATOM 2672 C CA . VAL A 1 334 ? -48.496 31.976 -29.966 1.00 79.00 334 VAL A CA 1
ATOM 2673 C C . VAL A 1 334 ? -48.950 33.393 -30.352 1.00 79.00 334 VAL A C 1
ATOM 2675 O O . VAL A 1 334 ? -50.127 33.603 -30.665 1.00 79.00 334 VAL A O 1
ATOM 2678 N N . CYS A 1 335 ? -48.036 34.363 -30.418 1.00 77.69 335 CYS A N 1
ATOM 2679 C CA . CYS A 1 335 ? -48.337 35.724 -30.873 1.00 77.69 335 CYS A CA 1
ATOM 2680 C C . CYS A 1 335 ? -48.736 35.766 -32.360 1.00 77.69 335 CYS A C 1
ATOM 2682 O O . CYS A 1 335 ? -49.726 36.405 -32.711 1.00 77.69 335 CYS A O 1
ATOM 2684 N N . ILE A 1 336 ? -48.038 35.033 -33.234 1.00 82.38 336 ILE A N 1
ATOM 2685 C CA . ILE A 1 336 ? -48.399 34.913 -34.657 1.00 82.38 336 ILE A CA 1
ATOM 2686 C C . ILE A 1 336 ? -49.744 34.188 -34.814 1.00 82.38 336 ILE A C 1
ATOM 2688 O O . ILE A 1 336 ? -50.604 34.650 -35.562 1.00 82.38 336 ILE A O 1
ATOM 2692 N N . GLY A 1 337 ? -49.968 33.096 -34.075 1.00 77.25 337 GLY A N 1
ATOM 2693 C CA . GLY A 1 337 ? -51.223 32.342 -34.100 1.00 77.25 337 GLY A CA 1
ATOM 2694 C C . GLY A 1 337 ? -52.433 33.168 -33.652 1.00 77.25 337 GLY A C 1
ATOM 2695 O O . GLY A 1 337 ? -53.471 33.148 -34.311 1.00 77.25 337 GLY A O 1
ATOM 2696 N N . SER A 1 338 ? -52.296 33.947 -32.577 1.00 79.81 338 SER A N 1
ATOM 2697 C CA . SER A 1 338 ? -53.362 34.838 -32.096 1.00 79.81 338 SER A CA 1
ATOM 2698 C C . SER A 1 338 ? -53.606 36.029 -33.030 1.00 79.81 338 SER A C 1
ATOM 2700 O O . SER A 1 338 ? -54.764 36.340 -33.307 1.00 79.81 338 SER A O 1
ATOM 2702 N N . ALA A 1 339 ? -52.562 36.634 -33.609 1.00 81.31 339 ALA A N 1
ATOM 2703 C CA . ALA A 1 339 ? -52.714 37.653 -34.650 1.00 81.31 339 ALA A CA 1
ATOM 2704 C C . ALA A 1 339 ? -53.436 37.100 -35.894 1.00 81.31 339 ALA A C 1
ATOM 2706 O O . ALA A 1 339 ? -54.371 37.724 -36.397 1.00 81.31 339 ALA A O 1
ATOM 2707 N N . PHE A 1 340 ? -53.071 35.899 -36.355 1.00 85.00 340 PHE A N 1
ATOM 2708 C CA . PHE A 1 340 ? -53.736 35.241 -37.482 1.00 85.00 340 PHE A CA 1
ATOM 2709 C C . PHE A 1 340 ? -55.198 34.900 -37.158 1.00 85.00 340 PHE A C 1
ATOM 2711 O O . PHE A 1 340 ? -56.078 35.113 -37.988 1.00 85.00 340 PHE A O 1
ATOM 2718 N N . PHE A 1 341 ? -55.491 34.453 -35.933 1.00 84.12 341 PHE A N 1
ATOM 2719 C CA . PHE A 1 341 ? -56.858 34.205 -35.468 1.00 84.12 341 PHE A CA 1
ATOM 2720 C C . PHE A 1 341 ? -57.704 35.489 -35.419 1.00 84.12 341 PHE A C 1
ATOM 2722 O O . PHE A 1 341 ? -58.853 35.476 -35.855 1.00 84.12 341 PHE A O 1
ATOM 2729 N N . ILE A 1 342 ? -57.132 36.620 -34.988 1.00 85.69 342 ILE A N 1
ATOM 2730 C CA . ILE A 1 342 ? -57.786 37.939 -35.039 1.00 85.69 342 ILE A CA 1
ATOM 2731 C C . ILE A 1 342 ? -58.057 38.362 -36.490 1.00 85.69 342 ILE A C 1
ATOM 2733 O O . ILE A 1 342 ? -59.159 38.820 -36.789 1.00 85.69 342 ILE A O 1
ATOM 2737 N N . VAL A 1 343 ? -57.110 38.159 -37.413 1.00 86.06 343 VAL A N 1
ATOM 2738 C CA . VAL A 1 343 ? -57.313 38.430 -38.850 1.00 86.06 343 VAL A CA 1
ATOM 2739 C C . VAL A 1 343 ? -58.398 37.525 -39.441 1.00 86.06 343 VAL A C 1
ATOM 2741 O O . VAL A 1 343 ? -59.244 38.009 -40.189 1.00 86.06 343 VAL A O 1
ATOM 2744 N N . VAL A 1 344 ? -58.450 36.243 -39.068 1.00 85.00 344 VAL A N 1
ATOM 2745 C CA . VAL A 1 344 ? -59.524 35.320 -39.476 1.00 85.00 344 VAL A CA 1
ATOM 2746 C C . VAL A 1 344 ? -60.876 35.739 -38.888 1.00 85.00 344 VAL A C 1
ATOM 2748 O O . VAL A 1 344 ? -61.871 35.710 -39.610 1.00 85.00 344 VAL A O 1
ATOM 2751 N N . ILE A 1 345 ? -60.945 36.203 -37.636 1.00 84.50 345 ILE A N 1
ATOM 2752 C CA . ILE A 1 345 ? -62.173 36.768 -37.047 1.00 84.50 345 ILE A CA 1
ATOM 2753 C C . ILE A 1 345 ? -62.592 38.048 -37.779 1.00 84.50 345 ILE A C 1
ATOM 2755 O O . ILE A 1 345 ? -63.768 38.202 -38.104 1.00 84.50 345 ILE A O 1
ATOM 2759 N N . ALA A 1 346 ? -61.665 38.949 -38.103 1.00 83.75 346 ALA A N 1
ATOM 2760 C CA . ALA A 1 346 ? -61.967 40.170 -38.847 1.00 83.75 346 ALA A CA 1
ATOM 2761 C C . ALA A 1 346 ? -62.449 39.862 -40.277 1.00 83.75 346 ALA A C 1
ATOM 2763 O O . ALA A 1 346 ? -63.459 40.408 -40.722 1.00 83.75 346 ALA A O 1
ATOM 2764 N N . ALA A 1 347 ? -61.789 38.934 -40.975 1.00 82.31 347 ALA A N 1
ATOM 2765 C CA . ALA A 1 347 ? -62.160 38.493 -42.316 1.00 82.31 347 ALA A CA 1
ATOM 2766 C C . ALA A 1 347 ? -63.505 37.751 -42.336 1.00 82.31 347 ALA A C 1
ATOM 2768 O O . ALA A 1 347 ? -64.341 38.038 -43.191 1.00 82.31 347 ALA A O 1
ATOM 2769 N N . THR A 1 348 ? -63.764 36.853 -41.380 1.00 78.50 348 THR A N 1
ATOM 2770 C CA . THR A 1 348 ? -65.062 36.164 -41.258 1.00 78.50 348 THR A CA 1
ATOM 2771 C C . THR A 1 348 ? -66.174 37.101 -40.805 1.00 78.50 348 THR A C 1
ATOM 2773 O O . THR A 1 348 ? -67.274 37.000 -41.333 1.00 78.50 348 THR A O 1
ATOM 2776 N N . THR A 1 349 ? -65.909 38.071 -39.928 1.00 79.69 349 THR A N 1
ATOM 2777 C CA . THR A 1 349 ? -66.888 39.108 -39.555 1.00 79.69 349 THR A CA 1
ATOM 2778 C C . THR A 1 349 ? -67.197 40.024 -40.738 1.00 79.69 349 THR A C 1
ATOM 2780 O O . THR A 1 349 ? -68.362 40.313 -40.991 1.00 79.69 349 THR A O 1
ATOM 2783 N N . CYS A 1 350 ? -66.192 40.427 -41.521 1.00 77.62 350 CYS A N 1
ATOM 2784 C CA . CYS A 1 350 ? -66.384 41.218 -42.739 1.00 77.62 350 CYS A CA 1
ATOM 2785 C C . CYS A 1 350 ? -67.127 40.422 -43.829 1.00 77.62 350 CYS A C 1
ATOM 2787 O O . CYS A 1 350 ? -68.057 40.934 -44.454 1.00 77.62 350 CYS A O 1
ATOM 2789 N N . TYR A 1 351 ? -66.796 39.139 -44.006 1.00 78.31 351 TYR A N 1
ATOM 2790 C CA . TYR A 1 351 ? -67.524 38.224 -44.886 1.00 78.31 351 TYR A CA 1
ATOM 2791 C C . TYR A 1 351 ? -68.973 38.029 -44.424 1.00 78.31 351 TYR A C 1
ATOM 2793 O O . TYR A 1 351 ? -69.875 38.121 -45.247 1.00 78.31 351 TYR A O 1
ATOM 2801 N N . LEU A 1 352 ? -69.224 37.835 -43.125 1.00 75.69 352 LEU A N 1
ATOM 2802 C CA . LEU A 1 352 ? -70.569 37.715 -42.556 1.00 75.69 352 LEU A CA 1
ATOM 2803 C C . LEU A 1 352 ? -71.347 39.033 -42.608 1.00 75.69 352 LEU A C 1
ATOM 2805 O O . LEU A 1 352 ? -72.558 38.994 -42.785 1.00 75.69 352 LEU A O 1
ATOM 2809 N N . TYR A 1 353 ? -70.691 40.190 -42.527 1.00 73.38 353 TYR A N 1
ATOM 2810 C CA . TYR A 1 353 ? -71.316 41.495 -42.746 1.00 73.38 353 TYR A CA 1
ATOM 2811 C C . TYR A 1 353 ? -71.733 41.658 -44.216 1.00 73.38 353 TYR A C 1
ATOM 2813 O O . TYR A 1 353 ? -72.902 41.912 -44.505 1.00 73.38 353 TYR A O 1
ATOM 2821 N N . LYS A 1 354 ? -70.815 41.393 -45.157 1.00 70.62 354 LYS A N 1
ATOM 2822 C CA . LYS A 1 354 ? -71.085 41.405 -46.605 1.00 70.62 354 LYS A CA 1
ATOM 2823 C C . LYS A 1 354 ? -72.160 40.383 -46.999 1.00 70.62 354 LYS A C 1
ATOM 2825 O O . LYS A 1 354 ? -73.032 40.694 -47.804 1.00 70.62 354 LYS A O 1
ATOM 2830 N N . ARG A 1 355 ? -72.137 39.193 -46.392 1.00 62.94 355 ARG A N 1
ATOM 2831 C CA . ARG A 1 355 ? -73.126 38.124 -46.575 1.00 62.94 355 ARG A CA 1
ATOM 2832 C C . ARG A 1 355 ? -74.470 38.476 -45.941 1.00 62.94 355 ARG A C 1
ATOM 2834 O O . ARG A 1 355 ? -75.480 38.293 -46.596 1.00 62.94 355 ARG A O 1
ATOM 2841 N N . ARG A 1 356 ? -74.521 39.078 -44.749 1.00 57.09 356 ARG A N 1
ATOM 2842 C CA . ARG A 1 356 ? -75.767 39.575 -44.131 1.00 57.09 356 ARG A CA 1
ATOM 2843 C C . ARG A 1 356 ? -76.403 40.714 -44.932 1.00 57.09 356 ARG A C 1
ATOM 2845 O O . ARG A 1 356 ? -77.623 40.809 -44.960 1.00 57.09 356 ARG A O 1
ATOM 2852 N N . ASN A 1 357 ? -75.600 41.513 -45.637 1.00 54.06 357 ASN A N 1
ATOM 2853 C CA . ASN A 1 357 ? -76.085 42.494 -46.614 1.00 54.06 357 ASN A CA 1
ATOM 2854 C C . ASN A 1 357 ? -76.528 41.857 -47.954 1.00 54.06 357 ASN A C 1
ATOM 2856 O O . ASN A 1 357 ? -77.135 42.528 -48.779 1.00 54.06 357 ASN A O 1
ATOM 2860 N N . SER A 1 358 ? -76.238 40.567 -48.165 1.00 50.72 358 SER A N 1
ATOM 2861 C CA . SER A 1 358 ? -76.680 39.747 -49.306 1.00 50.72 358 SER A CA 1
ATOM 2862 C C . SER A 1 358 ? -77.799 38.752 -48.944 1.00 50.72 358 SER A C 1
ATOM 2864 O O . SER A 1 358 ? -78.469 38.243 -49.835 1.00 50.72 358 SER A O 1
ATOM 2866 N N . GLU A 1 359 ? -78.011 38.469 -47.655 1.00 44.47 359 GLU A N 1
ATOM 2867 C CA . GLU A 1 359 ? -78.976 37.500 -47.114 1.00 44.47 359 GLU A CA 1
ATOM 2868 C C . GLU A 1 359 ? -80.122 38.189 -46.352 1.00 44.47 359 GLU A C 1
ATOM 2870 O O . GLU A 1 359 ? -80.678 37.654 -45.396 1.00 44.47 359 GLU A O 1
ATOM 2875 N N . GLN A 1 360 ? -80.569 39.351 -46.844 1.00 41.56 360 GLN A N 1
ATOM 2876 C CA . GLN A 1 360 ? -81.957 39.784 -46.618 1.00 41.56 360 GLN A CA 1
ATOM 2877 C C . GLN A 1 360 ? -82.958 38.934 -47.445 1.00 41.56 360 GLN A C 1
ATOM 2879 O O . GLN A 1 360 ? -84.170 39.093 -47.325 1.00 41.56 360 GLN A O 1
ATOM 2884 N N . PHE A 1 361 ? -82.444 38.000 -48.258 1.00 38.38 361 PHE A N 1
ATOM 2885 C CA . PHE A 1 361 ? -83.164 37.108 -49.166 1.00 38.38 361 PHE A CA 1
ATOM 2886 C C . PHE A 1 361 ? -82.727 35.640 -48.930 1.00 38.38 361 PHE A C 1
ATOM 2888 O O . PHE A 1 361 ? -81.899 35.095 -49.651 1.00 38.38 361 PHE A O 1
ATOM 2895 N N . GLY A 1 362 ? -83.240 34.994 -47.876 1.00 32.34 362 GLY A N 1
ATOM 2896 C CA . GLY A 1 362 ? -82.884 33.602 -47.541 1.00 32.34 362 GLY A CA 1
ATOM 2897 C C . GLY A 1 362 ? -83.372 33.178 -46.155 1.00 32.34 362 GLY A C 1
ATOM 2898 O O . GLY A 1 362 ? -82.743 33.478 -45.146 1.00 32.34 362 GLY A O 1
ATOM 2899 N N . HIS A 1 363 ? -84.526 32.514 -46.078 1.00 34.81 363 HIS A N 1
ATOM 2900 C CA . HIS A 1 363 ? -85.278 32.359 -44.827 1.00 34.81 363 HIS A CA 1
ATOM 2901 C C . HIS A 1 363 ? -85.386 30.885 -44.386 1.00 34.81 363 HIS A C 1
ATOM 2903 O O . HIS A 1 363 ? -85.758 30.046 -45.199 1.00 34.81 363 HIS A O 1
ATOM 2909 N N . LYS A 1 364 ? -85.203 30.633 -43.075 1.00 31.81 364 LYS A N 1
ATOM 2910 C CA . LYS A 1 364 ? -85.568 29.414 -42.301 1.00 31.81 364 LYS A CA 1
ATOM 2911 C C . LYS A 1 364 ? -84.698 28.160 -42.566 1.00 31.81 364 LYS A C 1
ATOM 2913 O O . LYS A 1 364 ? -84.503 27.769 -43.703 1.00 31.81 364 LYS A O 1
ATOM 2918 N N . THR A 1 365 ? -84.006 27.560 -41.585 1.00 29.31 365 THR A N 1
ATOM 2919 C CA . THR A 1 365 ? -84.408 26.962 -40.278 1.00 29.31 365 THR A CA 1
ATOM 2920 C C . THR A 1 365 ? -84.867 25.505 -40.395 1.00 29.31 365 THR A C 1
ATOM 2922 O O . THR A 1 365 ? -85.915 25.257 -40.976 1.00 29.31 365 THR A O 1
ATOM 2925 N N . LEU A 1 366 ? -84.173 24.584 -39.702 1.00 31.28 366 LEU A N 1
ATOM 2926 C CA . LEU A 1 366 ? -84.782 23.455 -38.970 1.00 31.28 366 LEU A CA 1
ATOM 2927 C C . LEU A 1 366 ? -83.805 22.834 -37.938 1.00 31.28 366 LEU A C 1
ATOM 2929 O O . LEU A 1 366 ? -82.598 23.044 -38.015 1.00 31.28 366 LEU A O 1
ATOM 2933 N N . LEU A 1 367 ? -84.348 22.113 -36.947 1.00 30.20 367 LEU A N 1
ATOM 2934 C CA . LEU A 1 367 ? -83.667 21.541 -35.769 1.00 30.20 367 LEU A CA 1
ATOM 2935 C C . LEU A 1 367 ? -84.199 20.125 -35.484 1.00 30.20 367 LEU A C 1
ATOM 2937 O O . LEU A 1 367 ? -85.411 19.933 -35.555 1.00 30.20 367 LEU A O 1
ATOM 2941 N N . ILE A 1 368 ? -83.350 19.183 -35.044 1.00 32.66 368 ILE A N 1
ATOM 2942 C CA . ILE A 1 368 ? -83.762 17.895 -34.431 1.00 32.66 368 ILE A CA 1
ATOM 2943 C C . ILE A 1 368 ? -82.851 17.559 -33.218 1.00 32.66 368 ILE A C 1
ATOM 2945 O O . ILE A 1 368 ? -81.688 17.955 -33.184 1.00 32.66 368 ILE A O 1
ATOM 2949 N N . LYS A 1 369 ? -83.396 16.866 -32.198 1.00 28.73 369 LYS A N 1
ATOM 2950 C CA . LYS A 1 369 ? -82.778 16.472 -30.900 1.00 28.73 369 LYS A CA 1
ATOM 2951 C C . LYS A 1 369 ? -83.209 15.049 -30.474 1.00 28.73 369 LYS A C 1
ATOM 2953 O O . LYS A 1 369 ? -84.350 14.707 -30.781 1.00 28.73 369 LYS A O 1
ATOM 2958 N N . ARG A 1 370 ? -82.382 14.336 -29.665 1.00 28.92 370 ARG A N 1
ATOM 2959 C CA . ARG A 1 370 ? -82.670 13.299 -28.600 1.00 28.92 370 ARG A CA 1
ATOM 2960 C C . ARG A 1 370 ? -81.527 12.244 -28.487 1.00 28.92 370 ARG A C 1
ATOM 2962 O O . ARG A 1 370 ? -80.748 12.160 -29.425 1.00 28.92 370 ARG A O 1
ATOM 2969 N N . ASN A 1 371 ? -81.446 11.320 -27.502 1.00 28.27 371 ASN A N 1
ATOM 2970 C CA . ASN A 1 371 ? -81.381 11.402 -26.011 1.00 28.27 371 ASN A CA 1
ATOM 2971 C C . ASN A 1 371 ? -81.187 9.986 -25.345 1.00 28.27 371 ASN A C 1
ATOM 2973 O O . ASN A 1 371 ? -81.960 9.092 -25.661 1.00 28.27 371 ASN A O 1
ATOM 2977 N N . ILE A 1 372 ? -80.213 9.842 -24.414 1.00 33.06 372 ILE A N 1
ATOM 2978 C CA . ILE A 1 372 ? -80.100 9.056 -23.118 1.00 33.06 372 ILE A CA 1
ATOM 2979 C C . ILE A 1 372 ? -81.298 8.133 -22.692 1.00 33.06 372 ILE A C 1
ATOM 2981 O O . ILE A 1 372 ? -82.407 8.664 -22.812 1.00 33.06 372 ILE A O 1
ATOM 2985 N N . PRO A 1 373 ? -81.165 6.867 -22.132 1.00 41.94 373 PRO A N 1
ATOM 2986 C CA . PRO A 1 373 ? -80.327 6.446 -20.948 1.00 41.94 373 PRO A CA 1
ATOM 2987 C C . PRO A 1 373 ? -79.805 4.954 -20.737 1.00 41.94 373 PRO A C 1
ATOM 2989 O O . PRO A 1 373 ? -80.334 4.008 -21.301 1.00 41.94 373 PRO A O 1
ATOM 2992 N N . VAL A 1 374 ? -78.776 4.787 -19.862 1.00 32.12 374 VAL A N 1
ATOM 2993 C CA . VAL A 1 374 ? -78.538 3.905 -18.640 1.00 32.12 374 VAL A CA 1
ATOM 2994 C C . VAL A 1 374 ? -79.177 2.485 -18.425 1.00 32.12 374 VAL A C 1
ATOM 2996 O O . VAL A 1 374 ? -80.387 2.401 -18.581 1.00 32.12 374 VAL A O 1
ATOM 2999 N N . ASP A 1 375 ? -78.423 1.446 -17.920 1.00 27.62 375 ASP A N 1
ATOM 3000 C CA . ASP A 1 375 ? -78.561 0.780 -16.552 1.00 27.62 375 ASP A CA 1
ATOM 3001 C C . ASP A 1 375 ? -77.622 -0.434 -16.116 1.00 27.62 375 ASP A C 1
ATOM 3003 O O . ASP A 1 375 ? -77.136 -1.159 -16.975 1.00 27.62 375 ASP A O 1
ATOM 3007 N N . GLN A 1 376 ? -77.424 -0.626 -14.772 1.00 29.05 376 GLN A N 1
ATOM 3008 C CA . GLN A 1 376 ? -77.104 -1.800 -13.840 1.00 29.05 376 GLN A CA 1
ATOM 3009 C C . GLN A 1 376 ? -76.146 -3.026 -14.169 1.00 29.05 376 GLN A C 1
ATOM 3011 O O . GLN A 1 376 ? -75.930 -3.319 -15.333 1.00 29.05 376 GLN A O 1
ATOM 3016 N N . SER A 1 377 ? -75.593 -3.897 -13.252 1.00 28.81 377 SER A N 1
ATOM 3017 C CA . SER A 1 377 ? -75.221 -3.924 -11.777 1.00 28.81 377 SER A CA 1
ATOM 3018 C C . SER A 1 377 ? -74.492 -5.248 -11.261 1.00 28.81 377 SER A C 1
ATOM 3020 O O . SER A 1 377 ? -74.235 -6.120 -12.083 1.00 28.81 377 SER A O 1
ATOM 3022 N N . ILE A 1 378 ? -74.227 -5.422 -9.919 1.00 30.30 378 ILE A N 1
ATOM 3023 C CA . ILE A 1 378 ? -73.838 -6.656 -9.091 1.00 30.30 378 ILE A CA 1
ATOM 3024 C C . ILE A 1 378 ? -72.318 -7.096 -9.002 1.00 30.30 378 ILE A C 1
ATOM 3026 O O . ILE A 1 378 ? -71.599 -6.814 -9.949 1.00 30.30 378 ILE A O 1
ATOM 3030 N N . SER A 1 379 ? -71.646 -7.730 -7.974 1.00 26.75 379 SER A N 1
ATOM 3031 C CA . SER A 1 379 ? -71.820 -8.237 -6.543 1.00 26.75 379 SER A CA 1
ATOM 3032 C C . SER A 1 379 ? -71.602 -9.792 -6.320 1.00 26.75 379 SER A C 1
ATOM 3034 O O . SER A 1 379 ? -72.123 -10.530 -7.141 1.00 26.75 379 SER A O 1
ATOM 3036 N N . PHE A 1 380 ? -70.966 -10.453 -5.292 1.00 26.84 380 PHE A N 1
ATOM 3037 C CA . PHE A 1 380 ? -70.063 -10.165 -4.114 1.00 26.84 380 PHE A CA 1
ATOM 3038 C C . PHE A 1 380 ? -69.461 -11.454 -3.379 1.00 26.84 380 PHE A C 1
ATOM 3040 O O . PHE A 1 380 ? -70.116 -12.486 -3.374 1.00 26.84 380 PHE A O 1
ATOM 3047 N N . LYS A 1 381 ? -68.335 -11.327 -2.604 1.00 25.92 381 LYS A N 1
ATOM 3048 C CA . LYS A 1 381 ? -67.859 -12.042 -1.332 1.00 25.92 381 LYS A CA 1
ATOM 3049 C C . LYS A 1 381 ? -67.334 -13.536 -1.205 1.00 25.92 381 LYS A C 1
ATOM 3051 O O . LYS A 1 381 ? -68.064 -14.466 -1.487 1.00 25.92 381 LYS A O 1
ATOM 3056 N N . LYS A 1 382 ? -66.122 -13.696 -0.577 1.00 27.48 382 LYS A N 1
ATOM 3057 C CA . LYS A 1 382 ? -65.598 -14.521 0.608 1.00 27.48 382 LYS A CA 1
ATOM 3058 C C . LYS A 1 382 ? -66.146 -15.950 0.996 1.00 27.48 382 LYS A C 1
ATOM 3060 O O . LYS A 1 382 ? -67.305 -16.197 0.728 1.00 27.48 382 LYS A O 1
ATOM 3065 N N . SER A 1 383 ? -65.490 -16.890 1.750 1.00 26.77 383 SER A N 1
ATOM 3066 C CA . SER A 1 383 ? -64.123 -17.112 2.367 1.00 26.77 383 SER A CA 1
ATOM 3067 C C . SER A 1 383 ? -63.936 -18.502 3.106 1.00 26.77 383 SER A C 1
ATOM 3069 O O . SER A 1 383 ? -64.940 -19.144 3.388 1.00 26.77 383 SER A O 1
ATOM 3071 N N . SER A 1 384 ? -62.704 -18.853 3.590 1.00 27.45 384 SER A N 1
ATOM 3072 C CA . SER A 1 384 ? -62.307 -19.765 4.750 1.00 27.45 384 SER A CA 1
ATOM 3073 C C . SER A 1 384 ? -62.522 -21.320 4.699 1.00 27.45 384 SER A C 1
ATOM 3075 O O . SER A 1 384 ? -63.404 -21.740 3.970 1.00 27.45 384 SER A O 1
ATOM 3077 N N . ALA A 1 385 ? -61.868 -22.250 5.465 1.00 27.94 385 ALA A N 1
ATOM 3078 C CA . ALA A 1 385 ? -60.573 -22.377 6.230 1.00 27.94 385 ALA A CA 1
ATOM 3079 C C . ALA A 1 385 ? -60.388 -23.816 6.898 1.00 27.94 385 ALA A C 1
ATOM 3081 O O . ALA A 1 385 ? -61.309 -24.613 6.780 1.00 27.94 385 ALA A O 1
ATOM 3082 N N . VAL A 1 386 ? -59.290 -24.093 7.676 1.00 26.50 386 VAL A N 1
ATOM 3083 C CA . VAL A 1 386 ? -59.147 -25.027 8.881 1.00 26.50 386 VAL A CA 1
ATOM 3084 C C . VAL A 1 386 ? -58.342 -26.399 8.862 1.00 26.50 386 VAL A C 1
ATOM 3086 O O . VAL A 1 386 ? -58.802 -27.379 8.298 1.00 26.50 386 VAL A O 1
ATOM 3089 N N . LYS A 1 387 ? -57.245 -26.471 9.683 1.00 26.00 387 LYS A N 1
ATOM 3090 C CA . LYS A 1 387 ? -56.594 -27.552 10.547 1.00 26.00 387 LYS A CA 1
ATOM 3091 C C . LYS A 1 387 ? -55.889 -28.879 10.071 1.00 26.00 387 LYS A C 1
ATOM 3093 O O . LYS A 1 387 ? -56.146 -29.425 9.010 1.00 26.00 387 LYS A O 1
ATOM 3098 N N . SER A 1 388 ? -54.994 -29.370 10.968 1.00 31.98 388 SER A N 1
ATOM 3099 C CA . SER A 1 388 ? -54.109 -30.593 11.013 1.00 31.98 388 SER A CA 1
ATOM 3100 C C . SER A 1 388 ? -54.639 -31.692 12.003 1.00 31.98 388 SER A C 1
ATOM 3102 O O . SER A 1 388 ? -55.679 -31.376 12.592 1.00 31.98 388 SER A O 1
ATOM 3104 N N . PRO A 1 389 ? -54.021 -32.903 12.286 1.00 39.00 389 PRO A N 1
ATOM 3105 C CA . PRO A 1 389 ? -52.683 -33.104 12.957 1.00 39.00 389 PRO A CA 1
ATOM 3106 C C . PRO A 1 389 ? -51.904 -34.489 12.862 1.00 39.00 389 PRO A C 1
ATOM 3108 O O . PRO A 1 389 ? -52.445 -35.492 12.418 1.00 39.00 389 PRO A O 1
ATOM 3111 N N . GLY A 1 390 ? -50.671 -34.563 13.432 1.00 25.88 390 GLY A N 1
ATOM 3112 C CA . GLY A 1 390 ? -49.968 -35.771 13.998 1.00 25.88 390 GLY A CA 1
ATOM 3113 C C . GLY A 1 390 ? -49.176 -36.734 13.062 1.00 25.88 390 GLY A C 1
ATOM 3114 O O . GLY A 1 390 ? -49.389 -36.690 11.859 1.00 25.88 390 GLY A O 1
ATOM 3115 N N . SER A 1 391 ? -48.270 -37.652 13.495 1.00 26.70 391 SER A N 1
ATOM 3116 C CA . SER A 1 391 ? -47.453 -37.821 14.741 1.00 26.70 391 SER A CA 1
ATOM 3117 C C . SER A 1 391 ? -46.390 -38.974 14.651 1.00 26.70 391 SER A C 1
ATOM 3119 O O . SER A 1 391 ? -46.760 -40.087 14.300 1.00 26.70 391 SER A O 1
ATOM 3121 N N . GLY A 1 392 ? -45.127 -38.767 15.100 1.00 25.69 392 GLY A N 1
ATOM 3122 C CA . GLY A 1 392 ? -44.101 -39.811 15.447 1.00 25.69 392 GLY A CA 1
ATOM 3123 C C . GLY A 1 392 ? -43.278 -40.485 14.306 1.00 25.69 392 GLY A C 1
ATOM 3124 O O . GLY A 1 392 ? -43.667 -40.370 13.154 1.00 25.69 392 GLY A O 1
ATOM 3125 N N . ALA A 1 393 ? -42.148 -41.212 14.512 1.00 27.47 393 ALA A N 1
ATOM 3126 C CA . ALA A 1 393 ? -41.205 -41.340 15.657 1.00 27.47 393 ALA A CA 1
ATOM 3127 C C . ALA A 1 393 ? -39.876 -42.145 15.341 1.00 27.47 393 ALA A C 1
ATOM 3129 O O . ALA A 1 393 ? -39.920 -43.102 14.579 1.00 27.47 393 ALA A O 1
ATOM 3130 N N . VAL A 1 394 ? -38.762 -41.858 16.070 1.00 27.77 394 VAL A N 1
ATOM 3131 C CA . VAL A 1 394 ? -37.779 -42.820 16.707 1.00 27.77 394 VAL A CA 1
ATOM 3132 C C . VAL A 1 394 ? -36.491 -43.421 16.007 1.00 27.77 394 VAL A C 1
ATOM 3134 O O . VAL A 1 394 ? -36.578 -44.230 15.096 1.00 27.77 394 VAL A O 1
ATOM 3137 N N . LEU A 1 395 ? -35.301 -43.156 16.627 1.00 27.02 395 LEU A N 1
ATOM 3138 C CA . LEU A 1 395 ? -33.960 -43.866 16.647 1.00 27.02 395 LEU A CA 1
ATOM 3139 C C . LEU A 1 395 ? -33.076 -43.954 15.349 1.00 27.02 395 LEU A C 1
ATOM 3141 O O . LEU A 1 395 ? -33.586 -43.726 14.265 1.00 27.02 395 LEU A O 1
ATOM 3145 N N . LYS A 1 396 ? -31.736 -44.227 15.336 1.00 26.88 396 LYS A N 1
ATOM 3146 C CA . LYS A 1 396 ? -30.703 -44.670 16.342 1.00 26.88 396 LYS A CA 1
ATOM 3147 C C . LYS A 1 396 ? -29.250 -44.130 16.046 1.00 26.88 396 LYS A C 1
ATOM 3149 O O . LYS A 1 396 ? -29.111 -43.196 15.269 1.00 26.88 396 LYS A O 1
ATOM 3154 N N . LYS A 1 397 ? -28.174 -44.654 16.690 1.00 24.86 397 LYS A N 1
ATOM 3155 C CA . LYS A 1 397 ? -26.782 -44.085 16.777 1.00 24.86 397 LYS A CA 1
ATOM 3156 C C . LYS A 1 397 ? -25.614 -45.009 16.309 1.00 24.86 397 LYS A C 1
ATOM 3158 O O . LYS A 1 397 ? -25.655 -46.179 16.666 1.00 24.86 397 LYS A O 1
ATOM 3163 N N . SER A 1 398 ? -24.514 -44.406 15.793 1.00 31.75 398 SER A N 1
ATOM 3164 C CA . SER A 1 398 ? -23.060 -44.764 15.990 1.00 31.75 398 SER A CA 1
ATOM 3165 C C . SER A 1 398 ? -22.556 -46.167 15.514 1.00 31.75 398 SER A C 1
ATOM 3167 O O . SER A 1 398 ? -23.400 -46.925 15.049 1.00 31.75 398 SER A O 1
ATOM 3169 N N . PRO A 1 399 ? -21.240 -46.565 15.580 1.00 35.00 399 PRO A N 1
ATOM 3170 C CA . PRO A 1 399 ? -20.034 -45.954 16.199 1.00 35.00 399 PRO A CA 1
ATOM 3171 C C . PRO A 1 399 ? -18.701 -46.005 15.374 1.00 35.00 399 PRO A C 1
ATOM 3173 O O . PRO A 1 399 ? -18.695 -46.319 14.188 1.00 35.00 399 PRO A O 1
ATOM 3176 N N . SER A 1 400 ? -17.564 -45.726 16.039 1.00 27.97 400 SER A N 1
ATOM 3177 C CA . SER A 1 400 ? -16.164 -45.850 15.555 1.00 27.97 400 SER A CA 1
ATOM 3178 C C . SER A 1 400 ? -15.381 -46.957 16.304 1.00 27.97 400 SER A C 1
ATOM 3180 O O . SER A 1 400 ? -15.797 -47.318 17.406 1.00 27.97 400 SER A O 1
ATOM 3182 N N . PRO A 1 401 ? -14.211 -47.422 15.807 1.00 33.66 401 PRO A N 1
ATOM 3183 C CA . PRO A 1 401 ? -13.226 -48.200 16.579 1.00 33.66 401 PRO A CA 1
ATOM 3184 C C . PRO A 1 401 ? -11.895 -47.448 16.860 1.00 33.66 401 PRO A C 1
ATOM 3186 O O . PRO A 1 401 ? -11.686 -46.328 16.395 1.00 33.66 401 PRO A O 1
ATOM 3189 N N . THR A 1 402 ? -11.007 -48.060 17.656 1.00 27.34 402 THR A N 1
ATOM 3190 C CA . THR A 1 402 ? -9.856 -47.442 18.361 1.00 27.34 402 THR A CA 1
ATOM 3191 C C . THR A 1 402 ? -8.477 -48.027 17.991 1.00 27.34 402 THR A C 1
ATOM 3193 O O . THR A 1 402 ? -8.385 -49.044 17.307 1.00 27.34 402 THR A O 1
ATOM 3196 N N . GLY A 1 403 ? -7.387 -47.414 18.485 1.00 26.47 403 GLY A N 1
ATOM 3197 C CA . GLY A 1 403 ? -6.028 -47.978 18.438 1.00 26.47 403 GLY A CA 1
ATOM 3198 C C . GLY A 1 403 ? -5.029 -47.249 19.355 1.00 26.47 403 GLY A C 1
ATOM 3199 O O . GLY A 1 403 ? -4.801 -46.056 19.185 1.00 26.47 403 GLY A O 1
ATOM 3200 N N . ASN A 1 404 ? -4.427 -47.968 20.311 1.00 27.16 404 ASN A N 1
ATOM 3201 C CA . ASN A 1 404 ? -3.453 -47.446 21.290 1.00 27.16 404 ASN A CA 1
ATOM 3202 C C . ASN A 1 404 ? -1.994 -47.738 20.885 1.00 27.16 404 ASN A C 1
ATOM 3204 O O . ASN A 1 404 ? -1.741 -48.733 20.204 1.00 27.16 404 ASN A O 1
ATOM 3208 N N . LYS A 1 405 ? -1.031 -46.969 21.428 1.00 25.70 405 LYS A N 1
ATOM 3209 C CA . LYS A 1 405 ? 0.319 -47.446 21.818 1.00 25.70 405 LYS A CA 1
ATOM 3210 C C . LYS A 1 405 ? 1.029 -46.466 22.772 1.00 25.70 405 LYS A C 1
ATOM 3212 O O . LYS A 1 405 ? 0.613 -45.319 22.892 1.00 25.70 405 LYS A O 1
ATOM 3217 N N . SER A 1 406 ? 2.039 -46.964 23.489 1.00 28.70 406 SER A N 1
ATOM 3218 C CA . SER A 1 406 ? 2.684 -46.367 24.678 1.00 28.70 406 SER A CA 1
ATOM 3219 C C . SER A 1 406 ? 4.178 -46.006 24.448 1.00 28.70 406 SER A C 1
ATOM 3221 O O . SER A 1 406 ? 4.702 -46.348 23.386 1.00 28.70 406 SER A O 1
ATOM 3223 N N . PRO A 1 407 ? 4.857 -45.283 25.374 1.00 41.75 407 PRO A N 1
ATOM 3224 C CA . PRO A 1 407 ? 6.056 -44.494 25.047 1.00 41.75 407 PRO A CA 1
ATOM 3225 C C . PRO A 1 407 ? 7.411 -45.034 25.573 1.00 41.75 407 PRO A C 1
ATOM 3227 O O . PRO A 1 407 ? 7.436 -45.734 26.584 1.00 41.75 407 PRO A O 1
ATOM 3230 N N . PRO A 1 408 ? 8.523 -44.596 24.950 1.00 32.47 408 PRO A N 1
ATOM 3231 C CA . PRO A 1 408 ? 9.852 -44.358 25.544 1.00 32.47 408 PRO A CA 1
ATOM 3232 C C . PRO A 1 408 ? 10.149 -42.833 25.679 1.00 32.47 408 PRO A C 1
ATOM 3234 O O . PRO A 1 408 ? 9.478 -42.031 25.031 1.00 32.47 408 PRO A O 1
ATOM 3237 N N . ASP A 1 409 ? 11.150 -42.320 26.410 1.00 34.62 409 ASP A N 1
ATOM 3238 C CA . ASP A 1 409 ? 11.921 -42.848 27.553 1.00 34.62 409 ASP A CA 1
ATOM 3239 C C . ASP A 1 409 ? 12.577 -41.689 28.349 1.00 34.62 409 ASP A C 1
ATOM 3241 O O . ASP A 1 409 ? 12.754 -40.591 27.816 1.00 34.62 409 ASP A O 1
ATOM 3245 N N . LYS A 1 410 ? 12.927 -41.913 29.628 1.00 40.91 410 LYS A N 1
ATOM 3246 C CA . LYS A 1 410 ? 13.129 -40.827 30.622 1.00 40.91 410 LYS A CA 1
ATOM 3247 C C . LYS A 1 410 ? 14.523 -40.192 30.751 1.00 40.91 410 LYS A C 1
ATOM 3249 O O . LYS A 1 410 ? 14.638 -39.112 31.325 1.00 40.91 410 LYS A O 1
ATOM 3254 N N . GLU A 1 411 ? 15.597 -40.788 30.237 1.00 36.34 411 GLU A N 1
ATOM 3255 C CA . GLU A 1 411 ? 16.957 -40.274 30.522 1.00 36.34 411 GLU A CA 1
ATOM 3256 C C . GLU A 1 411 ? 17.334 -38.978 29.774 1.00 36.34 411 GLU A C 1
ATOM 3258 O O . GLU A 1 411 ? 18.259 -38.275 30.182 1.00 36.34 411 GLU A O 1
ATOM 3263 N N . ASN A 1 412 ? 16.589 -38.594 28.731 1.00 40.28 412 ASN A N 1
ATOM 3264 C CA . ASN A 1 412 ? 16.788 -37.303 28.055 1.00 40.28 412 ASN A CA 1
ATOM 3265 C C . ASN A 1 412 ? 16.153 -36.111 28.801 1.00 40.28 412 ASN A C 1
ATOM 3267 O O . ASN A 1 412 ? 16.515 -34.964 28.526 1.00 40.28 412 ASN A O 1
ATOM 3271 N N . GLU A 1 413 ? 15.237 -36.348 29.749 1.00 39.09 413 GLU A N 1
ATOM 3272 C CA . GLU A 1 413 ? 14.489 -35.281 30.435 1.00 39.09 413 GLU A CA 1
ATOM 3273 C C . GLU A 1 413 ? 15.424 -34.365 31.252 1.00 39.09 413 GLU A C 1
ATOM 3275 O O . GLU A 1 413 ? 15.310 -33.141 31.181 1.00 39.09 413 GLU A O 1
ATOM 3280 N N . LEU A 1 414 ? 16.425 -34.935 31.938 1.00 36.41 414 LEU A N 1
ATOM 3281 C CA . LEU A 1 414 ? 17.357 -34.181 32.793 1.00 36.41 414 LEU A CA 1
ATOM 3282 C C . LEU A 1 414 ? 18.333 -33.272 32.026 1.00 36.41 414 LEU A C 1
ATOM 3284 O O . LEU A 1 414 ? 18.812 -32.296 32.599 1.00 36.41 414 LEU A O 1
ATOM 3288 N N . LYS A 1 415 ? 18.636 -33.555 30.751 1.00 33.06 415 LYS A N 1
ATOM 3289 C CA . LYS A 1 415 ? 19.482 -32.666 29.927 1.00 33.06 415 LYS A CA 1
ATOM 3290 C C . LYS A 1 415 ? 18.673 -31.578 29.222 1.00 33.06 415 LYS A C 1
ATOM 3292 O O . LYS A 1 415 ? 19.166 -30.465 29.087 1.00 33.06 415 LYS A O 1
ATOM 3297 N N . ALA A 1 416 ? 17.427 -31.863 28.840 1.00 39.22 416 ALA A N 1
ATOM 3298 C CA . ALA A 1 416 ? 16.549 -30.879 28.206 1.00 39.22 416 ALA A CA 1
ATOM 3299 C C . ALA A 1 416 ? 16.075 -29.763 29.163 1.00 39.22 416 ALA A C 1
ATOM 3301 O O . ALA A 1 416 ? 15.752 -28.666 28.709 1.00 39.22 416 ALA A O 1
ATOM 3302 N N . MET A 1 417 ? 16.039 -30.016 30.479 1.00 38.16 417 MET A N 1
ATOM 3303 C CA . MET A 1 417 ? 15.532 -29.057 31.473 1.00 38.16 417 MET A CA 1
ATOM 3304 C C . MET A 1 417 ? 16.280 -27.713 31.513 1.00 38.16 417 MET A C 1
ATOM 3306 O O . MET A 1 417 ? 15.641 -26.682 31.722 1.00 38.16 417 MET A O 1
ATOM 3310 N N . ASN A 1 418 ? 17.601 -27.693 31.303 1.00 39.22 418 ASN A N 1
ATOM 3311 C CA . ASN A 1 418 ? 18.406 -26.479 31.509 1.00 39.22 418 ASN A CA 1
ATOM 3312 C C . ASN A 1 418 ? 18.399 -25.490 30.327 1.00 39.22 418 ASN A C 1
ATOM 3314 O O . ASN A 1 418 ? 18.811 -24.348 30.507 1.00 39.22 418 ASN A O 1
ATOM 3318 N N . GLU A 1 419 ? 17.906 -25.877 29.145 1.00 47.47 419 GLU A N 1
ATOM 3319 C CA . GLU A 1 419 ? 17.809 -24.989 27.967 1.00 47.47 419 GLU A CA 1
ATOM 3320 C C . GLU A 1 419 ? 16.419 -24.338 27.804 1.00 47.47 419 GLU A C 1
ATOM 3322 O O . GLU A 1 419 ? 16.177 -23.609 26.844 1.00 47.47 419 GLU A O 1
ATOM 3327 N N . MET A 1 420 ? 15.477 -24.610 28.715 1.00 57.66 420 MET A N 1
ATOM 3328 C CA . MET A 1 420 ? 14.057 -24.260 28.551 1.00 57.66 420 MET A CA 1
ATOM 3329 C C . MET A 1 420 ? 13.515 -23.203 29.529 1.00 57.66 420 MET A C 1
ATOM 3331 O O . MET A 1 420 ? 12.322 -22.898 29.486 1.00 57.66 420 MET A O 1
ATOM 3335 N N . PHE A 1 421 ? 14.349 -22.628 30.400 1.00 74.56 421 PHE A N 1
ATOM 3336 C CA . PHE A 1 421 ? 13.901 -21.625 31.368 1.00 74.56 421 PHE A CA 1
ATOM 3337 C C . PHE A 1 421 ? 13.819 -20.220 30.745 1.00 74.56 421 PHE A C 1
ATOM 3339 O O . PHE A 1 421 ? 14.836 -19.582 30.492 1.00 74.56 421 PHE A O 1
ATOM 3346 N N . LEU A 1 422 ? 12.594 -19.730 30.523 1.00 83.12 422 LEU A N 1
ATOM 3347 C CA . LEU A 1 422 ? 12.304 -18.405 29.947 1.00 83.12 422 LEU A CA 1
ATOM 3348 C C . LEU A 1 422 ? 11.929 -17.352 31.010 1.00 83.12 422 LEU A C 1
ATOM 3350 O O . LEU A 1 422 ? 11.281 -16.350 30.698 1.00 83.12 422 LEU A O 1
ATOM 3354 N N . GLY A 1 423 ? 12.285 -17.603 32.270 1.00 88.94 423 GLY A N 1
ATOM 3355 C CA . GLY A 1 423 ? 11.914 -16.768 33.407 1.00 88.94 423 GLY A CA 1
ATOM 3356 C C . GLY A 1 423 ? 10.566 -17.122 34.041 1.00 88.94 423 GLY A C 1
ATOM 3357 O O . GLY A 1 423 ? 9.932 -18.137 33.735 1.00 88.94 423 GLY A O 1
ATOM 3358 N N . LYS A 1 424 ? 10.126 -16.269 34.968 1.00 93.94 424 LYS A N 1
ATOM 3359 C CA . LYS A 1 424 ? 8.915 -16.431 35.789 1.00 93.94 424 LYS A CA 1
ATOM 3360 C C . LYS A 1 424 ? 8.031 -15.195 35.732 1.00 93.94 424 LYS A C 1
ATOM 3362 O O . LYS A 1 424 ? 8.522 -14.073 35.804 1.00 93.94 424 LYS A O 1
ATOM 3367 N N . LEU A 1 425 ? 6.719 -15.408 35.681 1.00 95.31 425 LEU A N 1
ATOM 3368 C CA . LEU A 1 425 ? 5.688 -14.382 35.809 1.00 95.31 425 LEU A CA 1
ATOM 3369 C C . LEU A 1 425 ? 5.097 -14.402 37.225 1.00 95.31 425 LEU A C 1
ATOM 3371 O O . LEU A 1 425 ? 4.658 -15.449 37.708 1.00 95.31 425 LEU A O 1
ATOM 3375 N N . HIS A 1 426 ? 5.035 -13.233 37.863 1.00 95.44 426 HIS A N 1
ATOM 3376 C CA . HIS A 1 426 ? 4.413 -13.019 39.168 1.00 95.44 426 HIS A CA 1
ATOM 3377 C C . HIS A 1 426 ? 3.174 -12.125 39.026 1.00 95.44 426 HIS A C 1
ATOM 3379 O O . HIS A 1 426 ? 3.252 -11.015 38.494 1.00 95.44 426 HIS A O 1
ATOM 3385 N N . PHE A 1 427 ? 2.031 -12.590 39.526 1.00 95.50 427 PHE A N 1
ATOM 3386 C CA . PHE A 1 427 ? 0.750 -11.887 39.431 1.00 95.50 427 PHE A CA 1
ATOM 3387 C C . PHE A 1 427 ? -0.127 -12.146 40.663 1.00 95.50 427 PHE A C 1
ATOM 3389 O O . PHE A 1 427 ? 0.118 -13.076 41.430 1.00 95.50 427 PHE A O 1
ATOM 3396 N N . LYS A 1 428 ? -1.154 -11.319 40.871 1.00 94.06 428 LYS A N 1
ATOM 3397 C CA . LYS A 1 428 ? -2.164 -11.491 41.923 1.00 94.06 428 LYS A CA 1
ATOM 3398 C C . LYS A 1 428 ? -3.541 -11.661 41.305 1.00 94.06 428 LYS A C 1
ATOM 3400 O O . LYS A 1 428 ? -3.832 -11.041 40.286 1.00 94.06 428 LYS A O 1
ATOM 3405 N N . LEU A 1 429 ? -4.396 -12.437 41.960 1.00 92.88 429 LEU A N 1
ATOM 3406 C CA . LEU A 1 429 ? -5.804 -12.594 41.609 1.00 92.88 429 LEU A CA 1
ATOM 3407 C C . LEU A 1 429 ? -6.678 -12.227 42.800 1.00 92.88 429 LEU A C 1
ATOM 3409 O O . LEU A 1 429 ? -6.480 -12.758 43.891 1.00 92.88 429 LEU A O 1
ATOM 3413 N N . LYS A 1 430 ? -7.668 -11.363 42.580 1.00 91.50 430 LYS A N 1
ATOM 3414 C CA . LYS A 1 430 ? -8.747 -11.097 43.532 1.00 91.50 430 LYS A CA 1
ATOM 3415 C C . LYS A 1 430 ? -10.078 -11.072 42.794 1.00 91.50 430 LYS A C 1
ATOM 3417 O O . LYS A 1 430 ? -10.201 -10.370 41.797 1.00 91.50 430 LYS A O 1
ATOM 3422 N N . TYR A 1 431 ? -11.077 -11.795 43.279 1.00 89.81 431 TYR A N 1
ATOM 3423 C CA . TYR A 1 431 ? -12.437 -11.718 42.749 1.00 89.81 431 TYR A CA 1
ATOM 3424 C C . TYR A 1 431 ? -13.351 -10.991 43.740 1.00 89.81 431 TYR A C 1
ATOM 3426 O O . TYR A 1 431 ? -13.256 -11.187 44.949 1.00 89.81 431 TYR A O 1
ATOM 3434 N N . ASN A 1 432 ? -14.216 -10.118 43.226 1.00 88.62 432 ASN A N 1
ATOM 3435 C CA . ASN A 1 432 ? -15.220 -9.397 43.998 1.00 88.62 432 ASN A CA 1
ATOM 3436 C C . ASN A 1 432 ? -16.615 -9.893 43.583 1.00 88.62 432 ASN A C 1
ATOM 3438 O O . ASN A 1 432 ? -17.063 -9.635 42.461 1.00 88.62 432 ASN A O 1
ATOM 3442 N N . TYR A 1 433 ? -17.292 -10.594 44.498 1.00 85.12 433 TYR A N 1
ATOM 3443 C CA . TYR A 1 433 ? -18.616 -11.178 44.270 1.00 85.12 433 TYR A CA 1
ATOM 3444 C C . TYR A 1 433 ? -19.720 -10.122 44.098 1.00 85.12 433 TYR A C 1
ATOM 3446 O O . TYR A 1 433 ? -20.571 -10.286 43.224 1.00 85.12 433 TYR A O 1
ATOM 3454 N N . GLU A 1 434 ? -19.683 -9.021 44.858 1.00 85.50 434 GLU A N 1
ATOM 3455 C CA . GLU A 1 434 ? -20.674 -7.931 44.787 1.00 85.50 434 GLU A CA 1
ATOM 3456 C C . GLU A 1 434 ? -20.687 -7.260 43.404 1.00 85.50 434 GLU A C 1
ATOM 3458 O O . GLU A 1 434 ? -21.738 -7.046 42.803 1.00 85.50 434 GLU A O 1
ATOM 3463 N N . LYS A 1 435 ? -19.494 -6.949 42.885 1.00 85.88 435 LYS A N 1
ATOM 3464 C CA . LYS A 1 435 ? -19.271 -6.232 41.620 1.00 85.88 435 LYS A CA 1
ATOM 3465 C C . LYS A 1 435 ? -19.136 -7.165 40.413 1.00 85.88 435 LYS A C 1
ATOM 3467 O O . LYS A 1 435 ? -18.967 -6.669 39.300 1.00 85.88 435 LYS A O 1
ATOM 3472 N N . ARG A 1 436 ? -19.181 -8.489 40.628 1.00 88.75 436 ARG A N 1
ATOM 3473 C CA . ARG A 1 436 ? -18.936 -9.543 39.620 1.00 88.75 436 ARG A CA 1
ATOM 3474 C C . ARG A 1 436 ? -17.690 -9.249 38.781 1.00 88.75 436 ARG A C 1
ATOM 3476 O O . ARG A 1 436 ? -17.749 -9.144 37.554 1.00 88.75 436 ARG A O 1
ATOM 3483 N N . ALA A 1 437 ? -16.581 -9.003 39.476 1.00 89.88 437 ALA A N 1
ATOM 3484 C CA . ALA A 1 437 ? -15.373 -8.444 38.884 1.00 89.88 437 ALA A CA 1
ATOM 3485 C C . ALA A 1 437 ? -14.122 -9.232 39.283 1.00 89.88 437 ALA A C 1
ATOM 3487 O O . ALA A 1 437 ? -13.867 -9.443 40.469 1.00 89.88 437 ALA A O 1
ATOM 3488 N N . LEU A 1 438 ? -13.322 -9.631 38.291 1.00 90.44 438 LEU A N 1
ATOM 3489 C CA . LEU A 1 438 ? -12.014 -10.250 38.496 1.00 90.44 438 LEU A CA 1
ATOM 3490 C C . LEU A 1 438 ? -10.916 -9.193 38.349 1.00 90.44 438 LEU A C 1
ATOM 3492 O O . LEU A 1 438 ? -10.715 -8.654 37.263 1.00 90.44 438 LEU A O 1
ATOM 3496 N N . CYS A 1 439 ? -10.191 -8.927 39.427 1.00 91.75 439 CYS A N 1
ATOM 3497 C CA . CYS A 1 439 ? -8.993 -8.099 39.443 1.00 91.75 439 CYS A CA 1
ATOM 3498 C C . CYS A 1 439 ? -7.749 -8.985 39.278 1.00 91.75 439 CYS A C 1
ATOM 3500 O O . CYS A 1 439 ? -7.542 -9.936 40.038 1.00 91.75 439 CYS A O 1
ATOM 3502 N N . VAL A 1 440 ? -6.913 -8.654 38.296 1.00 94.56 440 VAL A N 1
ATOM 3503 C CA . VAL A 1 440 ? -5.639 -9.313 37.996 1.00 94.56 440 VAL A CA 1
ATOM 3504 C C . VAL A 1 440 ? -4.527 -8.270 38.085 1.00 94.56 440 VAL A C 1
ATOM 3506 O O . VAL A 1 440 ? -4.412 -7.419 37.205 1.00 94.56 440 VAL A O 1
ATOM 3509 N N . THR A 1 441 ? -3.706 -8.342 39.132 1.00 95.19 441 THR A N 1
ATOM 3510 C CA . THR A 1 441 ? -2.514 -7.493 39.288 1.00 95.19 441 THR A CA 1
ATOM 3511 C C . THR A 1 441 ? -1.340 -8.170 38.596 1.00 95.19 441 THR A C 1
ATOM 3513 O O . THR A 1 441 ? -0.932 -9.254 39.015 1.00 95.19 441 THR A O 1
ATOM 3516 N N . ILE A 1 442 ? -0.747 -7.562 37.575 1.00 96.25 442 ILE A N 1
ATOM 3517 C CA . ILE A 1 442 ? 0.513 -8.039 36.998 1.00 96.25 442 ILE A CA 1
ATOM 3518 C C . ILE A 1 442 ? 1.653 -7.350 37.752 1.00 96.25 442 ILE A C 1
ATOM 3520 O O . ILE A 1 442 ? 1.858 -6.153 37.591 1.00 96.25 442 ILE A O 1
ATOM 3524 N N . ILE A 1 443 ? 2.375 -8.104 38.591 1.00 95.69 443 ILE A N 1
ATOM 3525 C CA . ILE A 1 443 ? 3.442 -7.563 39.450 1.00 95.69 443 ILE A CA 1
ATOM 3526 C C . ILE A 1 443 ? 4.708 -7.373 38.614 1.00 95.69 443 ILE A C 1
ATOM 3528 O O . ILE A 1 443 ? 5.123 -6.255 38.328 1.00 95.69 443 ILE A O 1
ATOM 3532 N N . LYS A 1 444 ? 5.335 -8.480 38.203 1.00 94.88 444 LYS A N 1
ATOM 3533 C CA . LYS A 1 444 ? 6.644 -8.481 37.543 1.00 94.88 444 LYS A CA 1
ATOM 3534 C C . LYS A 1 444 ? 6.889 -9.762 36.751 1.00 94.88 444 LYS A C 1
ATOM 3536 O O . LYS A 1 444 ? 6.306 -10.800 37.070 1.00 94.88 444 LYS A O 1
ATOM 3541 N N . CYS A 1 445 ? 7.831 -9.716 35.815 1.00 94.56 445 CYS A N 1
ATOM 3542 C CA . CYS A 1 445 ? 8.577 -10.917 35.435 1.00 94.56 445 CYS A CA 1
ATOM 3543 C C . CYS A 1 445 ? 9.927 -10.957 36.157 1.00 94.56 445 CYS A C 1
ATOM 3545 O O . CYS A 1 445 ? 10.404 -9.957 36.702 1.00 94.56 445 CYS A O 1
ATOM 3547 N N . SER A 1 446 ? 10.564 -12.119 36.169 1.00 91.56 446 SER A N 1
ATOM 3548 C CA . SER A 1 446 ? 11.965 -12.259 36.558 1.00 91.56 446 SER A CA 1
ATOM 3549 C C . SER A 1 446 ? 12.680 -13.254 35.658 1.00 91.56 446 SER A C 1
ATOM 3551 O O . SER A 1 446 ? 12.047 -14.178 35.150 1.00 91.56 446 SER A O 1
ATOM 3553 N N . ASP A 1 447 ? 13.977 -13.031 35.459 1.00 87.94 447 ASP A N 1
ATOM 3554 C CA . ASP A 1 447 ? 14.880 -13.891 34.685 1.00 87.94 447 ASP A CA 1
ATOM 3555 C C . ASP A 1 447 ? 14.456 -14.115 33.215 1.00 87.94 447 ASP A C 1
ATOM 3557 O O . ASP A 1 447 ? 14.573 -15.219 32.684 1.00 87.94 447 ASP A O 1
ATOM 3561 N N . LEU A 1 448 ? 13.942 -13.075 32.541 1.00 88.75 448 LEU A N 1
ATOM 3562 C CA . LEU A 1 448 ? 13.625 -13.151 31.107 1.00 88.75 448 LEU A CA 1
ATOM 3563 C C . LEU A 1 448 ? 14.903 -13.290 30.249 1.00 88.75 448 LEU A C 1
ATOM 3565 O O . LEU A 1 448 ? 15.932 -12.697 30.581 1.00 88.75 448 LEU A O 1
ATOM 3569 N N . PRO A 1 449 ? 14.855 -14.011 29.114 1.00 83.06 449 PRO A N 1
ATOM 3570 C CA . PRO A 1 449 ? 16.000 -14.145 28.219 1.00 83.06 449 PRO A CA 1
ATOM 3571 C C . PRO A 1 449 ? 16.287 -12.856 27.416 1.00 83.06 449 PRO A C 1
ATOM 3573 O O . PRO A 1 449 ? 15.361 -12.113 27.059 1.00 83.06 449 PRO A O 1
ATOM 3576 N N . PRO A 1 450 ? 17.560 -12.601 27.055 1.00 72.88 450 PRO A N 1
ATOM 3577 C CA . PRO A 1 450 ? 17.921 -11.530 26.134 1.00 72.88 450 PRO A CA 1
ATOM 3578 C C . PRO A 1 450 ? 17.483 -11.856 24.700 1.00 72.88 450 PRO A C 1
ATOM 3580 O O . PRO A 1 450 ? 17.739 -12.952 24.207 1.00 72.88 450 PRO A O 1
ATOM 3583 N N . LYS A 1 451 ? 16.875 -10.879 24.013 1.00 64.81 451 LYS A N 1
ATOM 3584 C CA . LYS A 1 451 ? 16.487 -10.992 22.593 1.00 64.81 451 LYS A CA 1
ATOM 3585 C C . LYS A 1 451 ? 17.678 -11.260 21.660 1.00 64.81 451 LYS A C 1
ATOM 3587 O O . LYS A 1 451 ? 17.551 -12.062 20.744 1.00 64.81 451 LYS A O 1
ATOM 3592 N N . ASP A 1 452 ? 18.818 -10.618 21.915 1.00 60.38 452 ASP A N 1
ATOM 3593 C CA . ASP A 1 452 ? 20.047 -10.762 21.125 1.00 60.38 452 ASP A CA 1
ATOM 3594 C C . ASP A 1 452 ? 21.282 -10.857 22.040 1.00 60.38 452 ASP A C 1
ATOM 3596 O O . ASP A 1 452 ? 21.462 -9.968 22.884 1.00 60.38 452 ASP A O 1
ATOM 3600 N N . PRO A 1 453 ? 22.182 -11.848 21.857 1.00 54.28 453 PRO A N 1
ATOM 3601 C CA . PRO A 1 453 ? 23.414 -11.967 22.645 1.00 54.28 453 PRO A CA 1
ATOM 3602 C C . PRO A 1 453 ? 24.318 -10.728 22.572 1.00 54.28 453 PRO A C 1
ATOM 3604 O O . PRO A 1 453 ? 24.972 -10.384 23.552 1.00 54.28 453 PRO A O 1
ATOM 3607 N N . ASN A 1 454 ? 24.322 -10.034 21.428 1.00 50.38 454 ASN A N 1
ATOM 3608 C CA . ASN A 1 454 ? 25.208 -8.894 21.170 1.00 50.38 454 ASN A CA 1
ATOM 3609 C C . ASN A 1 454 ? 24.673 -7.553 21.703 1.00 50.38 454 ASN A C 1
ATOM 3611 O O . ASN A 1 454 ? 25.453 -6.621 21.879 1.00 50.38 454 ASN A O 1
ATOM 3615 N N . PHE A 1 455 ? 23.359 -7.433 21.938 1.00 58.47 455 PHE A N 1
ATOM 3616 C CA . PHE A 1 455 ? 22.724 -6.191 22.411 1.00 58.47 455 PHE A CA 1
ATOM 3617 C C . PHE A 1 455 ? 22.156 -6.287 23.834 1.00 58.47 455 PHE A C 1
ATOM 3619 O O . PHE A 1 455 ? 21.889 -5.257 24.451 1.00 58.47 455 PHE A O 1
ATOM 3626 N N . GLY A 1 456 ? 22.006 -7.497 24.382 1.00 56.59 456 GLY A N 1
ATOM 3627 C CA . GLY A 1 456 ? 21.935 -7.755 25.824 1.00 56.59 456 GLY A CA 1
ATOM 3628 C C . GLY A 1 456 ? 20.709 -7.230 26.581 1.00 56.59 456 GLY A C 1
ATOM 3629 O O . GLY A 1 456 ? 20.615 -7.474 27.781 1.00 56.59 456 GLY A O 1
ATOM 3630 N N . SER A 1 457 ? 19.764 -6.540 25.936 1.00 65.56 457 SER A N 1
ATOM 3631 C CA . SER A 1 457 ? 18.616 -5.908 26.598 1.00 65.56 457 SER A CA 1
ATOM 3632 C C . SER A 1 457 ? 17.316 -6.084 25.810 1.00 65.56 457 SER A C 1
ATOM 3634 O O . SER A 1 457 ? 17.268 -5.728 24.634 1.00 65.56 457 SER A O 1
ATOM 3636 N N . SER A 1 458 ? 16.269 -6.577 26.473 1.00 79.12 458 SER A N 1
ATOM 3637 C CA . SER A 1 458 ? 14.919 -6.752 25.919 1.00 79.12 458 SER A CA 1
ATOM 3638 C C . SER A 1 458 ? 14.000 -5.601 26.369 1.00 79.12 458 SER A C 1
ATOM 3640 O O . SER A 1 458 ? 14.237 -5.012 27.425 1.00 79.12 458 SER A O 1
ATOM 3642 N N . ASP A 1 459 ? 12.934 -5.309 25.615 1.00 88.81 459 ASP A N 1
ATOM 3643 C CA . ASP A 1 459 ? 11.910 -4.299 25.960 1.00 88.81 459 ASP A CA 1
ATOM 3644 C C . ASP A 1 459 ? 10.565 -4.999 26.297 1.00 88.81 459 ASP A C 1
ATOM 3646 O O . ASP A 1 459 ? 9.624 -4.962 25.498 1.00 88.81 459 ASP A O 1
ATOM 3650 N N . PRO A 1 460 ? 10.452 -5.736 27.421 1.00 91.94 460 PRO A N 1
ATOM 3651 C CA . PRO A 1 460 ? 9.327 -6.636 27.657 1.00 91.94 460 PRO A CA 1
ATOM 3652 C C . PRO A 1 460 ? 8.002 -5.946 28.014 1.00 91.94 460 PRO A C 1
ATOM 3654 O O . PRO A 1 460 ? 7.936 -4.996 28.804 1.00 91.94 460 PRO A O 1
ATOM 3657 N N . TYR A 1 461 ? 6.907 -6.537 27.539 1.00 93.81 461 TYR A N 1
ATOM 3658 C CA . TYR A 1 461 ? 5.537 -6.252 27.967 1.00 93.81 461 TYR A CA 1
ATOM 3659 C C . TYR A 1 461 ? 4.653 -7.505 27.906 1.00 93.81 461 TYR A C 1
ATOM 3661 O O . TYR A 1 461 ? 5.007 -8.507 27.279 1.00 93.81 461 TYR A O 1
ATOM 3669 N N . ILE A 1 462 ? 3.496 -7.464 28.570 1.00 94.12 462 ILE A N 1
ATOM 3670 C CA . ILE A 1 462 ? 2.584 -8.607 28.678 1.00 94.12 462 ILE A CA 1
ATOM 3671 C C . ILE A 1 462 ? 1.232 -8.265 28.053 1.00 94.12 462 ILE A C 1
ATOM 3673 O O . ILE A 1 462 ? 0.642 -7.226 28.348 1.00 94.12 462 ILE A O 1
ATOM 3677 N N . LYS A 1 463 ? 0.708 -9.174 27.225 1.00 92.19 463 LYS A N 1
ATOM 3678 C CA . LYS A 1 463 ? -0.699 -9.201 26.797 1.00 92.19 463 LYS A CA 1
ATOM 3679 C C . LYS A 1 463 ? -1.442 -10.207 27.675 1.00 92.19 463 LYS A C 1
ATOM 3681 O O . LYS A 1 463 ? -1.066 -11.376 27.697 1.00 92.19 463 LYS A O 1
ATOM 3686 N N . LEU A 1 464 ? -2.489 -9.770 28.372 1.00 91.94 464 LEU A N 1
ATOM 3687 C CA . LEU A 1 464 ? -3.381 -10.632 29.152 1.00 91.94 464 LEU A CA 1
ATOM 3688 C C . LEU A 1 464 ? -4.726 -10.748 28.431 1.00 91.94 464 LEU A C 1
ATOM 3690 O O . LEU A 1 464 ? -5.352 -9.746 28.083 1.00 91.94 464 LEU A O 1
ATOM 3694 N N . GLN A 1 465 ? -5.178 -11.980 28.227 1.00 87.75 465 GLN A N 1
ATOM 3695 C CA . GLN A 1 465 ? -6.491 -12.299 27.688 1.00 87.75 465 GLN A CA 1
ATOM 3696 C C . GLN A 1 465 ? -7.204 -13.326 28.577 1.00 87.75 465 GLN A C 1
ATOM 3698 O O . GLN A 1 465 ? -6.602 -14.294 29.043 1.00 87.75 465 GLN A O 1
ATOM 3703 N N . LEU A 1 466 ? -8.515 -13.149 28.750 1.00 85.31 466 LEU A N 1
ATOM 3704 C CA . LEU A 1 466 ? -9.397 -14.188 29.279 1.00 85.31 466 LEU A CA 1
ATOM 3705 C C . LEU A 1 466 ? -9.873 -15.099 28.135 1.00 85.31 466 LEU A C 1
ATOM 3707 O O . LEU A 1 466 ? -10.204 -14.650 27.033 1.00 85.31 466 LEU A O 1
ATOM 3711 N N . LEU A 1 467 ? -9.908 -16.402 28.398 1.00 76.81 467 LEU A N 1
ATOM 3712 C CA . LEU A 1 467 ? -10.473 -17.420 27.514 1.00 76.81 467 LEU A CA 1
ATOM 3713 C C . LEU A 1 467 ? -11.670 -18.075 28.221 1.00 76.81 467 LEU A C 1
ATOM 3715 O O . LEU A 1 467 ? -11.564 -18.328 29.421 1.00 76.81 467 LEU A O 1
ATOM 3719 N N . PRO A 1 468 ? -12.785 -18.368 27.519 1.00 63.53 468 PRO A N 1
ATOM 3720 C CA . PRO A 1 468 ? -12.948 -18.335 26.056 1.00 63.53 468 PRO A CA 1
ATOM 3721 C C . PRO A 1 468 ? -13.347 -16.969 25.451 1.00 63.53 468 PRO A C 1
ATOM 3723 O O . PRO A 1 468 ? -13.347 -16.820 24.225 1.00 63.53 468 PRO A O 1
ATOM 3726 N N . GLU A 1 469 ? -13.704 -15.975 26.267 1.00 63.94 469 GLU A N 1
ATOM 3727 C CA . GLU A 1 469 ? -14.389 -14.751 25.819 1.00 63.94 469 GLU A CA 1
ATOM 3728 C C . GLU A 1 469 ? -13.439 -13.685 25.237 1.00 63.94 469 GLU A C 1
ATOM 3730 O O . GLU A 1 469 ? -12.758 -12.939 25.936 1.00 63.94 469 GLU A O 1
ATOM 3735 N N . LYS A 1 470 ? -13.423 -13.581 23.901 1.00 52.00 470 LYS A N 1
ATOM 3736 C CA . LYS A 1 470 ? -12.416 -12.829 23.122 1.00 52.00 470 LYS A CA 1
ATOM 3737 C C . LYS A 1 470 ? -12.382 -11.306 23.320 1.00 52.00 470 LYS A C 1
ATOM 3739 O O . LYS A 1 470 ? -11.458 -10.684 22.795 1.00 52.00 470 LYS A O 1
ATOM 3744 N N . GLN A 1 471 ? -13.367 -10.710 23.995 1.00 59.69 471 GLN A N 1
ATOM 3745 C CA . GLN A 1 471 ? -13.457 -9.256 24.194 1.00 59.69 471 GLN A CA 1
ATOM 3746 C C . GLN A 1 471 ? -12.570 -8.763 25.349 1.00 59.69 471 GLN A C 1
ATOM 3748 O O . GLN A 1 471 ? -12.067 -7.643 25.305 1.00 59.69 471 GLN A O 1
ATOM 3753 N N . HIS A 1 472 ? -12.322 -9.603 26.355 1.00 73.00 472 HIS A N 1
ATOM 3754 C CA . HIS A 1 472 ? -11.551 -9.235 27.539 1.00 73.00 472 HIS A CA 1
ATOM 3755 C C . HIS A 1 472 ? -10.046 -9.413 27.297 1.00 73.00 472 HIS A C 1
ATOM 3757 O O . HIS A 1 472 ? -9.455 -10.449 27.615 1.00 73.00 472 HIS A O 1
ATOM 3763 N N . LYS A 1 473 ? -9.436 -8.380 26.702 1.00 82.88 473 LYS A N 1
ATOM 3764 C CA . LYS A 1 473 ? -7.996 -8.278 26.434 1.00 82.88 473 LYS A CA 1
ATOM 3765 C C . LYS A 1 473 ? -7.426 -6.970 26.970 1.00 82.88 473 LYS A C 1
ATOM 3767 O O . LYS A 1 473 ? -8.010 -5.913 26.757 1.00 82.88 473 LYS A O 1
ATOM 3772 N N . VAL A 1 474 ? -6.255 -7.045 27.591 1.00 90.00 474 VAL A N 1
ATOM 3773 C CA . VAL A 1 474 ? -5.487 -5.899 28.099 1.00 90.00 474 VAL A CA 1
ATOM 3774 C C . VAL A 1 474 ? -3.994 -6.099 27.822 1.00 90.00 474 VAL A C 1
ATOM 3776 O O . VAL A 1 474 ? -3.553 -7.198 27.473 1.00 90.00 474 VAL A O 1
ATOM 3779 N N . LYS A 1 475 ? -3.204 -5.034 27.960 1.00 92.62 475 LYS A N 1
ATOM 3780 C CA . LYS A 1 475 ? -1.741 -5.070 27.850 1.00 92.62 475 LYS A CA 1
ATOM 3781 C C . LYS A 1 475 ? -1.117 -4.191 28.930 1.00 92.62 475 LYS A C 1
ATOM 3783 O O . LYS A 1 475 ? -1.710 -3.169 29.268 1.00 92.62 475 LYS A O 1
ATOM 3788 N N . THR A 1 476 ? 0.059 -4.570 29.419 1.00 94.94 476 THR A N 1
ATOM 3789 C CA . THR A 1 476 ? 0.871 -3.713 30.296 1.00 94.94 476 THR A CA 1
ATOM 3790 C C . THR A 1 476 ? 1.525 -2.574 29.515 1.00 94.94 476 THR A C 1
ATOM 3792 O O . THR A 1 476 ? 1.559 -2.590 28.275 1.00 94.94 476 THR A O 1
ATOM 3795 N N . ARG A 1 477 ? 2.146 -1.623 30.222 1.00 92.56 477 ARG A N 1
ATOM 3796 C CA . ARG A 1 477 ? 3.162 -0.751 29.613 1.00 92.56 477 ARG A CA 1
ATOM 3797 C C . ARG A 1 477 ? 4.373 -1.558 29.130 1.00 92.56 477 ARG A C 1
ATOM 3799 O O . ARG A 1 477 ? 4.655 -2.650 29.628 1.00 92.56 477 ARG A O 1
ATOM 3806 N N . VAL A 1 478 ? 5.095 -0.997 28.160 1.00 92.44 478 VAL A N 1
ATOM 3807 C CA . VAL A 1 478 ? 6.406 -1.498 27.723 1.00 92.44 478 VAL A CA 1
ATOM 3808 C C . VAL A 1 478 ? 7.470 -0.932 28.653 1.00 92.44 478 VAL A C 1
ATOM 3810 O O . VAL A 1 478 ? 7.552 0.285 28.828 1.00 92.44 478 VAL A O 1
ATOM 3813 N N . LEU A 1 479 ? 8.291 -1.803 29.236 1.00 90.75 479 LEU A N 1
ATOM 3814 C CA . LEU A 1 479 ? 9.431 -1.406 30.059 1.00 90.75 479 LEU A CA 1
ATOM 3815 C C . LEU A 1 479 ? 10.711 -1.661 29.268 1.00 90.75 479 LEU A C 1
ATOM 3817 O O . LEU A 1 479 ? 10.924 -2.765 28.778 1.00 90.75 479 LEU A O 1
ATOM 3821 N N . ARG A 1 480 ? 11.537 -0.626 29.096 1.00 88.06 480 ARG A N 1
ATOM 3822 C CA . ARG A 1 480 ? 12.714 -0.705 28.223 1.00 88.06 480 ARG A CA 1
ATOM 3823 C C . ARG A 1 480 ? 13.923 -1.315 28.919 1.00 88.06 480 ARG A C 1
ATOM 3825 O O . ARG A 1 480 ? 14.155 -1.051 30.097 1.00 88.06 480 ARG A O 1
ATOM 3832 N N . LYS A 1 481 ? 14.726 -2.041 28.144 1.00 84.62 481 LYS A N 1
ATOM 3833 C CA . LYS A 1 481 ? 16.047 -2.576 28.489 1.00 84.62 481 LYS A CA 1
ATOM 3834 C C . LYS A 1 481 ? 16.104 -3.312 29.832 1.00 84.62 481 LYS A C 1
ATOM 3836 O O . LYS A 1 481 ? 16.982 -3.048 30.651 1.00 84.62 481 LYS A O 1
ATOM 3841 N N . THR A 1 482 ? 15.179 -4.241 30.066 1.00 88.25 482 THR A N 1
ATOM 3842 C CA . THR A 1 482 ? 15.115 -5.005 31.320 1.00 88.25 482 THR A CA 1
ATOM 3843 C C . THR A 1 482 ? 14.732 -6.467 31.110 1.00 88.25 482 THR A C 1
ATOM 3845 O O . THR A 1 482 ? 13.843 -6.788 30.329 1.00 88.25 482 THR A O 1
ATOM 3848 N N . HIS A 1 483 ? 15.378 -7.350 31.872 1.00 87.19 483 HIS A N 1
ATOM 3849 C CA . HIS A 1 483 ? 15.032 -8.777 31.982 1.00 87.19 483 HIS A CA 1
ATOM 3850 C C . HIS A 1 483 ? 14.221 -9.091 33.248 1.00 87.19 483 HIS A C 1
ATOM 3852 O O . HIS A 1 483 ? 13.742 -10.206 33.437 1.00 87.19 483 HIS A O 1
ATOM 3858 N N . ASN A 1 484 ? 14.046 -8.090 34.115 1.00 90.25 484 ASN A N 1
ATOM 3859 C CA . ASN A 1 484 ? 13.289 -8.159 35.363 1.00 90.25 484 ASN A CA 1
ATOM 3860 C C . ASN A 1 484 ? 12.273 -6.994 35.422 1.00 90.25 484 ASN A C 1
ATOM 3862 O O . ASN A 1 484 ? 12.397 -6.108 36.270 1.00 90.25 484 ASN A O 1
ATOM 3866 N N . PRO A 1 485 ? 11.312 -6.918 34.480 1.00 91.88 485 PRO A N 1
ATOM 3867 C CA . PRO A 1 485 ? 10.334 -5.835 34.430 1.00 91.88 485 PRO A CA 1
ATOM 3868 C C . PRO A 1 485 ? 9.370 -5.892 35.618 1.00 91.88 485 PRO A C 1
ATOM 3870 O O . PRO A 1 485 ? 8.751 -6.927 35.861 1.00 91.88 485 PRO A O 1
ATOM 3873 N N . VAL A 1 486 ? 9.198 -4.762 36.306 1.00 95.00 486 VAL A N 1
ATOM 3874 C CA . VAL A 1 486 ? 8.203 -4.568 37.371 1.00 95.00 486 VAL A CA 1
ATOM 3875 C C . VAL A 1 486 ? 7.095 -3.665 36.835 1.00 95.00 486 VAL A C 1
ATOM 3877 O O . VAL A 1 486 ? 7.305 -2.473 36.613 1.00 95.00 486 VAL A O 1
ATOM 3880 N N . TYR A 1 487 ? 5.935 -4.260 36.573 1.00 94.88 487 TYR A N 1
ATOM 3881 C CA . TYR A 1 487 ? 4.772 -3.594 35.994 1.00 94.88 487 TYR A CA 1
ATOM 3882 C C . TYR A 1 487 ? 3.905 -2.953 37.078 1.00 94.88 487 TYR A C 1
ATOM 3884 O O . TYR A 1 487 ? 3.613 -1.767 36.959 1.00 94.88 487 TYR A O 1
ATOM 3892 N N . ASP A 1 488 ? 3.544 -3.708 38.120 1.00 93.25 488 ASP A N 1
ATOM 3893 C CA . ASP A 1 488 ? 2.571 -3.332 39.160 1.00 93.25 488 ASP A CA 1
ATOM 3894 C C . ASP A 1 488 ? 1.297 -2.675 38.583 1.00 93.25 488 ASP A C 1
ATOM 3896 O O . ASP A 1 488 ? 0.881 -1.587 38.980 1.00 93.25 488 ASP A O 1
ATOM 3900 N N . GLU A 1 489 ? 0.683 -3.349 37.603 1.00 95.00 489 GLU A N 1
ATOM 3901 C CA . GLU A 1 489 ? -0.515 -2.884 36.888 1.00 95.00 489 GLU A CA 1
ATOM 3902 C C . GLU A 1 489 ? -1.750 -3.737 37.224 1.00 95.00 489 GLU A C 1
ATOM 3904 O O . GLU A 1 489 ? -1.730 -4.962 37.078 1.00 95.00 489 GLU A O 1
ATOM 3909 N N . ASP A 1 490 ? -2.838 -3.084 37.647 1.00 93.31 490 ASP A N 1
ATOM 3910 C CA . ASP A 1 490 ? -4.119 -3.712 37.995 1.00 93.31 490 ASP A CA 1
ATOM 3911 C C . ASP A 1 490 ? -5.120 -3.686 36.830 1.00 93.31 490 ASP A C 1
ATOM 3913 O O . ASP A 1 490 ? -5.540 -2.626 36.364 1.00 93.31 490 ASP A O 1
ATOM 3917 N N . PHE A 1 491 ? -5.591 -4.865 36.416 1.00 94.06 491 PHE A N 1
ATOM 3918 C CA . PHE A 1 491 ? -6.618 -5.024 35.385 1.00 94.06 491 PHE A CA 1
ATOM 3919 C C . PHE A 1 491 ? -7.902 -5.598 35.985 1.00 94.06 491 PHE A C 1
ATOM 3921 O O . PHE A 1 491 ? -7.890 -6.692 36.544 1.00 94.06 491 PHE A O 1
ATOM 3928 N N . THR A 1 492 ? -9.022 -4.879 35.864 1.00 92.06 492 THR A N 1
ATOM 3929 C CA . THR A 1 492 ? -10.324 -5.316 36.401 1.00 92.06 492 THR A CA 1
ATOM 3930 C C . THR A 1 492 ? -11.298 -5.665 35.280 1.00 92.06 492 THR A C 1
ATOM 3932 O O . THR A 1 492 ? -11.661 -4.815 34.470 1.00 92.06 492 THR A O 1
ATOM 3935 N N . PHE A 1 493 ? -11.748 -6.918 35.260 1.00 90.56 493 PHE A N 1
ATOM 3936 C CA . PHE A 1 493 ? -12.690 -7.458 34.284 1.00 90.56 493 PHE A CA 1
ATOM 3937 C C . PHE A 1 493 ? -14.075 -7.612 34.924 1.00 90.56 493 PHE A C 1
ATOM 3939 O O . PHE A 1 493 ? -14.272 -8.473 35.781 1.00 90.56 493 PHE A O 1
ATOM 3946 N N . TYR A 1 494 ? -15.021 -6.763 34.523 1.00 88.88 494 TYR A N 1
ATOM 3947 C CA . TYR A 1 494 ? -16.397 -6.746 35.031 1.00 88.88 494 TYR A CA 1
ATOM 3948 C C . TYR A 1 494 ? -17.321 -7.691 34.251 1.00 88.88 494 TYR A C 1
ATOM 3950 O O . TYR A 1 494 ? -17.127 -7.904 33.057 1.00 88.88 494 TYR A O 1
ATOM 3958 N N . GLY A 1 495 ? -18.371 -8.188 34.911 1.00 84.94 495 GLY A N 1
ATOM 3959 C CA . GLY A 1 495 ? -19.445 -8.979 34.294 1.00 84.94 495 GLY A CA 1
ATOM 3960 C C . GLY A 1 495 ? -19.239 -10.496 34.330 1.00 84.94 495 GLY A C 1
ATOM 3961 O O . GLY A 1 495 ? -20.127 -11.238 33.912 1.00 84.94 495 GLY A O 1
ATOM 3962 N N . ILE A 1 496 ? -18.110 -10.965 34.865 1.00 85.69 496 ILE A N 1
ATOM 3963 C CA . ILE A 1 496 ? -17.794 -12.392 34.983 1.00 85.69 496 ILE A CA 1
ATOM 3964 C C . ILE A 1 496 ? -18.608 -12.982 36.134 1.00 85.69 496 ILE A C 1
ATOM 3966 O O . ILE A 1 496 ? -18.503 -12.523 37.268 1.00 85.69 496 ILE A O 1
ATOM 3970 N N . ASN A 1 497 ? -19.408 -14.012 35.866 1.00 84.75 497 ASN A N 1
ATOM 3971 C CA . ASN A 1 497 ? -20.179 -14.704 36.899 1.00 84.75 497 ASN A CA 1
ATOM 3972 C C . ASN A 1 497 ? -19.343 -15.829 37.547 1.00 84.75 497 ASN A C 1
ATOM 3974 O O . ASN A 1 497 ? -18.512 -16.427 36.859 1.00 84.75 497 ASN A O 1
ATOM 3978 N N . PRO A 1 498 ? -19.588 -16.210 38.820 1.00 81.81 498 PRO A N 1
ATOM 3979 C CA . PRO A 1 498 ? -18.811 -17.257 39.496 1.00 81.81 498 PRO A CA 1
ATOM 3980 C C . PRO A 1 498 ? -18.745 -18.582 38.718 1.00 81.81 498 PRO A C 1
ATOM 3982 O O . PRO A 1 498 ? -17.680 -19.179 38.591 1.00 81.81 498 PRO A O 1
ATOM 3985 N N . ASN A 1 499 ? -19.854 -18.988 38.091 1.00 82.06 499 ASN A N 1
ATOM 3986 C CA . ASN A 1 499 ? -19.923 -20.202 37.272 1.00 82.06 499 ASN A CA 1
ATOM 3987 C C . ASN A 1 499 ? -19.029 -20.134 36.015 1.00 82.06 499 ASN A C 1
ATOM 3989 O O . ASN A 1 499 ? -18.561 -21.168 35.546 1.00 82.06 499 ASN A O 1
ATOM 3993 N N . GLN A 1 500 ? -18.773 -18.940 35.461 1.00 80.50 500 GLN A N 1
ATOM 3994 C CA . GLN A 1 500 ? -17.844 -18.778 34.334 1.00 80.50 500 GLN A CA 1
ATOM 3995 C C . GLN A 1 500 ? -16.389 -18.949 34.783 1.00 80.50 500 GLN A C 1
ATOM 3997 O O . GLN A 1 500 ? -15.611 -19.511 34.011 1.00 80.50 500 GLN A O 1
ATOM 4002 N N . LEU A 1 501 ? -16.025 -18.557 36.016 1.00 80.62 501 LEU A N 1
ATOM 4003 C CA . LEU A 1 501 ? -14.651 -18.678 36.532 1.00 80.62 501 LEU A CA 1
ATOM 4004 C C . LEU A 1 501 ? -14.126 -20.120 36.433 1.00 80.62 501 LEU A C 1
ATOM 4006 O O . LEU A 1 501 ? -13.005 -20.322 35.982 1.00 80.62 501 LEU A O 1
ATOM 4010 N N . GLN A 1 502 ? -14.952 -21.128 36.738 1.00 78.94 502 GLN A N 1
ATOM 4011 C CA . GLN A 1 502 ? -14.601 -22.554 36.591 1.00 78.94 502 GLN A CA 1
ATOM 4012 C C . GLN A 1 502 ? -14.231 -22.959 35.150 1.00 78.94 502 GLN A C 1
ATOM 4014 O O . GLN A 1 502 ? -13.526 -23.941 34.937 1.00 78.94 502 GLN A O 1
ATOM 4019 N N . THR A 1 503 ? -14.668 -22.198 34.146 1.00 77.75 503 THR A N 1
ATOM 4020 C CA . THR A 1 503 ? -14.306 -22.398 32.731 1.00 77.75 503 THR A CA 1
ATOM 4021 C C . THR A 1 503 ? -13.276 -21.390 32.214 1.00 77.75 503 THR A C 1
ATOM 4023 O O . THR A 1 503 ? -12.766 -21.549 31.105 1.00 77.75 503 THR A O 1
ATOM 4026 N N . THR A 1 504 ? -12.958 -20.350 32.994 1.00 83.56 504 THR A N 1
ATOM 4027 C CA . THR A 1 504 ? -12.065 -19.267 32.577 1.00 83.56 504 THR A CA 1
ATOM 4028 C C . THR A 1 504 ? -10.598 -19.662 32.713 1.00 83.56 504 THR A C 1
ATOM 4030 O O . THR A 1 504 ? -10.137 -20.143 33.753 1.00 83.56 504 THR A O 1
ATOM 4033 N N . VAL A 1 505 ? -9.836 -19.383 31.657 1.00 86.06 505 VAL A N 1
ATOM 4034 C CA . VAL A 1 505 ? -8.375 -19.487 31.654 1.00 86.06 505 VAL A CA 1
ATOM 4035 C C . VAL A 1 505 ? -7.787 -18.106 31.408 1.00 86.06 505 VAL A C 1
ATOM 4037 O O . VAL A 1 505 ? -8.098 -17.466 30.403 1.00 86.06 505 VAL A O 1
ATOM 4040 N N . LEU A 1 506 ? -6.923 -17.658 32.315 1.00 88.19 506 LEU A N 1
ATOM 4041 C CA . LEU A 1 506 ? -6.075 -16.493 32.098 1.00 88.19 506 LEU A CA 1
ATOM 4042 C C . LEU A 1 506 ? -4.891 -16.915 31.233 1.00 88.19 506 LEU A C 1
ATOM 4044 O O . LEU A 1 506 ? -4.147 -17.834 31.590 1.00 88.19 506 LEU A O 1
ATOM 4048 N N . HIS A 1 507 ? -4.729 -16.246 30.099 1.00 88.62 507 HIS A N 1
ATOM 4049 C CA . HIS A 1 507 ? -3.604 -16.418 29.192 1.00 88.62 507 HIS A CA 1
ATOM 4050 C C . HIS A 1 507 ? -2.766 -15.145 29.194 1.00 88.62 507 HIS A C 1
ATOM 4052 O O . HIS A 1 507 ? -3.263 -14.067 28.867 1.00 88.62 507 HIS A O 1
ATOM 4058 N N . PHE A 1 508 ? -1.497 -15.282 29.569 1.00 91.19 508 PHE A N 1
ATOM 4059 C CA . PHE A 1 508 ? -0.511 -14.212 29.506 1.00 91.19 508 PHE A CA 1
ATOM 4060 C C . PHE A 1 508 ? 0.488 -14.551 28.399 1.00 91.19 508 PHE A C 1
ATOM 4062 O O . PHE A 1 508 ? 1.101 -15.619 28.430 1.00 91.19 508 PHE A O 1
ATOM 4069 N N . VAL A 1 509 ? 0.680 -13.642 27.446 1.00 90.00 509 VAL A N 1
ATOM 4070 C CA . VAL A 1 509 ? 1.772 -13.702 26.465 1.00 90.00 509 VAL A CA 1
ATOM 4071 C C . VAL A 1 509 ? 2.796 -12.647 26.849 1.00 90.00 509 VAL A C 1
ATOM 4073 O O . VAL A 1 509 ? 2.446 -11.471 26.955 1.00 90.00 509 VAL A O 1
ATOM 4076 N N . VAL A 1 510 ? 4.044 -13.060 27.045 1.00 91.12 510 VAL A N 1
ATOM 4077 C CA . VAL A 1 510 ? 5.181 -12.172 27.304 1.00 91.12 510 VAL A CA 1
ATOM 4078 C C . VAL A 1 510 ? 5.878 -11.915 25.970 1.00 91.12 510 VAL A C 1
ATOM 4080 O O . VAL A 1 510 ? 6.257 -12.864 25.282 1.00 91.12 510 VAL A O 1
ATOM 4083 N N . LEU A 1 511 ? 6.033 -10.649 25.582 1.00 90.31 511 LEU A N 1
ATOM 4084 C CA . LEU A 1 511 ? 6.683 -10.247 24.332 1.00 90.31 511 LEU A CA 1
ATOM 4085 C C . LEU A 1 511 ? 7.801 -9.246 24.610 1.00 90.31 511 LEU A C 1
ATOM 4087 O O . LEU A 1 511 ? 7.652 -8.409 25.496 1.00 90.31 511 LEU A O 1
ATOM 4091 N N . SER A 1 512 ? 8.870 -9.274 23.814 1.00 87.38 512 SER A N 1
ATOM 4092 C CA . SER A 1 512 ? 9.757 -8.118 23.667 1.00 87.38 512 SER A CA 1
ATOM 4093 C C . SER A 1 512 ? 9.200 -7.216 22.575 1.00 87.38 512 SER A C 1
ATOM 4095 O O . SER A 1 512 ? 9.002 -7.662 21.445 1.00 87.38 512 SER A O 1
ATOM 4097 N N . PHE A 1 513 ? 8.988 -5.947 22.907 1.00 85.94 513 PHE A N 1
ATOM 4098 C CA . PHE A 1 513 ? 8.675 -4.912 21.933 1.00 85.94 513 PHE A CA 1
ATOM 4099 C C . PHE A 1 513 ? 9.843 -4.712 20.954 1.00 85.94 513 PHE A C 1
ATOM 4101 O O . PHE A 1 513 ? 11.011 -4.868 21.326 1.00 85.94 513 PHE A O 1
ATOM 4108 N N . ASP A 1 514 ? 9.524 -4.347 19.715 1.00 77.50 514 ASP A N 1
ATOM 4109 C CA . ASP A 1 514 ? 10.481 -3.862 18.721 1.00 77.50 514 ASP A CA 1
ATOM 4110 C C . ASP A 1 514 ? 9.910 -2.619 18.016 1.00 77.50 514 ASP A C 1
ATOM 4112 O O . ASP A 1 514 ? 8.706 -2.494 17.810 1.00 77.50 514 ASP A O 1
ATOM 4116 N N . ARG A 1 515 ? 10.782 -1.672 17.660 1.00 72.44 515 ARG A N 1
ATOM 4117 C CA . ARG A 1 515 ? 10.425 -0.467 16.899 1.00 72.44 515 ARG A CA 1
ATOM 4118 C C . ARG A 1 515 ? 10.480 -0.696 15.385 1.00 72.44 515 ARG A C 1
ATOM 4120 O O . ARG A 1 515 ? 9.788 0.002 14.653 1.00 72.44 515 ARG A O 1
ATOM 4127 N N . TYR A 1 516 ? 11.333 -1.608 14.922 1.00 59.50 516 TYR A N 1
ATOM 4128 C CA . TYR A 1 516 ? 11.686 -1.765 13.507 1.00 59.50 516 TYR A CA 1
ATOM 4129 C C . TYR A 1 516 ? 11.328 -3.150 12.941 1.00 59.50 516 TYR A C 1
ATOM 4131 O O . TYR A 1 516 ? 11.518 -3.393 11.752 1.00 59.50 516 TYR A O 1
ATOM 4139 N N . SER A 1 517 ? 10.803 -4.060 13.767 1.00 64.75 517 SER A N 1
ATOM 4140 C CA . SER A 1 517 ? 10.302 -5.374 13.344 1.00 64.75 517 SER A CA 1
ATOM 4141 C C . SER A 1 517 ? 9.047 -5.779 14.141 1.00 64.75 517 SER A C 1
ATOM 4143 O O . SER A 1 517 ? 8.496 -4.964 14.880 1.00 64.75 517 SER A O 1
ATOM 4145 N N . ARG A 1 518 ? 8.537 -7.010 13.971 1.00 62.31 518 ARG A N 1
ATOM 4146 C CA . ARG A 1 518 ? 7.385 -7.506 14.755 1.00 62.31 518 ARG A CA 1
ATOM 4147 C C . ARG A 1 518 ? 7.843 -7.912 16.159 1.00 62.31 518 ARG A C 1
ATOM 4149 O O . ARG A 1 518 ? 8.870 -8.570 16.280 1.00 62.31 518 ARG A O 1
ATOM 4156 N N . ASP A 1 519 ? 7.036 -7.606 17.177 1.00 77.75 519 ASP A N 1
ATOM 4157 C CA . ASP A 1 519 ? 7.265 -8.048 18.561 1.00 77.75 519 ASP A CA 1
ATOM 4158 C C . ASP A 1 519 ? 7.573 -9.556 18.641 1.00 77.75 519 ASP A C 1
ATOM 4160 O O . ASP A 1 519 ? 6.780 -10.388 18.181 1.00 77.75 519 ASP A O 1
ATOM 4164 N N . ASP A 1 520 ? 8.682 -9.917 19.284 1.00 74.88 520 ASP A N 1
ATOM 4165 C CA . ASP A 1 520 ? 9.055 -11.316 19.490 1.00 74.88 520 ASP A CA 1
ATOM 4166 C C . ASP A 1 520 ? 8.369 -11.864 20.748 1.00 74.88 520 ASP A C 1
ATOM 4168 O O . ASP A 1 520 ? 8.469 -11.292 21.837 1.00 74.88 520 ASP A O 1
ATOM 4172 N N . VAL A 1 521 ? 7.676 -12.998 20.617 1.00 83.38 521 VAL A N 1
ATOM 4173 C CA . VAL A 1 521 ? 7.077 -13.704 21.758 1.00 83.38 521 VAL A CA 1
ATOM 4174 C C . VAL A 1 521 ? 8.186 -14.398 22.544 1.00 83.38 521 VAL A C 1
ATOM 4176 O O . VAL A 1 521 ? 8.776 -15.363 22.065 1.00 83.38 521 VAL A O 1
ATOM 4179 N N . ILE A 1 522 ? 8.430 -13.932 23.770 1.00 85.56 522 ILE A N 1
ATOM 4180 C CA . ILE A 1 522 ? 9.351 -14.573 24.714 1.00 85.56 522 ILE A CA 1
ATOM 4181 C C . ILE A 1 522 ? 8.749 -15.904 25.175 1.00 85.56 522 ILE A C 1
ATOM 4183 O O . ILE A 1 522 ? 9.425 -16.927 25.168 1.00 85.56 522 ILE A O 1
ATOM 4187 N N . GLY A 1 523 ? 7.460 -15.912 25.527 1.00 86.00 523 GLY A N 1
ATOM 4188 C CA . GLY A 1 523 ? 6.742 -17.126 25.907 1.00 86.00 523 GLY A CA 1
ATOM 4189 C C . GLY A 1 523 ? 5.320 -16.859 26.393 1.00 86.00 523 GLY A C 1
ATOM 4190 O O . GLY A 1 523 ? 4.824 -15.733 26.345 1.00 86.00 523 GLY A O 1
ATOM 4191 N N . GLU A 1 524 ? 4.652 -17.906 26.867 1.00 88.12 524 GLU A N 1
ATOM 4192 C CA . GLU A 1 524 ? 3.274 -17.846 27.355 1.00 88.12 524 GLU A CA 1
ATOM 4193 C C . GLU A 1 524 ? 3.063 -18.590 28.682 1.00 88.12 524 GLU A C 1
ATOM 4195 O O . GLU A 1 524 ? 3.764 -19.551 29.013 1.00 88.12 524 GLU A O 1
ATOM 4200 N N . VAL A 1 525 ? 2.065 -18.135 29.442 1.00 88.69 525 VAL A N 1
ATOM 4201 C CA . VAL A 1 525 ? 1.635 -18.691 30.732 1.00 88.69 525 VAL A CA 1
ATOM 4202 C C . VAL A 1 525 ? 0.119 -18.882 30.717 1.00 88.69 525 VAL A C 1
ATOM 4204 O O . VAL A 1 525 ? -0.627 -17.988 30.313 1.00 88.69 525 VAL A O 1
ATOM 4207 N N . PHE A 1 526 ? -0.344 -20.031 31.214 1.00 86.06 526 PHE A N 1
ATOM 4208 C CA . PHE A 1 526 ? -1.765 -20.326 31.413 1.00 86.06 526 PHE A CA 1
ATOM 4209 C C . PHE A 1 526 ? -2.071 -20.518 32.897 1.00 86.06 526 PHE A C 1
ATOM 4211 O O . PHE A 1 526 ? -1.396 -21.280 33.590 1.00 86.06 526 PHE A O 1
ATOM 4218 N N . CYS A 1 527 ? -3.135 -19.878 33.373 1.00 86.44 527 CYS A N 1
ATOM 4219 C CA . CYS A 1 527 ? -3.704 -20.114 34.693 1.00 86.44 527 CYS A CA 1
ATOM 4220 C C . CYS A 1 527 ? -5.196 -20.435 34.540 1.00 86.44 527 CYS A C 1
ATOM 4222 O O . CYS A 1 527 ? -6.005 -19.562 34.234 1.00 86.44 527 CYS A O 1
ATOM 4224 N N . GLN A 1 528 ? -5.550 -21.711 34.704 1.00 85.75 528 GLN A N 1
ATOM 4225 C CA . GLN A 1 528 ? -6.943 -22.156 34.759 1.00 85.75 528 GLN A CA 1
ATOM 4226 C C . GLN A 1 528 ? -7.499 -21.819 36.144 1.00 85.75 528 GLN A C 1
ATOM 4228 O O . GLN A 1 528 ? -6.960 -22.299 37.142 1.00 85.75 528 GLN A O 1
ATOM 4233 N N . LEU A 1 529 ? -8.566 -21.021 36.221 1.00 81.62 529 LEU A N 1
ATOM 4234 C CA . LEU A 1 529 ? -9.110 -20.589 37.514 1.00 81.62 529 LEU A CA 1
ATOM 4235 C C . LEU A 1 529 ? -9.824 -21.724 38.268 1.00 81.62 529 LEU A C 1
ATOM 4237 O O . LEU A 1 529 ? -9.919 -21.671 39.486 1.00 81.62 529 LEU A O 1
ATOM 4241 N N . ASN A 1 530 ? -10.222 -22.795 37.572 1.00 75.25 530 ASN A N 1
ATOM 4242 C CA . ASN A 1 530 ? -10.763 -24.026 38.166 1.00 75.25 530 ASN A CA 1
ATOM 4243 C C . ASN A 1 530 ? -9.799 -24.756 39.122 1.00 75.25 530 ASN A C 1
ATOM 4245 O O . ASN A 1 530 ? -10.224 -25.607 39.894 1.00 75.25 530 ASN A O 1
ATOM 4249 N N . LEU A 1 531 ? -8.495 -24.474 39.031 1.00 70.38 531 LEU A N 1
ATOM 4250 C CA . LEU A 1 531 ? -7.454 -25.092 39.862 1.00 70.38 531 LEU A CA 1
ATOM 4251 C C . LEU A 1 531 ? -7.130 -24.253 41.113 1.00 70.38 531 LEU A C 1
ATOM 4253 O O . LEU A 1 531 ? -6.092 -24.462 41.738 1.00 70.38 531 LEU A O 1
ATOM 4257 N N . LEU A 1 532 ? -7.977 -23.273 41.440 1.00 73.69 532 LEU A N 1
ATOM 4258 C CA . LEU A 1 532 ? -7.838 -22.370 42.577 1.00 73.69 532 LEU A CA 1
ATOM 4259 C C . LEU A 1 532 ? -9.115 -22.417 43.421 1.00 73.69 532 LEU A C 1
ATOM 4261 O O . LEU A 1 532 ? -10.222 -22.392 42.888 1.00 73.69 532 LEU A O 1
ATOM 4265 N N . GLU A 1 533 ? -8.968 -22.444 44.742 1.00 67.75 533 GLU A N 1
ATOM 4266 C CA . GLU A 1 533 ? -10.105 -22.406 45.664 1.00 67.75 533 GLU A CA 1
ATOM 4267 C C . GLU A 1 533 ? -10.770 -21.022 45.635 1.00 67.75 533 GLU A C 1
ATOM 4269 O O . GLU A 1 533 ? -10.135 -20.003 45.922 1.00 67.75 533 GLU A O 1
ATOM 4274 N N . PHE A 1 534 ? -12.057 -20.972 45.286 1.00 66.38 534 PHE A N 1
ATOM 4275 C CA . PHE A 1 534 ? -12.775 -19.713 45.058 1.00 66.38 534 PHE A CA 1
ATOM 4276 C C . PHE A 1 534 ? -12.943 -18.852 46.322 1.00 66.38 534 PHE A C 1
ATOM 4278 O O . PHE A 1 534 ? -12.958 -17.625 46.214 1.00 66.38 534 PHE A O 1
ATOM 4285 N N . ASP A 1 535 ? -12.960 -19.466 47.506 1.00 64.38 535 ASP A N 1
ATOM 4286 C CA . ASP A 1 535 ? -12.963 -18.776 48.806 1.00 64.38 535 ASP A CA 1
ATOM 4287 C C . ASP A 1 535 ? -11.639 -18.027 49.057 1.00 64.38 535 ASP A C 1
ATOM 4289 O O . ASP A 1 535 ? -11.603 -16.962 49.679 1.00 64.38 535 ASP A O 1
ATOM 4293 N N . SER A 1 536 ? -10.530 -18.547 48.523 1.00 66.62 536 SER A N 1
ATOM 4294 C CA . SER A 1 536 ? -9.220 -17.895 48.594 1.00 66.62 536 SER A CA 1
ATOM 4295 C C . SER A 1 536 ? -9.107 -16.712 47.619 1.00 66.62 536 SER A C 1
ATOM 4297 O O . SER A 1 536 ? -8.348 -15.777 47.886 1.00 66.62 536 SER A O 1
ATOM 4299 N N . LEU A 1 537 ? -9.892 -16.679 46.529 1.00 71.25 537 LEU A N 1
ATOM 4300 C CA . LEU A 1 537 ? -9.896 -15.550 45.584 1.00 71.25 537 LEU A CA 1
ATOM 4301 C C . LEU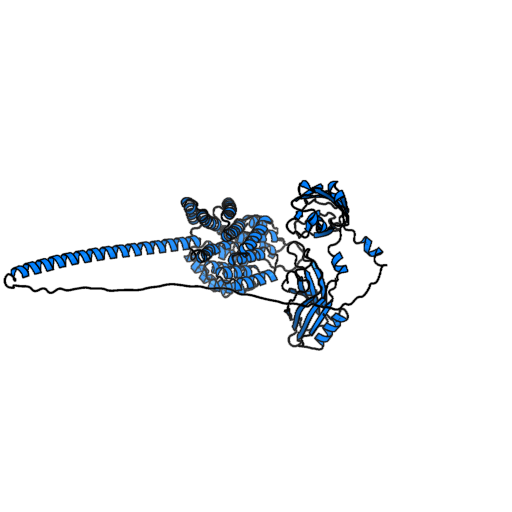 A 1 537 ? -10.475 -14.251 46.174 1.00 71.25 537 LEU A C 1
ATOM 4303 O O . LEU A 1 537 ? -10.146 -13.181 45.663 1.00 71.25 537 LEU A O 1
ATOM 4307 N N . GLU A 1 538 ? -11.272 -14.283 47.247 1.00 72.00 538 GLU A N 1
ATOM 4308 C CA . GLU A 1 538 ? -11.706 -13.048 47.928 1.00 72.00 538 GLU A CA 1
ATOM 4309 C C . GLU A 1 538 ? -10.537 -12.311 48.597 1.00 72.00 538 GLU A C 1
ATOM 4311 O O . GLU A 1 538 ? -10.460 -11.078 48.595 1.00 72.00 538 GLU A O 1
ATOM 4316 N N . LYS A 1 539 ? -9.604 -13.078 49.171 1.00 73.81 539 LYS A N 1
ATOM 4317 C CA . LYS A 1 539 ? -8.544 -12.588 50.067 1.00 73.81 539 LYS A CA 1
ATOM 4318 C C . LYS A 1 539 ? -7.276 -12.129 49.339 1.00 73.81 539 LYS A C 1
ATOM 4320 O O . LYS A 1 539 ? -6.339 -11.694 49.995 1.00 73.81 539 LYS A O 1
ATOM 4325 N N . GLN A 1 540 ? -7.298 -12.145 48.002 1.00 83.38 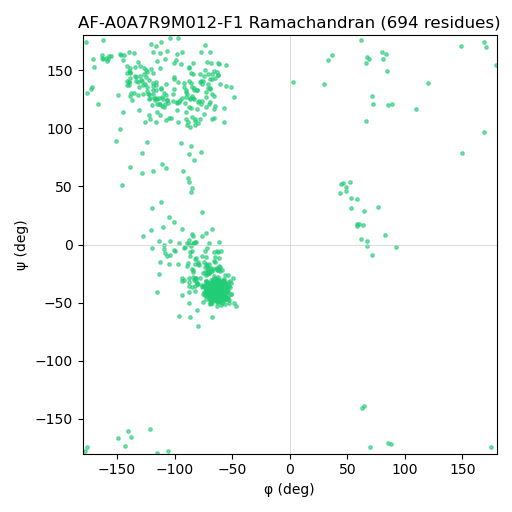540 GLN A N 1
ATOM 4326 C CA . GLN A 1 540 ? -6.180 -11.891 47.084 1.00 83.38 540 GLN A CA 1
ATOM 4327 C C . GLN A 1 540 ? -5.076 -12.963 47.146 1.00 83.38 540 GLN A C 1
ATOM 4329 O O . GLN A 1 540 ? -4.248 -12.990 48.052 1.00 83.38 540 GLN A O 1
ATOM 4334 N N . ILE A 1 541 ? -5.012 -13.814 46.120 1.00 88.69 541 ILE A N 1
ATOM 4335 C CA . ILE A 1 541 ? -3.972 -14.842 45.972 1.00 88.69 541 ILE A CA 1
ATOM 4336 C C . ILE A 1 541 ? -2.791 -14.256 45.195 1.00 88.69 541 ILE A C 1
ATOM 4338 O O . ILE A 1 541 ? -2.981 -13.691 44.119 1.00 88.69 541 ILE A O 1
ATOM 4342 N N . HIS A 1 542 ? -1.566 -14.426 45.696 1.00 90.00 542 HIS A N 1
ATOM 4343 C CA . HIS A 1 542 ? -0.338 -14.207 44.923 1.00 90.00 542 HIS A CA 1
ATOM 4344 C C . HIS A 1 542 ? 0.068 -15.511 44.218 1.00 90.00 542 HIS A C 1
ATOM 4346 O O . HIS A 1 542 ? 0.176 -16.553 44.861 1.00 90.00 542 HIS A O 1
ATOM 4352 N N . LEU A 1 543 ? 0.335 -15.457 42.913 1.00 90.81 543 LEU A N 1
ATOM 4353 C CA . LEU A 1 543 ? 0.754 -16.599 42.101 1.00 90.81 543 LEU A CA 1
ATOM 4354 C C . LEU A 1 543 ? 2.075 -16.313 41.381 1.00 90.81 543 LEU A C 1
ATOM 4356 O O . LEU A 1 543 ? 2.341 -15.203 40.921 1.00 90.81 543 LEU A O 1
ATOM 4360 N N . THR A 1 544 ? 2.896 -17.355 41.265 1.00 93.38 544 THR A N 1
ATOM 4361 C CA . THR A 1 544 ? 4.108 -17.377 40.436 1.00 93.38 544 THR A CA 1
ATOM 4362 C C . THR A 1 544 ? 4.002 -18.555 39.474 1.00 93.38 544 THR A C 1
ATOM 4364 O O . THR A 1 544 ? 3.576 -19.640 39.881 1.00 93.38 544 THR A O 1
ATOM 4367 N N . LYS A 1 545 ? 4.345 -18.346 38.202 1.00 91.00 545 LYS A N 1
ATOM 4368 C CA . LYS A 1 545 ? 4.343 -19.380 37.158 1.00 91.00 545 LYS A CA 1
ATOM 4369 C C . LYS A 1 545 ? 5.541 -19.209 36.232 1.00 91.00 545 LYS A C 1
ATOM 4371 O O . LYS A 1 545 ? 5.853 -18.091 35.832 1.00 91.00 545 LYS A O 1
ATOM 4376 N N . ASP A 1 546 ? 6.181 -20.315 35.883 1.00 90.69 546 ASP A N 1
ATOM 4377 C CA . ASP A 1 546 ? 7.268 -20.351 34.906 1.00 90.69 546 ASP A CA 1
ATOM 4378 C C . ASP A 1 546 ? 6.736 -20.072 33.492 1.00 90.69 546 ASP A C 1
ATOM 4380 O O . ASP A 1 546 ? 5.626 -20.482 33.135 1.00 90.69 546 ASP A O 1
ATOM 4384 N N . ILE A 1 547 ? 7.513 -19.342 32.695 1.00 89.12 547 ILE A N 1
ATOM 4385 C CA . ILE A 1 547 ? 7.149 -18.947 31.332 1.00 89.12 547 ILE A CA 1
ATOM 4386 C C . ILE A 1 547 ? 7.477 -20.102 30.381 1.00 89.12 547 ILE A C 1
ATOM 4388 O O . ILE A 1 547 ? 8.604 -20.592 30.347 1.00 89.12 547 ILE A O 1
ATOM 4392 N N . SER A 1 548 ? 6.486 -20.551 29.605 1.00 82.38 548 SER A N 1
ATOM 4393 C CA . SER A 1 548 ? 6.631 -21.699 28.700 1.00 82.38 548 SER A CA 1
ATOM 4394 C C . SER A 1 548 ? 6.848 -21.262 27.241 1.00 82.38 548 SER A C 1
ATOM 4396 O O . SER A 1 548 ? 6.219 -20.294 26.802 1.00 82.38 548 SER A O 1
ATOM 4398 N N . PRO A 1 549 ? 7.693 -21.952 26.447 1.00 73.19 549 PRO A N 1
ATOM 4399 C CA . PRO A 1 549 ? 7.844 -21.629 25.031 1.00 73.19 549 PRO A CA 1
ATOM 4400 C C . PRO A 1 549 ? 6.567 -21.989 24.258 1.00 73.19 549 PRO A C 1
ATOM 4402 O O . PRO A 1 549 ? 6.083 -23.118 24.378 1.00 73.19 549 PRO A O 1
ATOM 4405 N N . ARG A 1 550 ? 6.066 -21.094 23.387 1.00 66.25 550 ARG A N 1
ATOM 4406 C CA . ARG A 1 550 ? 4.883 -21.349 22.522 1.00 66.25 550 ARG A CA 1
ATOM 4407 C C . ARG A 1 550 ? 5.039 -22.645 21.699 1.00 66.25 550 ARG A C 1
ATOM 4409 O O . ARG A 1 550 ? 4.079 -23.390 21.503 1.00 66.25 550 ARG A O 1
ATOM 4416 N N . SER A 1 551 ? 6.275 -22.978 21.317 1.00 53.78 551 SER A N 1
ATOM 4417 C CA . SER A 1 551 ? 6.650 -24.197 20.587 1.00 53.78 551 SER A CA 1
ATOM 4418 C C . SER A 1 551 ? 6.541 -25.508 21.387 1.00 53.78 551 SER A C 1
ATOM 4420 O O . SER A 1 551 ? 6.500 -26.580 20.780 1.00 53.78 551 SER A O 1
ATOM 4422 N N . HIS A 1 552 ? 6.455 -25.482 22.723 1.00 48.53 552 HIS A N 1
ATOM 4423 C CA . HIS A 1 552 ? 6.470 -26.705 23.542 1.00 48.53 552 HIS A CA 1
ATOM 4424 C C . HIS A 1 552 ? 5.268 -27.627 23.248 1.00 48.53 552 HIS A C 1
ATOM 4426 O O . HIS A 1 552 ? 5.413 -28.850 23.189 1.00 48.53 552 HIS A O 1
ATOM 4432 N N . LYS A 1 553 ? 4.101 -27.048 22.928 1.00 50.66 553 LYS A N 1
ATOM 4433 C CA . LYS A 1 553 ? 2.904 -27.791 22.486 1.00 50.66 553 LYS A CA 1
ATOM 4434 C C . LYS A 1 553 ? 3.121 -28.558 21.174 1.00 50.66 553 LYS A C 1
ATOM 4436 O O . LYS A 1 553 ? 2.533 -29.623 20.989 1.00 50.66 553 LYS A O 1
ATOM 4441 N N . MET A 1 554 ? 3.978 -28.055 20.280 1.00 53.06 554 MET A N 1
ATOM 4442 C CA . MET A 1 554 ? 4.240 -28.671 18.972 1.00 53.06 554 MET A CA 1
ATOM 4443 C C . MET A 1 554 ? 5.015 -29.986 19.103 1.00 53.06 554 MET A C 1
ATOM 4445 O O . MET A 1 554 ? 4.702 -30.949 18.405 1.00 53.06 554 MET A O 1
ATOM 4449 N N . ARG A 1 555 ? 5.983 -30.058 20.032 1.00 48.53 555 ARG A N 1
ATOM 4450 C CA . ARG A 1 555 ? 6.746 -31.292 20.303 1.00 48.53 555 ARG A CA 1
ATOM 4451 C C . ARG A 1 555 ? 5.859 -32.425 20.836 1.00 48.53 555 ARG A C 1
ATOM 4453 O O . ARG A 1 555 ? 6.124 -33.579 20.525 1.00 48.53 555 ARG A O 1
ATOM 4460 N N . MET A 1 556 ? 4.792 -32.102 21.573 1.00 50.03 556 MET A N 1
ATOM 4461 C CA . MET A 1 556 ? 3.868 -33.089 22.157 1.00 50.03 556 MET A CA 1
ATOM 4462 C C . MET A 1 556 ? 2.775 -33.587 21.194 1.00 50.03 556 MET A C 1
ATOM 4464 O O . MET A 1 556 ? 2.326 -34.721 21.328 1.00 50.03 556 MET A O 1
ATOM 4468 N N . GLN A 1 557 ? 2.325 -32.769 20.233 1.00 59.41 557 GLN A N 1
ATOM 4469 C CA . GLN A 1 557 ? 1.278 -33.163 19.266 1.00 59.41 557 GLN A CA 1
ATOM 4470 C C . GLN A 1 557 ? 1.830 -33.662 17.920 1.00 59.41 557 GLN A C 1
ATOM 4472 O O . GLN A 1 557 ? 1.109 -34.314 17.164 1.00 59.41 557 GLN A O 1
ATOM 4477 N N . GLY A 1 558 ? 3.102 -33.380 17.625 1.00 67.12 558 GLY A N 1
ATOM 4478 C CA . GLY A 1 558 ? 3.705 -33.609 16.315 1.00 67.12 558 GLY A CA 1
ATOM 4479 C C . GLY A 1 558 ? 3.370 -32.500 15.310 1.00 67.12 558 GLY A C 1
ATOM 4480 O O . GLY A 1 558 ? 2.415 -31.742 15.467 1.00 67.12 558 GLY A O 1
ATOM 4481 N N . ARG A 1 559 ? 4.183 -32.398 14.252 1.00 81.50 559 ARG A N 1
ATOM 4482 C CA . ARG A 1 559 ? 4.091 -31.327 13.238 1.00 81.50 559 ARG A CA 1
ATOM 4483 C C . ARG A 1 559 ? 3.079 -31.599 12.113 1.00 81.50 559 ARG A C 1
ATOM 4485 O O . ARG A 1 559 ? 2.825 -30.718 11.298 1.00 81.50 559 ARG A O 1
ATOM 4492 N N . GLY A 1 560 ? 2.484 -32.792 12.082 1.00 88.75 560 GLY A N 1
ATOM 4493 C CA . GLY A 1 560 ? 1.525 -33.220 11.062 1.00 88.75 560 GLY A CA 1
ATOM 4494 C C . GLY A 1 560 ? 2.158 -33.806 9.795 1.00 88.75 560 GLY A C 1
ATOM 4495 O O . GLY A 1 560 ? 3.354 -34.101 9.735 1.00 88.75 560 GLY A O 1
ATOM 4496 N N . GLU A 1 561 ? 1.321 -34.017 8.780 1.00 93.25 561 GLU A N 1
ATOM 4497 C CA . GLU A 1 561 ? 1.683 -34.667 7.516 1.00 93.25 561 GLU A CA 1
ATOM 4498 C C . GLU A 1 561 ? 1.157 -33.878 6.314 1.00 93.25 561 GLU A C 1
ATOM 4500 O O . GLU A 1 561 ? 0.043 -33.351 6.347 1.00 93.25 561 GLU A O 1
ATOM 4505 N N . ILE A 1 562 ? 1.928 -33.850 5.227 1.00 96.06 562 ILE A N 1
ATOM 4506 C CA . ILE A 1 562 ? 1.564 -33.209 3.959 1.00 96.06 562 ILE A CA 1
ATOM 4507 C C . ILE A 1 562 ? 1.520 -34.243 2.826 1.00 96.06 562 ILE A C 1
ATOM 4509 O O . ILE A 1 562 ? 2.393 -35.102 2.714 1.00 96.06 562 ILE A O 1
ATOM 4513 N N . LEU A 1 563 ? 0.484 -34.166 1.992 1.00 96.69 563 LEU A N 1
ATOM 4514 C CA . LEU A 1 563 ? 0.344 -34.916 0.750 1.00 96.69 563 LEU A CA 1
ATOM 4515 C C . LEU A 1 563 ? 0.791 -34.017 -0.402 1.00 96.69 563 LEU A C 1
ATOM 4517 O O . LEU A 1 563 ? 0.069 -33.096 -0.805 1.00 96.69 563 LEU A O 1
ATOM 4521 N N . VAL A 1 564 ? 1.978 -34.303 -0.924 1.00 96.94 564 VAL A N 1
ATOM 4522 C CA . VAL A 1 564 ? 2.551 -33.630 -2.093 1.00 96.94 564 VAL A CA 1
ATOM 4523 C C . VAL A 1 564 ? 2.641 -34.604 -3.256 1.00 96.94 564 VAL A C 1
ATOM 4525 O O . VAL A 1 564 ? 2.744 -35.819 -3.073 1.00 96.94 564 VAL A O 1
ATOM 4528 N N . SER A 1 565 ? 2.584 -34.073 -4.471 1.00 96.75 565 SER A N 1
ATOM 4529 C CA . SER A 1 565 ? 2.705 -34.868 -5.681 1.00 96.75 565 SER A CA 1
ATOM 4530 C C . SER A 1 565 ? 3.664 -34.240 -6.675 1.00 96.75 565 SER A C 1
ATOM 4532 O O . SER A 1 565 ? 3.670 -33.027 -6.855 1.00 96.75 565 SER A O 1
ATOM 4534 N N . LEU A 1 566 ? 4.456 -35.084 -7.328 1.00 95.94 566 LEU A N 1
ATOM 4535 C CA . LEU A 1 566 ? 5.485 -34.699 -8.282 1.00 95.94 566 LEU A CA 1
ATOM 4536 C C . LEU A 1 566 ? 5.243 -35.390 -9.631 1.00 95.94 566 LEU A C 1
ATOM 4538 O O . LEU A 1 566 ? 4.745 -36.517 -9.679 1.00 95.94 566 LEU A O 1
ATOM 4542 N N . CYS A 1 567 ? 5.620 -34.715 -10.713 1.00 94.81 567 CYS A N 1
ATOM 4543 C CA . CYS A 1 567 ? 5.695 -35.256 -12.068 1.00 94.81 567 CYS A CA 1
ATOM 4544 C C . CYS A 1 567 ? 6.884 -34.620 -12.793 1.00 94.81 567 CYS A C 1
ATOM 4546 O O . CYS A 1 567 ? 6.878 -33.414 -13.046 1.00 94.81 567 CYS A O 1
ATOM 4548 N N . TYR A 1 568 ? 7.900 -35.422 -13.119 1.00 92.12 568 TYR A N 1
ATOM 4549 C CA . TYR A 1 568 ? 9.062 -34.976 -13.888 1.00 92.12 568 TYR A CA 1
ATOM 4550 C C . TYR A 1 568 ? 8.846 -35.200 -15.390 1.00 92.12 568 TYR A C 1
ATOM 4552 O O . TYR A 1 568 ? 8.383 -36.259 -15.813 1.00 92.12 568 TYR A O 1
ATOM 4560 N N . GLN A 1 569 ? 9.189 -34.208 -16.208 1.00 91.88 569 GLN A N 1
ATOM 4561 C CA . GLN A 1 569 ? 9.069 -34.210 -17.664 1.00 91.88 569 GLN A CA 1
ATOM 4562 C C . GLN A 1 569 ? 10.448 -33.927 -18.294 1.00 91.88 569 GLN A C 1
ATOM 4564 O O . GLN A 1 569 ? 10.755 -32.766 -18.577 1.00 91.88 569 GLN A O 1
ATOM 4569 N N . PRO A 1 570 ? 11.276 -34.967 -18.543 1.00 87.06 570 PRO A N 1
ATOM 4570 C CA . PRO A 1 570 ? 12.653 -34.794 -19.018 1.00 87.06 570 PRO A CA 1
ATOM 4571 C C . PRO A 1 570 ? 12.753 -33.994 -20.322 1.00 87.06 570 PRO A C 1
ATOM 4573 O O . PRO A 1 570 ? 13.540 -33.067 -20.426 1.00 87.06 570 PRO A O 1
ATOM 4576 N N . ALA A 1 571 ? 11.887 -34.287 -21.299 1.00 85.50 571 ALA A N 1
ATOM 4577 C CA . ALA A 1 571 ? 11.898 -33.643 -22.618 1.00 85.50 571 ALA A CA 1
ATOM 4578 C C . ALA A 1 571 ? 11.562 -32.134 -22.609 1.00 85.50 571 ALA A C 1
ATOM 4580 O O . ALA A 1 571 ? 11.637 -31.492 -23.651 1.00 85.50 571 ALA A O 1
ATOM 4581 N N . ALA A 1 572 ? 11.168 -31.580 -21.459 1.00 85.75 572 ALA A N 1
ATOM 4582 C CA . ALA A 1 572 ? 10.911 -30.155 -21.268 1.00 85.75 572 ALA A CA 1
ATOM 4583 C C . ALA A 1 572 ? 11.688 -29.567 -20.073 1.00 85.75 572 ALA A C 1
ATOM 4585 O O . ALA A 1 572 ? 11.407 -28.436 -19.691 1.00 85.75 572 ALA A O 1
ATOM 4586 N N . ASN A 1 573 ? 12.596 -30.337 -19.448 1.00 87.44 573 ASN A N 1
ATOM 4587 C CA . ASN A 1 573 ? 13.273 -30.007 -18.185 1.00 87.44 573 ASN A CA 1
ATOM 4588 C C . ASN A 1 573 ? 12.321 -29.423 -17.120 1.00 87.44 573 ASN A C 1
ATOM 4590 O O . ASN A 1 573 ? 12.629 -28.433 -16.464 1.00 87.44 573 ASN A O 1
ATOM 4594 N N . ARG A 1 574 ? 11.135 -30.025 -16.951 1.00 90.62 574 ARG A N 1
ATOM 4595 C CA . ARG A 1 574 ? 10.077 -29.512 -16.059 1.00 90.62 574 ARG A CA 1
ATOM 4596 C C . ARG A 1 574 ? 9.716 -30.470 -14.940 1.00 90.62 574 ARG A C 1
ATOM 4598 O O . ARG A 1 574 ? 9.554 -31.666 -15.165 1.00 90.62 574 ARG A O 1
ATOM 4605 N N . LEU A 1 575 ? 9.506 -29.922 -13.749 1.00 92.25 575 LEU A N 1
ATOM 4606 C CA . LEU A 1 575 ? 9.006 -30.627 -12.576 1.00 92.25 575 LEU A CA 1
ATOM 4607 C C . LEU A 1 575 ? 7.728 -29.950 -12.077 1.00 92.25 575 LEU A C 1
ATOM 4609 O O . LEU A 1 575 ? 7.743 -28.821 -11.588 1.00 92.25 575 LEU A O 1
ATOM 4613 N N . THR A 1 576 ? 6.605 -30.649 -12.225 1.00 95.19 576 THR A N 1
ATOM 4614 C CA . THR A 1 576 ? 5.294 -30.185 -11.763 1.00 95.19 576 THR A CA 1
ATOM 4615 C C . THR A 1 576 ? 5.048 -30.681 -10.346 1.00 95.19 576 THR A C 1
ATOM 4617 O O . THR A 1 576 ? 5.041 -31.886 -10.089 1.00 95.19 576 THR A O 1
ATOM 4620 N N . VAL A 1 577 ? 4.823 -29.739 -9.435 1.00 97.12 577 VAL A N 1
ATOM 4621 C CA . VAL A 1 577 ? 4.677 -29.941 -7.994 1.00 97.12 577 VAL A CA 1
ATOM 4622 C C . VAL A 1 577 ? 3.259 -29.555 -7.586 1.00 97.12 577 VAL A C 1
ATOM 4624 O O . VAL A 1 577 ? 2.889 -28.387 -7.660 1.00 97.12 577 VAL A O 1
ATOM 4627 N N . VAL A 1 578 ? 2.453 -30.517 -7.143 1.00 97.25 578 VAL A N 1
ATOM 4628 C CA . VAL A 1 578 ? 1.076 -30.281 -6.690 1.00 97.25 578 VAL A CA 1
ATOM 4629 C C . VAL A 1 578 ? 0.997 -30.446 -5.178 1.00 97.25 578 VAL A C 1
ATOM 4631 O O . VAL A 1 578 ? 1.231 -31.534 -4.645 1.00 97.25 578 VAL A O 1
ATOM 4634 N N . ILE A 1 579 ? 0.623 -29.375 -4.481 1.00 97.62 579 ILE A N 1
ATOM 4635 C CA . ILE A 1 579 ? 0.261 -29.427 -3.066 1.00 97.62 579 ILE A CA 1
ATOM 4636 C C . ILE A 1 579 ? -1.212 -29.814 -2.993 1.00 97.62 579 ILE A C 1
ATOM 4638 O O . ILE A 1 579 ? -2.086 -29.028 -3.355 1.00 97.62 579 ILE A O 1
ATOM 4642 N N . LEU A 1 580 ? -1.504 -31.033 -2.538 1.00 95.94 580 LEU A N 1
ATOM 4643 C CA . LEU A 1 580 ? -2.878 -31.531 -2.480 1.00 95.94 580 LEU A CA 1
ATOM 4644 C C . LEU A 1 580 ? -3.538 -31.108 -1.164 1.00 95.94 580 LEU A C 1
ATOM 4646 O O . LEU A 1 580 ? -4.497 -30.339 -1.161 1.00 95.94 580 LEU A O 1
ATOM 4650 N N . LYS A 1 581 ? -3.009 -31.570 -0.028 1.00 95.38 581 LYS A N 1
ATOM 4651 C CA . LYS A 1 581 ? -3.562 -31.294 1.309 1.00 95.38 581 LYS A CA 1
ATOM 4652 C C . LYS A 1 581 ? -2.551 -31.581 2.412 1.00 95.38 581 LYS A C 1
ATOM 4654 O O . LYS A 1 581 ? -1.604 -32.325 2.190 1.00 95.38 581 LYS A O 1
ATOM 4659 N N . ALA A 1 582 ? -2.791 -31.061 3.609 1.00 95.88 582 ALA A N 1
ATOM 4660 C CA . ALA A 1 582 ? -2.129 -31.521 4.829 1.00 95.88 582 ALA A CA 1
ATOM 4661 C C . ALA A 1 582 ? -3.159 -32.066 5.831 1.00 95.88 582 ALA A C 1
ATOM 4663 O O . ALA A 1 582 ? -4.364 -31.870 5.664 1.00 95.88 582 ALA A O 1
ATOM 4664 N N . ARG A 1 583 ? -2.691 -32.780 6.857 1.00 92.19 583 ARG A N 1
ATOM 4665 C CA . ARG A 1 583 ? -3.507 -33.299 7.963 1.00 92.19 583 ARG A CA 1
ATOM 4666 C C . ARG A 1 583 ? -2.734 -33.280 9.274 1.00 92.19 583 ARG A C 1
ATOM 4668 O O . ARG A 1 583 ? -1.504 -33.317 9.273 1.00 92.19 583 ARG A O 1
ATOM 4675 N N . ASN A 1 584 ? -3.471 -33.303 10.381 1.00 87.62 584 ASN A N 1
ATOM 4676 C CA . ASN A 1 584 ? -2.929 -33.366 11.741 1.00 87.62 584 ASN A CA 1
ATOM 4677 C C . ASN A 1 584 ? -1.895 -32.260 12.037 1.00 87.62 584 ASN A C 1
ATOM 4679 O O . ASN A 1 584 ? -0.963 -32.489 12.803 1.00 87.62 584 ASN A O 1
ATOM 4683 N N . LEU A 1 585 ? -2.034 -31.079 11.421 1.00 88.50 585 LEU A N 1
ATOM 4684 C CA . LEU A 1 585 ? -1.176 -29.942 11.748 1.00 88.50 585 LEU A CA 1
ATOM 4685 C C . LEU A 1 585 ? -1.435 -29.502 13.205 1.00 88.50 585 LEU A C 1
ATOM 4687 O O . LEU A 1 585 ? -2.590 -29.538 13.648 1.00 88.50 585 LEU A O 1
ATOM 4691 N N . PRO A 1 586 ? -0.400 -29.080 13.953 1.00 78.56 586 PRO A N 1
ATOM 4692 C CA . PRO A 1 586 ? -0.556 -28.569 15.307 1.00 78.56 586 PRO A CA 1
ATOM 4693 C C . PRO A 1 586 ? -1.439 -27.316 15.343 1.00 78.56 586 PRO A C 1
ATOM 4695 O O . PRO A 1 586 ? -1.585 -26.577 14.366 1.00 78.56 586 PRO A O 1
ATOM 4698 N N . LYS A 1 587 ? -2.045 -27.094 16.510 1.00 75.69 587 LYS A N 1
ATOM 4699 C CA . LYS A 1 587 ? -2.936 -25.965 16.785 1.00 75.69 587 LYS A CA 1
ATOM 4700 C C . LYS A 1 587 ? -2.102 -24.764 17.241 1.00 75.69 587 LYS A C 1
ATOM 4702 O O . LYS A 1 587 ? -1.668 -24.726 18.390 1.00 75.69 587 LYS A O 1
ATOM 4707 N N . MET A 1 588 ? -1.874 -23.827 16.328 1.00 65.56 588 MET A N 1
ATOM 4708 C CA . MET A 1 588 ? -1.010 -22.650 16.509 1.00 65.56 588 MET A CA 1
ATOM 4709 C C . MET A 1 588 ? -1.782 -21.425 17.025 1.00 65.56 588 MET A C 1
ATOM 4711 O O . MET A 1 588 ? -1.254 -20.613 17.791 1.00 65.56 588 MET A O 1
ATOM 4715 N N . ASP A 1 589 ? -3.063 -21.336 16.657 1.00 58.50 589 ASP A N 1
ATOM 4716 C CA . ASP A 1 589 ? -4.012 -20.336 17.134 1.00 58.50 589 ASP A CA 1
ATOM 4717 C C . ASP A 1 589 ? -4.538 -20.657 18.537 1.00 58.50 589 ASP A C 1
ATOM 4719 O O . ASP A 1 589 ? -4.912 -21.794 18.847 1.00 58.50 589 ASP A O 1
ATOM 4723 N N . LEU A 1 590 ? -4.805 -19.604 19.314 1.00 50.41 590 LEU A N 1
ATOM 4724 C CA . LEU A 1 590 ? -5.548 -19.669 20.585 1.00 50.41 590 LEU A CA 1
ATOM 4725 C C . LEU A 1 590 ? -6.994 -20.182 20.435 1.00 50.41 590 LEU A C 1
ATOM 4727 O O . LEU A 1 590 ? -7.654 -20.485 21.425 1.00 50.41 590 LEU A O 1
ATOM 4731 N N . THR A 1 591 ? -7.503 -20.290 19.203 1.00 49.62 591 THR A N 1
ATOM 4732 C CA . THR A 1 591 ? -8.800 -20.921 18.901 1.00 49.62 591 THR A CA 1
ATOM 4733 C C . THR A 1 591 ? -8.719 -22.442 18.730 1.00 49.62 591 THR A C 1
ATOM 4735 O O . THR A 1 591 ? -9.743 -23.088 18.514 1.00 49.62 591 THR A O 1
ATOM 4738 N N . GLY A 1 592 ? -7.525 -23.032 18.842 1.00 57.47 592 GLY A N 1
ATOM 4739 C CA . GLY A 1 592 ? -7.316 -24.465 18.670 1.00 57.47 592 GLY A CA 1
ATOM 4740 C C . GLY A 1 592 ? -7.323 -24.904 17.203 1.00 57.47 592 GLY A C 1
ATOM 4741 O O . GLY A 1 592 ? -7.770 -26.016 16.913 1.00 57.47 592 GLY A O 1
ATOM 4742 N N . LEU A 1 593 ? -6.868 -24.045 16.291 1.00 69.94 593 LEU A N 1
ATOM 4743 C CA . LEU A 1 593 ? -6.755 -24.275 14.845 1.00 69.94 593 LEU A CA 1
ATOM 4744 C C . LEU A 1 593 ? -5.433 -23.646 14.342 1.00 69.94 593 LEU A C 1
ATOM 4746 O O . LEU A 1 593 ? -4.513 -23.453 15.138 1.00 69.94 593 LEU A O 1
ATOM 4750 N N . CYS A 1 594 ? -5.316 -23.383 13.046 1.00 80.00 594 CYS A N 1
ATOM 4751 C CA . CYS A 1 594 ? -4.233 -22.631 12.406 1.00 80.00 594 CYS A CA 1
ATOM 4752 C C . CYS A 1 594 ? -4.741 -22.065 11.065 1.00 80.00 594 CYS A C 1
ATOM 4754 O O . CYS A 1 594 ? -5.746 -22.559 10.540 1.00 80.00 594 CYS A O 1
ATOM 4756 N N . ASP A 1 595 ? -4.048 -21.075 10.502 1.00 88.69 595 ASP A N 1
ATOM 4757 C CA . ASP A 1 595 ? -4.256 -20.503 9.163 1.00 88.69 595 ASP A CA 1
ATOM 4758 C C . ASP A 1 595 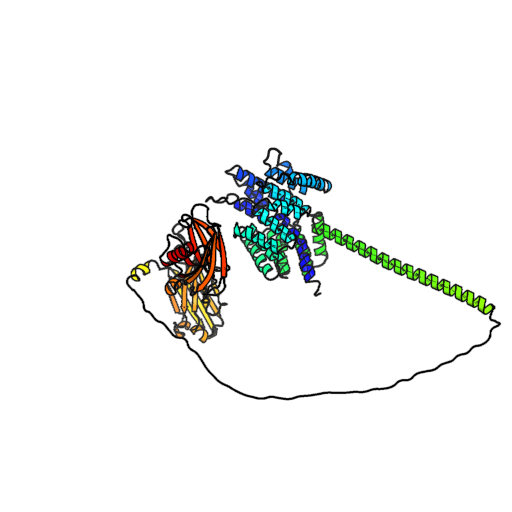? -3.097 -20.959 8.226 1.00 88.69 595 ASP A C 1
ATOM 4760 O O . ASP A 1 595 ? -2.269 -20.145 7.806 1.00 88.69 595 ASP A O 1
ATOM 4764 N N . PRO A 1 596 ? -2.955 -22.264 7.904 1.00 92.88 596 PRO A N 1
ATOM 4765 C CA . PRO A 1 596 ? -1.773 -22.783 7.217 1.00 92.88 596 PRO A CA 1
ATOM 4766 C C . PRO A 1 596 ? -1.636 -22.375 5.743 1.00 92.88 596 PRO A C 1
ATOM 4768 O O . PRO A 1 596 ? -2.602 -22.329 4.971 1.00 92.88 596 PRO A O 1
ATOM 4771 N N . TYR A 1 597 ? -0.380 -22.212 5.325 1.00 95.81 597 TYR A N 1
ATOM 4772 C CA . TYR A 1 597 ? 0.058 -22.111 3.932 1.00 95.81 597 TYR A CA 1
ATOM 4773 C C . TYR A 1 597 ? 1.423 -22.783 3.725 1.00 95.81 597 TYR A C 1
ATOM 4775 O O . TYR A 1 597 ? 2.144 -23.060 4.684 1.00 95.81 597 TYR A O 1
ATOM 4783 N N . VAL A 1 598 ? 1.783 -23.070 2.471 1.00 97.12 598 VAL A N 1
ATOM 4784 C CA . VAL A 1 598 ? 3.036 -23.753 2.116 1.00 97.12 598 VAL A CA 1
ATOM 4785 C C . VAL A 1 598 ? 3.900 -22.844 1.245 1.00 97.12 598 VAL A C 1
ATOM 4787 O O . VAL A 1 598 ? 3.450 -22.365 0.203 1.00 97.12 598 VAL A O 1
ATOM 4790 N N . LYS A 1 599 ? 5.152 -22.621 1.652 1.00 96.81 599 LYS A N 1
ATOM 4791 C CA . LYS A 1 599 ? 6.217 -22.105 0.779 1.00 96.81 599 LYS A CA 1
ATOM 4792 C C . LYS A 1 599 ? 6.956 -23.291 0.167 1.00 96.81 599 LYS A C 1
ATOM 4794 O O . LYS A 1 599 ? 7.231 -24.265 0.861 1.00 96.81 599 LYS A O 1
ATOM 4799 N N . ILE A 1 600 ? 7.287 -23.194 -1.111 1.00 96.81 600 ILE A N 1
ATOM 4800 C CA . ILE A 1 600 ? 7.991 -24.221 -1.880 1.00 96.81 600 ILE A CA 1
ATOM 4801 C C . ILE A 1 600 ? 9.255 -23.575 -2.435 1.00 96.81 600 ILE A C 1
ATOM 4803 O O . ILE A 1 600 ? 9.163 -22.550 -3.111 1.00 96.81 600 ILE A O 1
ATOM 4807 N N . TYR A 1 601 ? 10.411 -24.164 -2.159 1.00 95.00 601 TYR A N 1
ATOM 4808 C CA . TYR A 1 601 ? 11.704 -23.719 -2.659 1.00 95.00 601 TYR A CA 1
ATOM 4809 C C . TYR A 1 601 ? 12.291 -24.795 -3.569 1.00 95.00 601 TYR A C 1
ATOM 4811 O O . TYR A 1 601 ? 12.450 -25.936 -3.140 1.00 95.00 601 TYR A O 1
ATOM 4819 N N . LEU A 1 602 ? 12.636 -24.428 -4.802 1.00 93.00 602 LEU A N 1
ATOM 4820 C CA . LEU A 1 602 ? 13.540 -25.218 -5.630 1.00 93.00 602 LEU A CA 1
ATOM 4821 C C . LEU A 1 602 ? 14.965 -24.942 -5.150 1.00 93.00 602 LEU A C 1
ATOM 4823 O O . LEU A 1 602 ? 15.394 -23.785 -5.100 1.00 93.00 602 LEU A O 1
ATOM 4827 N N . VAL A 1 603 ? 15.672 -26.001 -4.784 1.00 90.94 603 VAL A N 1
ATOM 4828 C CA . VAL A 1 603 ? 17.043 -25.964 -4.284 1.00 90.94 603 VAL A CA 1
ATOM 4829 C C . VAL A 1 603 ? 17.949 -26.607 -5.328 1.00 90.94 603 VAL A C 1
ATOM 4831 O O . VAL A 1 603 ? 17.634 -27.669 -5.861 1.00 90.94 603 VAL A O 1
ATOM 4834 N N . HIS A 1 604 ? 19.067 -25.956 -5.624 1.00 87.62 604 HIS A N 1
ATOM 4835 C CA . HIS A 1 604 ? 20.062 -26.406 -6.585 1.00 87.62 604 HIS A CA 1
ATOM 4836 C C . HIS A 1 604 ? 21.454 -26.181 -5.998 1.00 87.62 604 HIS A C 1
ATOM 4838 O O . HIS A 1 604 ? 21.753 -25.070 -5.560 1.00 87.62 604 HIS A O 1
ATOM 4844 N N . ASN A 1 605 ? 22.283 -27.226 -5.921 1.00 83.38 605 ASN A N 1
ATOM 4845 C CA . ASN A 1 605 ? 23.606 -27.165 -5.277 1.00 83.38 605 ASN A CA 1
ATOM 4846 C C . ASN A 1 605 ? 23.558 -26.507 -3.874 1.00 83.38 605 ASN A C 1
ATOM 4848 O O . ASN A 1 605 ? 24.349 -25.629 -3.534 1.00 83.38 605 ASN A O 1
ATOM 4852 N N . ASN A 1 606 ? 22.572 -26.925 -3.068 1.00 81.56 606 ASN A N 1
ATOM 4853 C CA . ASN A 1 606 ? 22.225 -26.411 -1.733 1.00 81.56 606 ASN A CA 1
ATOM 4854 C C . ASN A 1 606 ? 21.795 -24.922 -1.660 1.00 81.56 606 ASN A C 1
ATOM 4856 O O . ASN A 1 606 ? 21.507 -24.431 -0.568 1.00 81.56 606 ASN A O 1
ATOM 4860 N N . GLN A 1 607 ? 21.672 -24.209 -2.785 1.00 82.75 607 GLN A N 1
ATOM 4861 C CA . GLN A 1 607 ? 21.177 -22.827 -2.849 1.00 82.75 607 GLN A CA 1
ATOM 4862 C C . GLN A 1 607 ? 19.710 -22.773 -3.296 1.00 82.75 607 GLN A C 1
ATOM 4864 O O . GLN A 1 607 ? 19.272 -23.563 -4.129 1.00 82.75 607 GLN A O 1
ATOM 4869 N N . LYS A 1 608 ? 18.919 -21.839 -2.752 1.00 89.12 608 LYS A N 1
ATOM 4870 C CA . LYS A 1 608 ? 17.478 -21.725 -3.048 1.00 89.12 608 LYS A CA 1
ATOM 4871 C C . LYS A 1 608 ? 17.261 -20.805 -4.251 1.00 89.12 608 LYS A C 1
ATOM 4873 O O . LYS A 1 608 ? 17.336 -19.591 -4.101 1.00 89.12 608 LYS A O 1
ATOM 4878 N N . ILE A 1 609 ? 16.989 -21.385 -5.420 1.00 87.50 609 ILE A N 1
ATOM 4879 C CA . ILE A 1 609 ? 16.958 -20.663 -6.704 1.00 87.50 609 ILE A CA 1
ATOM 4880 C C . ILE A 1 609 ? 15.567 -20.159 -7.115 1.00 87.50 609 ILE A C 1
ATOM 4882 O O . ILE A 1 609 ? 15.467 -19.141 -7.789 1.00 87.50 609 ILE A O 1
ATOM 4886 N N . VAL A 1 610 ? 14.481 -20.826 -6.704 1.00 91.31 610 VAL A N 1
ATOM 4887 C CA . VAL A 1 610 ? 13.098 -20.396 -7.007 1.00 91.31 610 VAL A CA 1
ATOM 4888 C C . VAL A 1 610 ? 12.211 -20.605 -5.784 1.00 91.31 610 VAL A C 1
ATOM 4890 O O . VAL A 1 610 ? 12.312 -21.629 -5.116 1.00 91.31 610 VAL A O 1
ATOM 4893 N N . LYS A 1 611 ? 11.307 -19.662 -5.501 1.00 93.94 611 LYS A N 1
ATOM 4894 C CA . LYS A 1 611 ? 10.390 -19.664 -4.347 1.00 93.94 611 LYS A CA 1
ATOM 4895 C C . LYS A 1 611 ? 8.951 -19.455 -4.826 1.00 93.94 611 LYS A C 1
ATOM 4897 O O . LYS A 1 611 ? 8.687 -18.506 -5.553 1.00 93.94 611 LYS A O 1
ATOM 4902 N N . LYS A 1 612 ? 8.010 -20.303 -4.400 1.00 94.19 612 LYS A N 1
ATOM 4903 C CA . LYS A 1 612 ? 6.561 -20.181 -4.680 1.00 94.19 612 LYS A CA 1
ATOM 4904 C C . LYS A 1 612 ? 5.747 -20.349 -3.384 1.00 94.19 612 LYS A C 1
ATOM 4906 O O . LYS A 1 612 ? 6.258 -20.903 -2.411 1.00 94.19 612 LYS A O 1
ATOM 4911 N N . ARG A 1 613 ? 4.511 -19.832 -3.325 1.00 95.44 613 ARG A N 1
ATOM 4912 C CA . ARG A 1 613 ? 3.622 -19.898 -2.140 1.00 95.44 613 ARG A CA 1
ATOM 4913 C C . ARG A 1 613 ? 2.211 -20.366 -2.513 1.00 95.44 613 ARG A C 1
ATOM 4915 O O . ARG A 1 613 ? 1.695 -19.937 -3.540 1.00 95.44 613 ARG A O 1
ATOM 4922 N N . THR A 1 614 ? 1.588 -21.208 -1.684 1.00 96.75 614 THR A N 1
ATOM 4923 C CA . THR A 1 614 ? 0.142 -21.491 -1.764 1.00 96.75 614 THR A CA 1
ATOM 4924 C C . THR A 1 614 ? -0.676 -20.349 -1.168 1.00 96.75 614 THR A C 1
ATOM 4926 O O . THR A 1 614 ? -0.170 -19.531 -0.395 1.00 96.75 614 THR A O 1
ATOM 4929 N N . HIS A 1 615 ? -1.977 -20.355 -1.438 1.00 93.12 615 HIS A N 1
ATOM 4930 C CA . HIS A 1 615 ? -2.949 -19.553 -0.706 1.00 93.12 615 HIS A CA 1
ATOM 4931 C C . HIS A 1 615 ? -3.053 -20.017 0.758 1.00 93.12 615 HIS A C 1
ATOM 4933 O O . HIS A 1 615 ? -2.905 -21.204 1.066 1.00 93.12 615 HIS A O 1
ATOM 4939 N N . VAL A 1 616 ? -3.357 -19.072 1.651 1.00 92.94 616 VAL A N 1
ATOM 4940 C CA . VAL A 1 616 ? -3.652 -19.326 3.071 1.00 92.94 616 VAL A CA 1
ATOM 4941 C C . VAL A 1 616 ? -5.028 -19.976 3.206 1.00 92.94 616 VAL A C 1
ATOM 4943 O O . VAL A 1 616 ? -6.022 -19.441 2.707 1.00 92.94 616 VAL A O 1
ATOM 4946 N N . LYS A 1 617 ? -5.112 -21.115 3.901 1.00 91.88 617 LYS A N 1
ATOM 4947 C CA . LYS A 1 617 ? -6.382 -21.792 4.210 1.00 91.88 617 LYS A CA 1
ATOM 4948 C C . LYS A 1 617 ? -6.726 -21.512 5.668 1.00 91.88 617 LYS A C 1
ATOM 4950 O O . LYS A 1 617 ? -6.055 -22.009 6.561 1.00 91.88 617 LYS A O 1
ATOM 4955 N N . LYS A 1 618 ? -7.750 -20.697 5.913 1.00 87.19 618 LYS A N 1
ATOM 4956 C CA . LYS A 1 618 ? -8.039 -20.197 7.264 1.00 87.19 618 LYS A CA 1
ATOM 4957 C C . LYS A 1 618 ? -8.677 -21.260 8.165 1.00 87.19 618 LYS A C 1
ATOM 4959 O O . LYS A 1 618 ? -9.566 -21.987 7.724 1.00 87.19 618 LYS A O 1
ATOM 4964 N N . ARG A 1 619 ? -8.273 -21.282 9.436 1.00 82.94 619 ARG A N 1
ATOM 4965 C CA . ARG A 1 619 ? -8.850 -22.024 10.565 1.00 82.94 619 ARG A CA 1
ATOM 4966 C C . ARG A 1 619 ? -9.029 -23.519 10.299 1.00 82.94 619 ARG A C 1
ATOM 4968 O O . ARG A 1 619 ? -10.115 -24.068 10.478 1.00 82.94 619 ARG A O 1
ATOM 4975 N N . THR A 1 620 ? -7.959 -24.201 9.894 1.00 85.62 620 THR A N 1
ATOM 4976 C CA . THR A 1 620 ? -7.972 -25.650 9.654 1.00 85.62 620 THR A CA 1
ATOM 4977 C C . THR A 1 620 ? -6.627 -26.323 9.933 1.00 85.62 620 THR A C 1
ATOM 4979 O O . THR A 1 620 ? -5.603 -25.967 9.365 1.00 85.62 620 THR A O 1
ATOM 4982 N N . THR A 1 621 ? -6.641 -27.387 10.743 1.00 87.38 621 THR A N 1
ATOM 4983 C CA . THR A 1 621 ? -5.487 -28.289 10.941 1.00 87.38 621 THR A CA 1
ATOM 4984 C C . THR A 1 621 ? -5.372 -29.367 9.852 1.00 87.38 621 THR A C 1
ATOM 4986 O O . THR A 1 621 ? -4.508 -30.244 9.919 1.00 87.38 621 THR A O 1
ATOM 4989 N N . SER A 1 622 ? -6.272 -29.356 8.864 1.00 90.50 622 SER A N 1
ATOM 4990 C CA . SER A 1 622 ? -6.284 -30.266 7.711 1.00 90.50 622 SER A CA 1
ATOM 4991 C C . SER A 1 622 ? -6.643 -29.502 6.425 1.00 90.50 622 SER A C 1
ATOM 4993 O O . SER A 1 622 ? -7.735 -29.680 5.877 1.00 90.50 622 SER A O 1
ATOM 4995 N N . PRO A 1 623 ? -5.775 -28.580 5.970 1.00 93.88 623 PRO A N 1
ATOM 4996 C CA . PRO A 1 623 ? -6.024 -27.755 4.792 1.00 93.88 623 PRO A CA 1
ATOM 4997 C C . PRO A 1 623 ? -6.037 -28.577 3.503 1.00 93.88 623 PRO A C 1
ATOM 4999 O O . PRO A 1 623 ? -5.202 -29.459 3.302 1.00 93.88 623 PRO A O 1
ATOM 5002 N N . VAL A 1 624 ? -6.933 -28.215 2.583 1.00 95.81 624 VAL A N 1
ATOM 5003 C CA . VAL A 1 624 ? -6.904 -28.669 1.188 1.00 95.81 624 VAL A CA 1
ATOM 5004 C C . VAL A 1 624 ? -6.430 -27.507 0.320 1.00 95.81 624 VAL A C 1
ATOM 5006 O O . VAL A 1 624 ? -7.024 -26.426 0.321 1.00 95.81 624 VAL A O 1
ATOM 5009 N N . PHE A 1 625 ? -5.336 -27.731 -0.401 1.00 95.94 625 PHE A N 1
ATOM 5010 C CA . PHE A 1 625 ? -4.728 -26.750 -1.290 1.00 95.94 625 PHE A CA 1
ATOM 5011 C C . PHE A 1 625 ? -5.203 -26.982 -2.723 1.00 95.94 625 PHE A C 1
ATOM 5013 O O . PHE A 1 625 ? -5.918 -26.134 -3.251 1.00 95.94 625 PHE A O 1
ATOM 5020 N N . ASN A 1 626 ? -4.896 -28.158 -3.285 1.00 94.88 626 ASN A N 1
ATOM 5021 C CA . ASN A 1 626 ? -5.066 -28.508 -4.700 1.00 94.88 626 ASN A CA 1
ATOM 5022 C C . ASN A 1 626 ? -4.403 -27.486 -5.647 1.00 94.88 626 ASN A C 1
ATOM 5024 O O . ASN A 1 626 ? -4.955 -27.126 -6.684 1.00 94.88 626 ASN A O 1
ATOM 5028 N N . GLU A 1 627 ? -3.214 -27.009 -5.276 1.00 96.06 627 GLU A N 1
ATOM 5029 C CA . GLU A 1 627 ? -2.483 -25.950 -5.982 1.00 96.06 627 GLU A CA 1
ATOM 5030 C C . GLU A 1 627 ? -1.247 -26.533 -6.680 1.00 96.06 627 GLU A C 1
ATOM 5032 O O . GLU A 1 627 ? -0.481 -27.284 -6.073 1.00 96.06 627 GLU A O 1
ATOM 5037 N N . SER A 1 628 ? -1.081 -26.217 -7.968 1.00 95.56 628 SER A N 1
ATOM 5038 C CA . SER A 1 628 ? -0.054 -26.785 -8.851 1.00 95.56 628 SER A CA 1
ATOM 5039 C C . SER A 1 628 ? 0.983 -25.737 -9.248 1.00 95.56 628 SER A C 1
ATOM 5041 O O . SER A 1 628 ? 0.634 -24.623 -9.637 1.00 95.56 628 SER A O 1
ATOM 5043 N N . PHE A 1 629 ? 2.256 -26.113 -9.176 1.00 96.44 629 PHE A N 1
ATOM 5044 C CA . PHE A 1 629 ? 3.408 -25.254 -9.411 1.00 96.44 629 PHE A CA 1
ATOM 5045 C C . PHE A 1 629 ? 4.370 -25.949 -10.373 1.00 96.44 629 PHE A C 1
ATOM 5047 O O . PHE A 1 629 ? 4.938 -26.990 -10.050 1.00 96.44 629 PHE A O 1
ATOM 5054 N N . VAL A 1 630 ? 4.572 -25.373 -11.557 1.00 94.50 630 VAL A N 1
ATOM 5055 C CA . VAL A 1 630 ? 5.611 -25.828 -12.493 1.00 94.50 630 VAL A CA 1
ATOM 5056 C C . VAL A 1 630 ? 6.937 -25.172 -12.117 1.00 94.50 630 VAL A C 1
ATOM 5058 O O . VAL A 1 630 ? 6.976 -23.969 -11.839 1.00 94.50 630 VAL A O 1
ATOM 5061 N N . PHE A 1 631 ? 8.007 -25.958 -12.110 1.00 92.25 631 PHE A N 1
ATOM 5062 C CA . PHE A 1 631 ? 9.385 -25.499 -11.993 1.00 92.25 631 PHE A CA 1
ATOM 5063 C C . PHE A 1 631 ? 10.171 -25.965 -13.220 1.00 92.25 631 PHE A C 1
ATOM 5065 O O . PHE A 1 631 ? 10.176 -27.156 -13.537 1.00 92.25 631 PHE A O 1
ATOM 5072 N N . ASP A 1 632 ? 10.818 -25.030 -13.902 1.00 89.38 632 ASP A N 1
ATOM 5073 C CA . ASP A 1 632 ? 11.797 -25.305 -14.949 1.00 89.38 632 ASP A CA 1
ATOM 5074 C C . ASP A 1 632 ? 13.161 -25.578 -14.278 1.00 89.38 632 ASP A C 1
ATOM 5076 O O . ASP A 1 632 ? 13.559 -24.875 -13.346 1.00 89.38 632 ASP A O 1
ATOM 5080 N N . ILE A 1 633 ? 13.841 -26.643 -14.699 1.00 86.56 633 ILE A N 1
ATOM 5081 C CA . ILE A 1 633 ? 15.105 -27.136 -14.137 1.00 86.56 633 ILE A CA 1
ATOM 5082 C C . ILE A 1 633 ? 16.270 -26.605 -14.991 1.00 86.56 633 ILE A C 1
ATOM 5084 O O . ILE A 1 633 ? 16.150 -26.608 -16.221 1.00 86.56 633 ILE A O 1
ATOM 5088 N N . PRO A 1 634 ? 17.402 -26.182 -14.390 1.00 78.50 634 PRO A N 1
ATOM 5089 C CA . PRO A 1 634 ? 18.599 -25.801 -15.137 1.00 78.50 634 PRO A CA 1
ATOM 5090 C C . PRO A 1 634 ? 19.036 -26.867 -16.151 1.00 78.50 634 PRO A C 1
ATOM 5092 O O . PRO A 1 634 ? 19.077 -28.063 -15.854 1.00 78.50 634 PRO A O 1
ATOM 5095 N N . TYR A 1 635 ? 19.375 -26.432 -17.365 1.00 61.72 635 TYR A N 1
ATOM 5096 C CA . TYR A 1 635 ? 19.872 -27.330 -18.406 1.00 61.72 635 TYR A CA 1
ATOM 5097 C C . TYR A 1 635 ? 21.200 -27.986 -17.978 1.00 61.72 635 TYR A C 1
ATOM 5099 O O . TYR A 1 635 ? 22.030 -27.361 -17.326 1.00 61.72 635 TYR A O 1
ATOM 5107 N N . ASN A 1 636 ? 21.406 -29.234 -18.402 1.00 60.56 636 ASN A N 1
ATOM 5108 C CA . ASN A 1 636 ? 22.616 -30.055 -18.226 1.00 60.56 636 ASN A CA 1
ATOM 5109 C C . ASN A 1 636 ? 22.959 -30.600 -16.813 1.00 60.56 636 ASN A C 1
ATOM 5111 O O . ASN A 1 636 ? 23.818 -31.473 -16.756 1.00 60.56 636 ASN A O 1
ATOM 5115 N N . GLU A 1 637 ? 22.297 -30.214 -15.708 1.00 60.16 637 GLU A N 1
ATOM 5116 C CA . GLU A 1 637 ? 22.584 -30.780 -14.355 1.00 60.16 637 GLU A CA 1
ATOM 5117 C C . GLU A 1 637 ? 21.601 -31.870 -13.856 1.00 60.16 637 GLU A C 1
ATOM 5119 O O . GLU A 1 637 ? 21.819 -32.494 -12.814 1.00 60.16 637 GLU A O 1
ATOM 5124 N N . GLY A 1 638 ? 20.532 -32.167 -14.603 1.00 65.44 638 GLY A N 1
ATOM 5125 C CA . GLY A 1 638 ? 19.617 -33.276 -14.290 1.00 65.44 638 GLY A CA 1
ATOM 5126 C C . GLY A 1 638 ? 18.844 -33.102 -12.971 1.00 65.44 638 GLY A C 1
ATOM 5127 O O . GLY A 1 638 ? 18.336 -32.024 -12.676 1.00 65.44 638 GLY A O 1
ATOM 5128 N N . LEU A 1 639 ? 18.705 -34.182 -12.189 1.00 76.06 639 LEU A N 1
ATOM 5129 C CA . LEU A 1 639 ? 18.010 -34.191 -10.884 1.00 76.06 639 LEU A CA 1
ATOM 5130 C C . LEU A 1 639 ? 18.909 -34.629 -9.709 1.00 76.06 639 LEU A C 1
ATOM 5132 O O . LEU A 1 639 ? 18.412 -34.895 -8.614 1.00 76.06 639 LEU A O 1
ATOM 5136 N N . GLU A 1 640 ? 20.226 -34.706 -9.919 1.00 77.00 640 GLU A N 1
ATOM 5137 C CA . GLU A 1 640 ? 21.197 -35.166 -8.909 1.00 77.00 640 GLU A CA 1
ATOM 5138 C C . GLU A 1 640 ? 21.621 -34.046 -7.940 1.00 77.00 640 GLU A C 1
ATOM 5140 O O . GLU A 1 640 ? 21.906 -34.299 -6.766 1.00 77.00 640 GLU A O 1
ATOM 5145 N N . ASN A 1 641 ? 21.573 -32.796 -8.411 1.00 82.69 641 ASN A N 1
ATOM 5146 C CA . ASN A 1 641 ? 21.851 -31.586 -7.632 1.00 82.69 641 ASN A CA 1
ATOM 5147 C C . ASN A 1 641 ? 20.586 -30.800 -7.236 1.00 82.69 641 ASN A C 1
ATOM 5149 O O . ASN A 1 641 ? 20.694 -29.744 -6.608 1.00 82.69 641 ASN A O 1
ATOM 5153 N N . VAL A 1 642 ? 19.398 -31.314 -7.578 1.00 88.88 642 VAL A N 1
ATOM 5154 C CA . VAL A 1 642 ? 18.092 -30.679 -7.338 1.00 88.88 642 VAL A CA 1
ATOM 5155 C C . VAL A 1 642 ? 17.404 -31.284 -6.111 1.00 88.88 642 VAL A C 1
ATOM 5157 O O . VAL A 1 642 ? 17.277 -32.503 -6.007 1.00 88.88 642 VAL A O 1
ATOM 5160 N N . SER A 1 643 ? 16.870 -30.443 -5.225 1.00 91.31 643 SER A N 1
ATOM 5161 C CA . SER A 1 643 ? 15.852 -30.839 -4.243 1.00 91.31 643 SER A CA 1
ATOM 5162 C C . SER A 1 643 ? 14.720 -29.807 -4.163 1.00 91.31 643 SER A C 1
ATOM 5164 O O . SER A 1 643 ? 14.818 -28.697 -4.690 1.00 91.31 643 SER A O 1
ATOM 5166 N N . ILE A 1 644 ? 13.597 -30.184 -3.551 1.00 93.81 644 ILE A N 1
ATOM 5167 C CA . ILE A 1 644 ? 12.479 -29.284 -3.252 1.00 93.81 644 ILE A CA 1
ATOM 5168 C C . ILE A 1 644 ? 12.256 -29.262 -1.745 1.00 93.81 644 ILE A C 1
ATOM 5170 O O . ILE A 1 644 ? 11.910 -30.285 -1.151 1.00 93.81 644 ILE A O 1
ATOM 5174 N N . GLU A 1 645 ? 12.378 -28.081 -1.143 1.00 94.94 645 GLU A N 1
ATOM 5175 C CA . GLU A 1 645 ? 12.024 -27.838 0.254 1.00 94.94 645 GLU A CA 1
ATOM 5176 C C . GLU A 1 645 ? 10.621 -27.224 0.346 1.00 94.94 645 GLU A C 1
ATOM 5178 O O . GLU A 1 645 ? 10.346 -26.142 -0.175 1.00 94.94 645 GLU A O 1
ATOM 5183 N N . PHE A 1 646 ? 9.734 -27.895 1.068 1.00 96.38 646 PHE A N 1
ATOM 5184 C CA . PHE A 1 646 ? 8.415 -27.410 1.442 1.00 96.38 646 PHE A CA 1
ATOM 5185 C C . PHE A 1 646 ? 8.474 -26.939 2.895 1.00 96.38 646 PHE A C 1
ATOM 5187 O O . PHE A 1 646 ? 8.793 -27.719 3.791 1.00 96.38 646 PHE A O 1
ATOM 5194 N N . GLN A 1 647 ? 8.116 -25.686 3.151 1.00 95.56 647 GLN A N 1
ATOM 5195 C CA . GLN A 1 647 ? 7.888 -25.173 4.499 1.00 95.56 647 GLN A CA 1
ATOM 5196 C C . GLN A 1 647 ? 6.390 -24.951 4.678 1.00 95.56 647 GLN A C 1
ATOM 5198 O O . GLN A 1 647 ? 5.797 -24.163 3.943 1.00 95.56 647 GLN A O 1
ATOM 5203 N N . VAL A 1 648 ? 5.778 -25.616 5.654 1.00 94.69 648 VAL A N 1
ATOM 5204 C CA . VAL A 1 648 ? 4.411 -25.320 6.095 1.00 94.69 648 VAL A CA 1
ATOM 5205 C C . VAL A 1 648 ? 4.502 -24.284 7.208 1.00 94.69 648 VAL A C 1
ATOM 5207 O O . VAL A 1 648 ? 5.238 -24.479 8.177 1.00 94.69 648 VAL A O 1
ATOM 5210 N N . LEU A 1 649 ? 3.776 -23.178 7.068 1.00 92.50 649 LEU A N 1
ATOM 5211 C CA . LEU A 1 649 ? 3.741 -22.085 8.035 1.00 92.50 649 LEU A CA 1
ATOM 5212 C C . LEU A 1 649 ? 2.307 -21.762 8.433 1.00 92.50 649 LEU A C 1
ATOM 5214 O O . LEU A 1 649 ? 1.387 -21.921 7.633 1.00 92.50 649 LEU A O 1
ATOM 5218 N N . ASP A 1 650 ? 2.154 -21.249 9.645 1.00 88.00 650 ASP A N 1
ATOM 5219 C CA . ASP A 1 650 ? 0.951 -20.568 10.101 1.00 88.00 650 ASP A CA 1
ATOM 5220 C C . ASP A 1 650 ? 0.983 -19.102 9.640 1.00 88.00 650 ASP A C 1
ATOM 5222 O O . ASP A 1 650 ? 2.024 -18.442 9.723 1.00 88.00 650 ASP A O 1
ATOM 5226 N N . TYR A 1 651 ? -0.128 -18.585 9.114 1.00 84.25 651 TYR A N 1
ATOM 5227 C CA . TYR A 1 651 ? -0.262 -17.165 8.790 1.00 84.25 651 TYR A CA 1
ATOM 5228 C C . TYR A 1 651 ? -0.817 -16.405 9.998 1.00 84.25 651 TYR A C 1
ATOM 5230 O O . TYR A 1 651 ? -1.973 -16.583 10.372 1.00 84.25 651 TYR A O 1
ATOM 5238 N N . ASP A 1 652 ? -0.012 -15.512 10.569 1.00 75.69 652 ASP A N 1
ATOM 5239 C CA . ASP A 1 652 ? -0.372 -14.758 11.765 1.00 75.69 652 ASP A CA 1
ATOM 5240 C C . ASP A 1 652 ? -0.469 -13.257 11.414 1.00 75.69 652 ASP A C 1
ATOM 5242 O O . ASP A 1 652 ? 0.475 -12.652 10.892 1.00 75.69 652 ASP A O 1
ATOM 5246 N N . ARG A 1 653 ? -1.646 -12.643 11.628 1.00 61.31 653 ARG A N 1
ATOM 5247 C CA . ARG A 1 653 ? -1.902 -11.239 11.225 1.00 61.31 653 ARG A CA 1
ATOM 5248 C C . ARG A 1 653 ? -1.144 -10.238 12.104 1.00 61.31 653 ARG A C 1
ATOM 5250 O O . ARG A 1 653 ? -0.903 -9.121 11.662 1.00 61.31 653 ARG A O 1
ATOM 5257 N N . VAL A 1 654 ? -0.820 -10.613 13.343 1.00 49.19 654 VAL A N 1
ATOM 5258 C CA . VAL A 1 654 ? -0.249 -9.702 14.353 1.00 49.19 654 VAL A CA 1
ATOM 5259 C C . VAL A 1 654 ? 1.173 -10.111 14.725 1.00 49.19 654 VAL A C 1
ATOM 5261 O O . VAL A 1 654 ? 2.044 -9.256 14.864 1.00 49.19 654 VAL A O 1
ATOM 5264 N N . THR A 1 655 ? 1.418 -11.411 14.871 1.00 58.94 655 THR A N 1
ATOM 5265 C CA . THR A 1 655 ? 2.725 -11.969 15.243 1.00 58.94 655 THR A CA 1
ATOM 5266 C C . THR A 1 655 ? 3.515 -12.425 14.010 1.00 58.94 655 THR A C 1
ATOM 5268 O O . THR A 1 655 ? 3.069 -12.284 12.874 1.00 58.94 655 THR A O 1
ATOM 5271 N N . LYS A 1 656 ? 4.747 -12.904 14.187 1.00 64.44 656 LYS A N 1
ATOM 5272 C CA . LYS A 1 656 ? 5.588 -13.447 13.104 1.00 64.44 656 LYS A CA 1
ATOM 5273 C C . LYS A 1 656 ? 5.048 -14.814 12.655 1.00 64.44 656 LYS A C 1
ATOM 5275 O O . LYS A 1 656 ? 4.812 -15.663 13.502 1.00 64.44 656 LYS A O 1
ATOM 5280 N N . ASN A 1 657 ? 4.882 -15.037 11.346 1.00 79.50 657 ASN A N 1
ATOM 5281 C CA . ASN A 1 657 ? 4.385 -16.313 10.800 1.00 79.50 657 ASN A CA 1
ATOM 5282 C C . ASN A 1 657 ? 5.267 -17.494 11.246 1.00 79.50 657 ASN A C 1
ATOM 5284 O O . ASN A 1 657 ? 6.451 -17.548 10.896 1.00 79.50 657 ASN A O 1
ATOM 5288 N N . GLU A 1 658 ? 4.699 -18.443 11.990 1.00 78.25 658 GLU A N 1
ATOM 5289 C CA . GLU A 1 658 ? 5.453 -19.534 12.619 1.00 78.25 658 GLU A CA 1
ATOM 5290 C C . GLU A 1 658 ? 5.605 -20.742 11.682 1.00 78.25 658 GLU A C 1
ATOM 5292 O O . GLU A 1 658 ? 4.685 -21.107 10.951 1.00 78.25 658 GLU A O 1
ATOM 5297 N N . VAL A 1 659 ? 6.775 -21.390 11.688 1.00 87.06 659 VAL A N 1
ATOM 5298 C CA . VAL A 1 659 ? 7.030 -22.582 10.860 1.00 87.06 659 VAL A CA 1
ATOM 5299 C C . VAL A 1 659 ? 6.465 -23.820 11.558 1.00 87.06 659 VAL A C 1
ATOM 5301 O O . VAL A 1 659 ? 7.043 -24.336 12.517 1.00 87.06 659 VAL A O 1
ATOM 5304 N N . ILE A 1 660 ? 5.344 -24.322 11.037 1.00 87.81 660 ILE A N 1
ATOM 5305 C CA . ILE A 1 660 ? 4.693 -25.555 11.494 1.00 87.81 660 ILE A CA 1
ATOM 5306 C C . ILE A 1 660 ? 5.621 -26.758 11.277 1.00 87.81 660 ILE A C 1
ATOM 5308 O O . ILE A 1 660 ? 5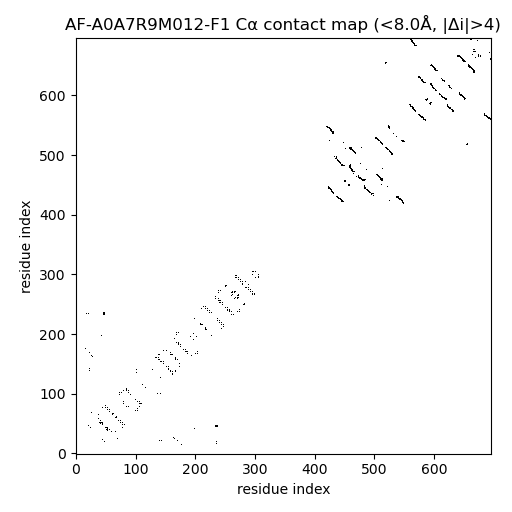.782 -27.589 12.173 1.00 87.81 660 ILE A O 1
ATOM 5312 N N . GLY A 1 661 ? 6.287 -26.822 10.125 1.00 89.38 661 GLY A N 1
ATOM 5313 C CA . GLY A 1 661 ? 7.344 -27.795 9.866 1.00 89.38 661 GLY A CA 1
ATOM 5314 C C . GLY A 1 661 ? 7.792 -27.830 8.410 1.00 89.38 661 GLY A C 1
ATOM 5315 O O . GLY A 1 661 ? 7.169 -27.225 7.536 1.00 89.38 661 GLY A O 1
ATOM 5316 N N . LYS A 1 662 ? 8.883 -28.550 8.154 1.00 92.75 662 LYS A N 1
ATOM 5317 C CA . LYS A 1 662 ? 9.533 -28.661 6.845 1.00 92.75 662 LYS A CA 1
ATOM 5318 C C . LYS A 1 662 ? 9.481 -30.080 6.278 1.00 92.75 662 LYS A C 1
ATOM 5320 O O . LYS A 1 662 ? 9.373 -31.060 7.013 1.00 92.75 662 LYS A O 1
ATOM 5325 N N . LEU A 1 663 ? 9.619 -30.181 4.964 1.00 94.69 663 LEU A N 1
ATOM 5326 C CA . LEU A 1 663 ? 9.838 -31.405 4.199 1.00 94.69 663 LEU A CA 1
ATOM 5327 C C . LEU A 1 663 ? 10.858 -31.093 3.104 1.00 94.69 663 LEU A C 1
ATOM 5329 O O . LEU A 1 663 ? 10.752 -30.054 2.467 1.00 94.69 663 LEU A O 1
ATOM 5333 N N . GLU A 1 664 ? 11.790 -32.000 2.836 1.00 93.81 664 GLU A N 1
ATOM 5334 C CA . GLU A 1 664 ? 12.662 -31.925 1.663 1.00 93.81 664 GLU A CA 1
ATOM 5335 C C . GLU A 1 664 ? 12.526 -33.213 0.844 1.00 93.81 664 GLU A C 1
ATOM 5337 O O . GLU A 1 664 ? 12.569 -34.306 1.411 1.00 93.81 664 GLU A O 1
ATOM 5342 N N . LEU A 1 665 ? 12.350 -33.083 -0.473 1.00 93.06 665 LEU A N 1
ATOM 5343 C CA . LEU A 1 665 ? 12.360 -34.186 -1.438 1.00 93.06 665 LEU A CA 1
ATOM 5344 C C . LEU A 1 665 ? 13.542 -34.001 -2.392 1.00 93.06 665 LEU A C 1
ATOM 5346 O O . LEU A 1 665 ? 13.682 -32.939 -2.992 1.00 93.06 665 LEU A O 1
ATOM 5350 N N . GLY A 1 666 ? 14.396 -35.013 -2.522 1.00 89.88 666 GLY A N 1
ATOM 5351 C CA . GLY A 1 666 ? 15.642 -34.914 -3.283 1.00 89.88 666 GLY A CA 1
ATOM 5352 C C . GLY A 1 666 ? 16.572 -36.113 -3.064 1.00 89.88 666 GLY A C 1
ATOM 5353 O O . GLY A 1 666 ? 16.304 -36.952 -2.194 1.00 89.88 666 GLY A O 1
ATOM 5354 N N . PRO A 1 667 ? 17.696 -36.189 -3.796 1.00 82.50 667 PRO A N 1
ATOM 5355 C CA . PRO A 1 667 ? 18.576 -37.360 -3.817 1.00 82.50 667 PRO A CA 1
ATOM 5356 C C . PRO A 1 667 ? 19.409 -37.530 -2.536 1.00 82.50 667 PRO A C 1
ATOM 5358 O O . PRO A 1 667 ? 19.870 -38.629 -2.248 1.00 82.50 667 PRO A O 1
ATOM 5361 N N . LYS A 1 668 ? 19.574 -36.466 -1.738 1.00 78.94 668 LYS A N 1
ATOM 5362 C CA . LYS A 1 668 ? 20.344 -36.454 -0.476 1.00 78.94 668 LYS A CA 1
ATOM 5363 C C . LYS A 1 668 ? 19.435 -36.437 0.770 1.00 78.94 668 LYS A C 1
ATOM 5365 O O . LYS A 1 668 ? 19.838 -35.973 1.831 1.00 78.94 668 LYS A O 1
ATOM 5370 N N . THR A 1 669 ? 18.190 -36.908 0.636 1.00 80.69 669 THR A N 1
ATOM 5371 C CA . THR A 1 669 ? 17.159 -36.853 1.693 1.00 80.69 669 THR A CA 1
ATOM 5372 C C . THR A 1 669 ? 16.937 -38.211 2.385 1.00 80.69 669 THR A C 1
ATOM 5374 O O . THR A 1 669 ? 17.579 -39.207 2.060 1.00 80.69 669 THR A O 1
ATOM 5377 N N . GLY A 1 670 ? 16.056 -38.267 3.393 1.00 79.00 670 GLY A N 1
ATOM 5378 C CA . GLY A 1 670 ? 15.802 -39.487 4.176 1.00 79.00 670 GLY A CA 1
ATOM 5379 C C . GLY A 1 670 ? 15.078 -40.598 3.398 1.00 79.00 670 GLY A C 1
ATOM 5380 O O . GLY A 1 670 ? 14.480 -40.355 2.360 1.00 79.00 670 GLY A O 1
ATOM 5381 N N . ALA A 1 671 ? 15.069 -41.826 3.927 1.00 76.56 671 ALA A N 1
ATOM 5382 C CA . ALA A 1 671 ? 14.630 -43.018 3.184 1.00 76.56 671 ALA A CA 1
ATOM 5383 C C . ALA A 1 671 ? 13.248 -42.913 2.490 1.00 76.56 671 ALA A C 1
ATOM 5385 O O . ALA A 1 671 ? 13.119 -43.318 1.338 1.00 76.56 671 ALA A O 1
ATOM 5386 N N . SER A 1 672 ? 12.222 -42.345 3.139 1.00 81.94 672 SER A N 1
ATOM 5387 C CA . SER A 1 672 ? 10.891 -42.185 2.521 1.00 81.94 672 SER A CA 1
ATOM 5388 C C . SER A 1 672 ? 10.845 -41.078 1.464 1.00 81.94 672 SER A C 1
ATOM 5390 O O . SER A 1 672 ? 10.177 -41.216 0.445 1.00 81.94 672 SER A O 1
ATOM 5392 N N . THR A 1 673 ? 11.566 -39.978 1.685 1.00 89.06 673 THR A N 1
ATOM 5393 C CA . THR A 1 673 ? 11.605 -38.826 0.775 1.00 89.06 673 THR A CA 1
ATOM 5394 C C . THR A 1 673 ? 12.469 -39.114 -0.453 1.00 89.06 673 THR A C 1
ATOM 5396 O O . THR A 1 673 ? 12.110 -38.730 -1.564 1.00 89.06 673 THR A O 1
ATOM 5399 N N . LEU A 1 674 ? 13.548 -39.881 -0.267 1.00 89.31 674 LEU A N 1
ATOM 5400 C CA . LEU A 1 674 ? 14.379 -40.436 -1.330 1.00 89.31 674 LEU A CA 1
ATOM 5401 C C . LEU A 1 674 ? 13.596 -41.438 -2.187 1.00 89.31 674 LEU A C 1
ATOM 5403 O O . LEU A 1 674 ? 13.677 -41.365 -3.409 1.00 89.31 674 LEU A O 1
ATOM 5407 N N . LYS A 1 675 ? 12.792 -42.324 -1.576 1.00 91.38 675 LYS A N 1
ATOM 5408 C CA . LYS A 1 675 ? 11.933 -43.248 -2.331 1.00 91.38 675 LYS A CA 1
ATOM 5409 C C . LYS A 1 675 ? 10.950 -42.493 -3.231 1.00 91.38 675 LYS A C 1
ATOM 5411 O O . LYS A 1 675 ? 10.879 -42.794 -4.418 1.00 91.38 675 LYS A O 1
ATOM 5416 N N . HIS A 1 676 ? 10.244 -41.485 -2.705 1.00 93.00 676 HIS A N 1
ATOM 5417 C CA . HIS A 1 676 ? 9.316 -40.678 -3.513 1.00 93.00 676 HIS A CA 1
ATOM 5418 C C . HIS A 1 676 ? 10.033 -40.009 -4.697 1.00 93.00 676 HIS A C 1
ATOM 5420 O O . HIS A 1 676 ? 9.507 -39.992 -5.808 1.00 93.00 676 HIS A O 1
ATOM 5426 N N . TRP A 1 677 ? 11.256 -39.514 -4.479 1.00 92.94 677 TRP A N 1
ATOM 5427 C CA . TRP A 1 677 ? 12.104 -38.934 -5.526 1.00 92.94 677 TRP A CA 1
ATOM 5428 C C . TRP A 1 677 ? 12.506 -39.965 -6.596 1.00 92.94 677 TRP A C 1
ATOM 5430 O O . TRP A 1 677 ? 12.371 -39.704 -7.790 1.00 92.94 677 TRP A O 1
ATOM 5440 N N . GLN A 1 678 ? 12.930 -41.162 -6.180 1.00 91.62 678 GLN A N 1
ATOM 5441 C CA . GLN A 1 678 ? 13.294 -42.266 -7.075 1.00 91.62 678 GLN A CA 1
ATOM 5442 C C . GLN A 1 678 ? 12.099 -42.770 -7.898 1.00 91.62 678 GLN A C 1
ATOM 5444 O O . GLN A 1 678 ? 12.227 -42.916 -9.112 1.00 91.62 678 GLN A O 1
ATOM 5449 N N . ASP A 1 679 ? 10.929 -42.961 -7.280 1.00 92.19 679 ASP A N 1
ATOM 5450 C CA . ASP A 1 679 ? 9.700 -43.387 -7.968 1.00 92.19 679 ASP A CA 1
ATOM 5451 C C . ASP A 1 679 ? 9.291 -42.382 -9.072 1.00 92.19 679 ASP A C 1
ATOM 5453 O O . ASP A 1 679 ? 8.833 -42.779 -10.150 1.00 92.19 679 ASP A O 1
ATOM 5457 N N . VAL A 1 680 ? 9.497 -41.080 -8.826 1.00 91.94 680 VAL A N 1
ATOM 5458 C CA . VAL A 1 680 ? 9.224 -39.972 -9.766 1.00 91.94 680 VAL A CA 1
ATOM 5459 C C . VAL A 1 680 ? 10.237 -39.916 -10.911 1.00 91.94 680 VAL A C 1
ATOM 5461 O O . VAL A 1 680 ? 9.839 -39.689 -12.054 1.00 91.94 680 VAL A O 1
ATOM 5464 N N . ILE A 1 681 ? 11.522 -40.160 -10.637 1.00 89.25 681 ILE A N 1
ATOM 5465 C CA . ILE A 1 681 ? 12.568 -40.267 -11.668 1.00 89.25 681 ILE A CA 1
ATOM 5466 C C . ILE A 1 681 ? 12.324 -41.494 -12.559 1.00 89.25 681 ILE A C 1
ATOM 5468 O O . ILE A 1 681 ? 12.401 -41.391 -13.782 1.00 89.25 681 ILE A O 1
ATOM 5472 N N . ALA A 1 682 ? 11.975 -42.637 -11.961 1.00 90.94 682 ALA A N 1
ATOM 5473 C CA . ALA A 1 682 ? 11.709 -43.888 -12.669 1.00 90.94 682 ALA A CA 1
ATOM 5474 C C . ALA A 1 682 ? 10.410 -43.865 -13.501 1.00 90.94 682 ALA A C 1
ATOM 5476 O O . ALA A 1 682 ? 10.259 -44.661 -14.427 1.00 90.94 682 ALA A O 1
ATOM 5477 N N . SER A 1 683 ? 9.476 -42.954 -13.199 1.00 91.38 683 SER A N 1
ATOM 5478 C CA . SER A 1 683 ? 8.179 -42.826 -13.881 1.00 91.38 683 SER A CA 1
ATOM 5479 C C . SER A 1 683 ? 7.998 -41.460 -14.573 1.00 91.38 683 SER A C 1
ATOM 5481 O O . SER A 1 683 ? 7.086 -40.705 -14.219 1.00 91.38 683 SER A O 1
ATOM 5483 N N . PRO A 1 684 ? 8.815 -41.103 -15.583 1.00 88.94 684 PRO A N 1
ATOM 5484 C CA . PRO A 1 684 ? 8.726 -39.801 -16.239 1.00 88.94 684 PRO A CA 1
ATOM 5485 C C . PRO A 1 684 ? 7.352 -39.577 -16.893 1.00 88.94 684 PRO A C 1
ATOM 5487 O O . PRO A 1 684 ? 6.797 -40.456 -17.555 1.00 88.94 684 PRO A O 1
ATOM 5490 N N . ARG A 1 685 ? 6.825 -38.357 -16.740 1.00 90.19 685 ARG A N 1
ATOM 5491 C CA . ARG A 1 685 ? 5.464 -37.900 -17.095 1.00 90.19 685 ARG A CA 1
ATOM 5492 C C . ARG A 1 685 ? 4.326 -38.510 -16.260 1.00 90.19 685 ARG A C 1
ATOM 5494 O O . ARG A 1 685 ? 3.168 -38.181 -16.511 1.00 90.19 685 ARG A O 1
ATOM 5501 N N . ARG A 1 686 ? 4.611 -39.345 -15.252 1.00 92.31 686 ARG A N 1
ATOM 5502 C CA . ARG A 1 686 ? 3.605 -39.844 -14.301 1.00 92.31 686 ARG A CA 1
ATOM 5503 C C . ARG A 1 686 ? 3.501 -38.913 -13.094 1.00 92.31 686 ARG A C 1
ATOM 5505 O O . ARG A 1 686 ? 4.499 -38.572 -12.472 1.00 92.31 686 ARG A O 1
ATOM 5512 N N . GLN A 1 687 ? 2.273 -38.566 -12.722 1.00 92.62 687 GLN A N 1
ATOM 5513 C CA . GLN A 1 687 ? 1.980 -37.866 -11.473 1.00 92.62 687 GLN A CA 1
ATOM 5514 C C . GLN A 1 687 ? 1.966 -38.880 -10.312 1.00 92.62 687 GLN A C 1
ATOM 5516 O O . GLN A 1 687 ? 1.141 -39.794 -10.305 1.00 92.62 687 GLN A O 1
ATOM 5521 N N . ILE A 1 688 ? 2.882 -38.743 -9.348 1.00 94.81 688 ILE A N 1
ATOM 5522 C CA . ILE A 1 688 ? 3.007 -39.628 -8.172 1.00 94.81 688 ILE A CA 1
ATOM 5523 C C . ILE A 1 688 ? 2.797 -38.812 -6.899 1.00 94.81 688 ILE A C 1
ATOM 5525 O O . ILE A 1 688 ? 3.410 -37.757 -6.733 1.00 94.81 688 ILE A O 1
ATOM 5529 N N . ALA A 1 689 ? 1.924 -39.268 -6.000 1.00 95.25 689 ALA A N 1
ATOM 5530 C CA . ALA A 1 689 ? 1.537 -38.559 -4.779 1.00 95.25 689 ALA A CA 1
ATOM 5531 C C . ALA A 1 689 ? 1.821 -39.409 -3.536 1.00 95.25 689 ALA A C 1
ATOM 5533 O O . ALA A 1 689 ? 1.390 -40.559 -3.480 1.00 95.25 689 ALA A O 1
ATOM 5534 N N . GLU A 1 690 ? 2.497 -38.840 -2.537 1.00 94.88 690 GLU A N 1
ATOM 5535 C CA . GLU A 1 690 ? 2.868 -39.551 -1.309 1.00 94.88 690 GLU A CA 1
ATOM 5536 C C . GLU A 1 690 ? 2.734 -38.650 -0.068 1.00 94.88 690 GLU A C 1
ATOM 5538 O O . GLU A 1 690 ? 2.870 -37.424 -0.136 1.00 94.88 690 GLU A O 1
ATOM 5543 N N . TRP A 1 691 ? 2.392 -39.267 1.068 1.00 95.19 691 TRP A N 1
ATOM 5544 C CA . TRP A 1 691 ? 2.270 -38.593 2.361 1.00 95.19 691 TRP A CA 1
ATOM 5545 C C . TRP A 1 691 ? 3.622 -38.552 3.065 1.00 95.19 691 TRP A C 1
ATOM 5547 O O . TRP A 1 691 ? 4.207 -39.597 3.340 1.00 95.19 691 TRP A O 1
ATOM 5557 N N . HIS A 1 692 ? 4.055 -37.358 3.458 1.00 93.88 692 HIS A N 1
ATOM 5558 C CA . HIS A 1 692 ? 5.304 -37.159 4.186 1.00 93.88 692 HIS A CA 1
ATOM 5559 C C . HIS A 1 692 ? 5.075 -36.460 5.525 1.00 93.88 692 HIS A C 1
ATOM 5561 O O . HIS A 1 692 ? 4.248 -35.553 5.644 1.00 93.88 692 HIS A O 1
ATOM 5567 N N . LYS A 1 693 ? 5.829 -36.884 6.543 1.00 90.88 693 LYS A N 1
ATOM 5568 C CA . LYS A 1 693 ? 5.818 -36.292 7.888 1.00 90.88 693 LYS A CA 1
ATOM 5569 C C . LYS A 1 693 ? 6.668 -35.029 7.925 1.00 90.88 693 LYS A C 1
ATOM 5571 O O . LYS A 1 693 ? 7.804 -35.037 7.451 1.00 90.88 693 LYS A O 1
ATOM 5576 N N . LEU A 1 694 ? 6.120 -33.972 8.516 1.00 90.81 694 LEU A N 1
ATOM 5577 C CA . LEU A 1 694 ? 6.807 -32.694 8.672 1.00 90.81 694 LEU A CA 1
ATOM 5578 C C . LEU A 1 694 ? 7.838 -32.765 9.811 1.00 90.81 694 LEU A C 1
ATOM 5580 O O . LEU A 1 694 ? 7.594 -33.376 10.853 1.00 90.81 694 LEU A O 1
ATOM 5584 N N . LYS A 1 695 ? 8.994 -32.138 9.591 1.00 85.44 695 LYS A N 1
ATOM 5585 C CA . LYS A 1 695 ? 10.148 -32.058 10.500 1.00 85.44 695 LYS A CA 1
ATOM 5586 C C . LYS A 1 695 ? 10.398 -30.610 10.941 1.00 85.44 695 LYS A C 1
ATOM 5588 O O . LYS A 1 695 ? 9.639 -29.715 10.573 1.00 85.44 695 LYS A O 1
ATOM 5593 N N . ASP A 1 696 ? 11.428 -30.400 11.752 1.00 75.56 696 ASP A N 1
ATOM 5594 C CA . ASP A 1 696 ? 11.795 -29.107 12.344 1.00 75.56 696 ASP A CA 1
ATOM 5595 C C . ASP A 1 696 ? 12.335 -28.076 11.342 1.00 75.56 696 ASP A C 1
ATOM 5597 O O . ASP A 1 696 ? 13.112 -28.410 10.418 1.00 75.56 696 ASP A O 1
#